Protein AF-0000000078661112 (afdb_homodimer)

Organism: Novosphingobium aromaticivorans (strain ATCC 700278 / DSM 12444 / CCUG 56034 / CIP 105152 / NBRC 16084 / F199) (NCBI:txid279238)

Nearest PDB structures (foldseek):
  4xk4-assembly2_D  TM=6.114E-01  e=1.632E-05  Escherichia coli K-12
  4x1e-assembly1_B  TM=5.752E-01  e=9.122E-05  Escherichia coli CFT073
  3bhq-assembly1_B  TM=4.911E-01  e=2.873E-04  Mesorhizobium japonicum MAFF 303099
  2id6-assembly1_A-2  TM=5.195E-01  e=2.056E-04  Thermotoga maritima
  7acl-assembly1_B  TM=6.068E-01  e=8.152E-03  Escherichia coli

Sequence (442 aa):
MARQRIPGNERRAQIVTAARRVFSRHGYDGAKTLQIAREANVSEALVYRHFPSKLALYRAVLRQVFIEQDERWREQGIRADGTMALAAAIHTFIAASVHDADDPQRIDTHRMTLASLAGDGSYASLIYRRSQRRNISAMEAAFASSRADGGMQGEPISVSASAMFVEHVGSMIAAIRALPQGAQPYGIEGDELVRQATWFCLRGIGMTDAAIATYFAKAAAMARQRIPGNERRAQIVTAARRVFSRHGYDGAKTLQIAREANVSEALVYRHFPSKLALYRAVLRQVFIEQDERWREQGIRADGTMALAAAIHTFIAASVHDADDPQRIDTHRMTLASLAGDGSYASLIYRRSQRRNISAMEAAFASSRADGGMQGEPISVSASAMFVEHVGSMIAAIRALPQGAQPYGIEGDELVRQATWFCLRGIGMTDAAIATYFAKAAA

InterPro domains:
  IPR001647 DNA-binding HTH domain, TetR-type [PF00440] (15-61)
  IPR001647 DNA-binding HTH domain, TetR-type [PR00455] (15-28)
  IPR001647 DNA-binding HTH domain, TetR-type [PR00455] (36-59)
  IPR001647 DNA-binding HTH domain, TetR-type [PS50977] (9-69)
  IPR009057 Homedomain-like superfamily [SSF46689] (3-76)
  IPR050109 HTH-type, TetR-like transcriptional regulator [PTHR30055] (3-206)

Secondary structure (DSSP, 8-state):
-------HHHHHHHHHHHHHHHHHHHHHHH--HHHHHHHHTS-HHHHHHH-SSHHHHHHHHHHHHHHHHHHHHHHHS--S-SHHHHHHHHHHHHHHHHHGGG-HHHHHHHHHHHHHHHTT-HHHHHHHHHHHHHHHHHHHHHHHHHHHTTSB-SS---HHHHHHHHHHHHHHHHHHHTS-GGG-TTS--HHHHHHHHHHHHHHHTTB-HHHHHHHHHHHH-/-------HHHHHHHHHHHHHHHHHHHHHHH--HHHHHHHHTS-HHHHHHH-SSHHHHHHHHHHHHHHHHHHHHHHHS--S-SHHHHHHHHHHHHHHHHHGGG-HHHHHHHHHHHHHHHTT-HHHHHHHHHHHHHHHHHHHHHHHHHHHTTSB-SS---HHHHHHHHHHHHHHHHHHHTS-GGG-TTS--HHHHHHHHHHHHHHHTTB-HHHHHHHHHHHH-

Structure (mmCIF, N/CA/C/O backbone):
data_AF-0000000078661112-model_v1
#
loop_
_entity.id
_entity.type
_entity.pdbx_description
1 polymer 'Transcriptional regulator, TetR family'
#
loop_
_atom_site.group_PDB
_atom_site.id
_atom_site.type_symbol
_atom_site.label_atom_id
_atom_site.label_alt_id
_atom_site.label_comp_id
_atom_site.label_asym_id
_atom_site.label_entity_id
_atom_site.label_seq_id
_atom_site.pdbx_PDB_ins_code
_atom_site.Cartn_x
_atom_site.Cartn_y
_atom_site.Cartn_z
_atom_site.occupancy
_atom_site.B_iso_or_equiv
_atom_site.auth_seq_id
_atom_site.auth_comp_id
_atom_site.auth_asym_id
_atom_site.auth_atom_id
_atom_site.pdbx_PDB_model_num
ATOM 1 N N . MET A 1 1 ? -29.578 37.281 -3.512 1 37.62 1 MET A N 1
ATOM 2 C CA . MET A 1 1 ? -29.5 35.875 -3.82 1 37.62 1 MET A CA 1
ATOM 3 C C . MET A 1 1 ? -29.562 35.031 -2.549 1 37.62 1 MET A C 1
ATOM 5 O O . MET A 1 1 ? -28.75 35.219 -1.636 1 37.62 1 MET A O 1
ATOM 9 N N . ALA A 1 2 ? -30.703 34.5 -2.162 1 42.5 2 ALA A N 1
ATOM 10 C CA . ALA A 1 2 ? -31.016 33.875 -0.893 1 42.5 2 ALA A CA 1
ATOM 11 C C . ALA A 1 2 ? -30.062 32.688 -0.634 1 42.5 2 ALA A C 1
ATOM 13 O O . ALA A 1 2 ? -29.812 31.875 -1.531 1 42.5 2 ALA A O 1
ATOM 14 N N . ARG A 1 3 ? -29.094 32.75 0.214 1 52.56 3 ARG A N 1
ATOM 15 C CA . ARG A 1 3 ? -28.188 31.641 0.558 1 52.56 3 ARG A CA 1
ATOM 16 C C . ARG A 1 3 ? -28.953 30.328 0.66 1 52.56 3 ARG A C 1
ATOM 18 O O . ARG A 1 3 ? -29.844 30.188 1.496 1 52.56 3 ARG A O 1
ATOM 25 N N . GLN A 1 4 ? -29.328 29.719 -0.407 1 47.66 4 GLN A N 1
ATOM 26 C CA . GLN A 1 4 ? -30.047 28.453 -0.44 1 47.66 4 GLN A CA 1
ATOM 27 C C . GLN A 1 4 ? -29.594 27.516 0.681 1 47.66 4 GLN A C 1
ATOM 29 O O . GLN A 1 4 ? -28.422 27.141 0.735 1 47.66 4 GLN A O 1
ATOM 34 N N . ARG A 1 5 ? -30.312 27.531 1.812 1 54.78 5 ARG A N 1
ATOM 35 C CA . ARG A 1 5 ? -30.094 26.719 3.006 1 54.78 5 ARG A CA 1
ATOM 36 C C . ARG A 1 5 ? -29.969 25.25 2.65 1 54.78 5 ARG A C 1
ATOM 38 O O . ARG A 1 5 ? -30.828 24.672 1.982 1 54.78 5 ARG A O 1
ATOM 45 N N . ILE A 1 6 ? -28.766 24.672 2.488 1 61.12 6 ILE A N 1
ATOM 46 C CA . ILE A 1 6 ? -28.562 23.234 2.299 1 61.12 6 ILE A CA 1
ATOM 47 C C . ILE A 1 6 ? -29.469 22.453 3.252 1 61.12 6 ILE A C 1
ATOM 49 O O . ILE A 1 6 ? -29.484 22.719 4.457 1 61.12 6 ILE A O 1
ATOM 53 N N . PRO A 1 7 ? -30.438 21.641 2.703 1 64.62 7 PRO A N 1
ATOM 54 C CA . PRO A 1 7 ? -31.312 20.859 3.576 1 64.62 7 PRO A CA 1
ATOM 55 C C . PRO A 1 7 ? -30.547 20.125 4.676 1 64.62 7 PRO A C 1
ATOM 57 O O . PRO A 1 7 ? -29.391 19.75 4.48 1 64.62 7 PRO A O 1
ATOM 60 N N . GLY A 1 8 ? -31.016 20.078 5.879 1 69.75 8 GLY A N 1
ATOM 61 C CA . GLY A 1 8 ? -30.453 19.516 7.09 1 69.75 8 GLY A CA 1
ATOM 62 C C . GLY A 1 8 ? -29.75 18.188 6.855 1 69.75 8 GLY A C 1
ATOM 63 O O . GLY A 1 8 ? -28.641 17.969 7.367 1 69.75 8 GLY A O 1
ATOM 64 N N . ASN A 1 9 ? -30.328 17.375 6.047 1 74.06 9 ASN A N 1
ATOM 65 C CA . ASN A 1 9 ? -29.75 16.062 5.77 1 74.06 9 ASN A CA 1
ATOM 66 C C . ASN A 1 9 ? -28.484 16.156 4.926 1 74.06 9 ASN A C 1
ATOM 68 O O . ASN A 1 9 ? -27.531 15.406 5.137 1 74.06 9 ASN A O 1
ATOM 72 N N . GLU A 1 10 ? -28.516 17 4.039 1 82.38 10 GLU A N 1
ATOM 73 C CA . GLU A 1 10 ? -27.344 17.203 3.193 1 82.38 10 GLU A CA 1
ATOM 74 C C . GLU A 1 10 ? -26.172 17.781 3.996 1 82.38 10 GLU A C 1
ATOM 76 O O . GLU A 1 10 ? -25.031 17.375 3.801 1 82.38 10 GLU A O 1
ATOM 81 N N . ARG A 1 11 ? -26.516 18.594 4.953 1 87.62 11 ARG A N 1
ATOM 82 C CA . ARG A 1 11 ? -25.484 19.188 5.812 1 87.62 11 ARG A CA 1
ATOM 83 C C . ARG A 1 11 ? -24.875 18.141 6.734 1 87.62 11 ARG A C 1
ATOM 85 O O . ARG A 1 11 ? -23.656 18.125 6.93 1 87.62 11 ARG A O 1
ATOM 92 N N . ARG A 1 12 ? -25.75 17.344 7.211 1 91.81 12 ARG A N 1
ATOM 93 C CA . ARG A 1 12 ? -25.281 16.266 8.078 1 91.81 12 ARG A CA 1
ATOM 94 C C . ARG A 1 12 ? -24.297 15.367 7.344 1 91.81 12 ARG A C 1
ATOM 96 O O . ARG A 1 12 ? -23.25 15.008 7.887 1 91.81 12 ARG A O 1
ATOM 103 N N . ALA A 1 13 ? -24.656 15.062 6.117 1 92 13 ALA A N 1
ATOM 104 C CA . ALA A 1 13 ? -23.797 14.211 5.301 1 92 13 ALA A CA 1
ATOM 105 C C . ALA A 1 13 ? -22.453 14.898 5.004 1 92 13 ALA A C 1
ATOM 107 O O . ALA A 1 13 ? -21.406 14.25 4.996 1 92 13 ALA A O 1
ATOM 108 N N . GLN A 1 14 ? -22.5 16.094 4.809 1 92.62 14 GLN A N 1
ATOM 109 C CA . GLN A 1 14 ? -21.312 16.891 4.555 1 92.62 14 GLN A CA 1
ATOM 110 C C . GLN A 1 14 ? -20.375 16.859 5.758 1 92.62 14 GLN A C 1
ATOM 112 O O . GLN A 1 14 ? -19.156 16.719 5.602 1 92.62 14 GLN A O 1
ATOM 117 N N . ILE A 1 15 ? -20.953 16.984 6.871 1 95.38 15 ILE A N 1
ATOM 118 C CA . ILE A 1 15 ? -20.172 17.016 8.109 1 95.38 15 ILE A CA 1
ATOM 119 C C . ILE A 1 15 ? -19.547 15.633 8.344 1 95.38 15 ILE A C 1
ATOM 121 O O . ILE A 1 15 ? -18.375 15.539 8.703 1 95.38 15 ILE A O 1
ATOM 125 N N . VAL A 1 16 ? -20.312 14.625 8.055 1 94.69 16 VAL A N 1
ATOM 126 C CA . VAL A 1 16 ? -19.828 13.266 8.266 1 94.69 16 VAL A CA 1
ATOM 127 C C . VAL A 1 16 ? -18.656 12.984 7.312 1 94.69 16 VAL A C 1
ATOM 129 O O . VAL A 1 16 ? -17.641 12.406 7.715 1 94.69 16 VAL A O 1
ATOM 132 N N . THR A 1 17 ? -18.797 13.43 6.09 1 92 17 THR A N 1
ATOM 133 C CA . THR A 1 17 ? -17.75 13.234 5.09 1 92 17 THR A CA 1
ATOM 134 C C . THR A 1 17 ? -16.469 13.961 5.496 1 92 17 THR A C 1
ATOM 136 O O . THR A 1 17 ? -15.383 13.398 5.426 1 92 17 THR A O 1
ATOM 139 N N . ALA A 1 18 ? -16.656 15.133 5.969 1 93.62 18 ALA A N 1
ATOM 140 C CA . ALA A 1 18 ? -15.516 15.922 6.438 1 93.62 18 ALA A CA 1
ATOM 141 C C . ALA A 1 18 ? -14.891 15.289 7.68 1 93.62 18 ALA A C 1
ATOM 143 O O . ALA A 1 18 ? -13.664 15.211 7.789 1 93.62 18 ALA A O 1
ATOM 144 N N . ALA A 1 19 ? -15.703 14.867 8.562 1 94.56 19 ALA A N 1
ATOM 145 C CA . ALA A 1 19 ? -15.234 14.227 9.789 1 94.56 19 ALA A CA 1
ATOM 146 C C . ALA A 1 19 ? -14.438 12.969 9.484 1 94.56 19 ALA A C 1
ATOM 148 O O . ALA A 1 19 ? -13.414 12.703 10.125 1 94.56 19 ALA A O 1
ATOM 149 N N . ARG A 1 20 ? -14.906 12.227 8.523 1 91.81 20 ARG A N 1
ATOM 150 C CA . ARG A 1 20 ? -14.203 11 8.141 1 91.81 20 ARG A CA 1
ATOM 151 C C . ARG A 1 20 ? -12.781 11.305 7.695 1 91.81 20 ARG A C 1
ATOM 153 O O . ARG A 1 20 ? -11.844 10.609 8.094 1 91.81 20 ARG A O 1
ATOM 160 N N . ARG A 1 21 ? -12.633 12.312 6.973 1 89.31 21 ARG A N 1
ATOM 161 C CA . ARG A 1 21 ? -11.305 12.703 6.492 1 89.31 21 ARG A CA 1
ATOM 162 C C . ARG A 1 21 ? -10.406 13.109 7.652 1 89.31 21 ARG A C 1
ATOM 164 O O . ARG A 1 21 ? -9.25 12.68 7.73 1 89.31 21 ARG A O 1
ATOM 171 N N . VAL A 1 22 ? -10.93 13.852 8.547 1 91.44 22 VAL A N 1
ATOM 172 C CA . VAL A 1 22 ? -10.156 14.359 9.672 1 91.44 22 VAL A CA 1
ATOM 173 C C . VAL A 1 22 ? -9.82 13.227 10.633 1 91.44 22 VAL A C 1
ATOM 175 O O . VAL A 1 22 ? -8.672 13.078 11.055 1 91.44 22 VAL A O 1
ATOM 178 N N . PHE A 1 23 ? -10.797 12.359 10.938 1 90.25 23 PHE A N 1
ATOM 179 C CA . PHE A 1 23 ? -10.586 11.234 11.836 1 90.25 23 PHE A CA 1
ATOM 180 C C . PHE A 1 23 ? -9.602 10.234 11.234 1 90.25 23 PHE A C 1
ATOM 182 O O . PHE A 1 23 ? -8.82 9.609 11.953 1 90.25 23 PHE A O 1
ATOM 189 N N . SER A 1 24 ? -9.648 10.086 9.93 1 88.56 24 SER A N 1
ATOM 190 C CA . SER A 1 24 ? -8.758 9.125 9.281 1 88.56 24 SER A CA 1
ATOM 191 C C . SER A 1 24 ? -7.305 9.578 9.367 1 88.56 24 SER A C 1
ATOM 193 O O . SER A 1 24 ? -6.398 8.75 9.492 1 88.56 24 SER A O 1
ATOM 195 N N . ARG A 1 25 ? -7.105 10.883 9.414 1 83.44 25 ARG A N 1
ATOM 196 C CA . ARG A 1 25 ? -5.762 11.445 9.391 1 83.44 25 ARG A CA 1
ATOM 197 C C . ARG A 1 25 ? -5.195 11.578 10.797 1 83.44 25 ARG A C 1
ATOM 199 O O . ARG A 1 25 ? -4.004 11.344 11.023 1 83.44 25 ARG A O 1
ATOM 206 N N . HIS A 1 26 ? -6.102 11.898 11.766 1 86.12 26 HIS A N 1
ATOM 207 C CA . HIS A 1 26 ? -5.59 12.312 13.062 1 86.12 26 HIS A CA 1
ATOM 208 C C . HIS A 1 26 ? -6.004 11.336 14.164 1 86.12 26 HIS A C 1
ATOM 210 O O . HIS A 1 26 ? -5.523 11.43 15.297 1 86.12 26 HIS A O 1
ATOM 216 N N . GLY A 1 27 ? -6.812 10.391 13.789 1 86.38 27 GLY A N 1
ATOM 217 C CA . GLY A 1 27 ? -7.387 9.539 14.82 1 86.38 27 GLY A CA 1
ATOM 218 C C . GLY A 1 27 ? -8.453 10.242 15.648 1 86.38 27 GLY A C 1
ATOM 219 O O . GLY A 1 27 ? -8.68 11.445 15.477 1 86.38 27 GLY A O 1
ATOM 220 N N . TYR A 1 28 ? -9.141 9.422 16.484 1 88.44 28 TYR A N 1
ATOM 221 C CA . TYR A 1 28 ? -10.203 9.961 17.312 1 88.44 28 TYR A CA 1
ATOM 222 C C . TYR A 1 28 ? -9.648 10.977 18.312 1 88.44 28 TYR A C 1
ATOM 224 O O . TYR A 1 28 ? -10.18 12.086 18.438 1 88.44 28 TYR A O 1
ATOM 232 N N . ASP A 1 29 ? -8.602 10.586 18.969 1 88.81 29 ASP A N 1
ATOM 233 C CA . ASP A 1 29 ? -8.055 11.422 20.031 1 88.81 29 ASP A CA 1
ATOM 234 C C . ASP A 1 29 ? -7.402 12.68 19.453 1 88.81 29 ASP A C 1
ATOM 236 O O . ASP A 1 29 ? -7.531 13.766 20.031 1 88.81 29 ASP A O 1
ATOM 240 N N . GLY A 1 30 ? -6.816 12.602 18.359 1 89.38 30 GLY A N 1
ATOM 241 C CA . GLY A 1 30 ? -6.059 13.703 17.781 1 89.38 30 GLY A CA 1
ATOM 242 C C . GLY A 1 30 ? -6.926 14.688 17.031 1 89.38 30 GLY A C 1
ATOM 243 O O . GLY A 1 30 ? -6.527 15.836 16.828 1 89.38 30 GLY A O 1
ATOM 244 N N . ALA A 1 31 ? -8.031 14.25 16.594 1 92.62 31 ALA A N 1
ATOM 245 C CA . ALA A 1 31 ? -8.922 15.102 15.812 1 92.62 31 ALA A CA 1
ATOM 246 C C . ALA A 1 31 ? -9.617 16.141 16.703 1 92.62 31 ALA A C 1
ATOM 248 O O . ALA A 1 31 ? -10.023 15.836 17.812 1 92.62 31 ALA A O 1
ATOM 249 N N . LYS A 1 32 ? -9.727 17.344 16.141 1 95.12 32 LYS A N 1
ATOM 250 C CA . LYS A 1 32 ? -10.461 18.406 16.812 1 95.12 32 LYS A CA 1
ATOM 251 C C . LYS A 1 32 ? -11.719 18.781 16.047 1 95.12 32 LYS A C 1
ATOM 253 O O . LYS A 1 32 ? -11.711 18.812 14.812 1 95.12 32 LYS A O 1
ATOM 258 N N . THR A 1 33 ? -12.742 19.062 16.797 1 95.94 33 THR A N 1
ATOM 259 C CA . THR A 1 33 ? -14.016 19.375 16.172 1 95.94 33 THR A CA 1
ATOM 260 C C . THR A 1 33 ? -13.906 20.656 15.352 1 95.94 33 THR A C 1
ATOM 262 O O . THR A 1 33 ? -14.57 20.812 14.32 1 95.94 33 THR A O 1
ATOM 265 N N . LEU A 1 34 ? -13.086 21.531 15.75 1 95.88 34 LEU A N 1
ATOM 266 C CA . LEU A 1 34 ? -12.859 22.75 14.977 1 95.88 34 LEU A CA 1
ATOM 267 C C . LEU A 1 34 ? -12.266 22.422 13.617 1 95.88 34 LEU A C 1
ATOM 269 O O . LEU A 1 34 ? -12.617 23.062 12.617 1 95.88 34 LEU A O 1
ATOM 273 N N . GLN A 1 35 ? -11.359 21.484 13.586 1 94.69 35 GLN A N 1
ATOM 274 C CA . GLN A 1 35 ? -10.781 21.031 12.328 1 94.69 35 GLN A CA 1
ATOM 275 C C . GLN A 1 35 ? -11.852 20.438 11.414 1 94.69 35 GLN A C 1
ATOM 277 O O . GLN A 1 35 ? -11.836 20.672 10.203 1 94.69 35 GLN A O 1
ATOM 282 N N . ILE A 1 36 ? -12.734 19.672 11.969 1 96.31 36 ILE A N 1
ATOM 283 C CA . ILE A 1 36 ? -13.82 19.062 11.211 1 96.31 36 ILE A CA 1
ATOM 284 C C . ILE A 1 36 ? -14.734 20.156 10.641 1 96.31 36 ILE A C 1
ATOM 286 O O . ILE A 1 36 ? -15.125 20.094 9.477 1 96.31 36 ILE A O 1
ATOM 290 N N . ALA A 1 37 ? -15.016 21.125 11.477 1 97 37 ALA A N 1
ATOM 291 C CA . ALA A 1 37 ? -15.844 22.234 11.047 1 97 37 ALA A CA 1
ATOM 292 C C . ALA A 1 37 ? -15.227 22.953 9.859 1 97 37 ALA A C 1
ATOM 294 O O . ALA A 1 37 ? -15.906 23.234 8.867 1 97 37 ALA A O 1
ATOM 295 N N . ARG A 1 38 ? -14.008 23.234 9.945 1 95.19 38 ARG A N 1
ATOM 296 C CA . ARG A 1 38 ? -13.289 23.906 8.867 1 95.19 38 ARG A CA 1
ATOM 297 C C . ARG A 1 38 ? -13.305 23.062 7.594 1 95.19 38 ARG A C 1
ATOM 299 O O . ARG A 1 38 ? -13.547 23.594 6.504 1 95.19 38 ARG A O 1
ATOM 306 N N . GLU A 1 39 ? -13.078 21.812 7.762 1 92.88 39 GLU A N 1
ATOM 307 C CA . GLU A 1 39 ? -13.07 20.891 6.629 1 92.88 39 GLU A CA 1
ATOM 308 C C . GLU A 1 39 ? -14.445 20.828 5.965 1 92.88 39 GLU A C 1
ATOM 310 O O . GLU A 1 39 ? -14.547 20.688 4.746 1 92.88 39 GLU A O 1
ATOM 315 N N . ALA A 1 40 ? -15.469 20.953 6.727 1 95 40 ALA A N 1
ATOM 316 C CA . ALA A 1 40 ? -16.844 20.891 6.238 1 95 40 ALA A CA 1
ATOM 317 C C . ALA A 1 40 ? -17.328 22.25 5.777 1 95 40 ALA A C 1
ATOM 319 O O . ALA A 1 40 ? -18.438 22.375 5.238 1 95 40 ALA A O 1
ATOM 320 N N . ASN A 1 41 ? -16.547 23.266 6.039 1 95.62 41 ASN A N 1
ATOM 321 C CA . ASN A 1 41 ? -16.922 24.641 5.73 1 95.62 41 ASN A CA 1
ATOM 322 C C . ASN A 1 41 ? -18.203 25.062 6.441 1 95.62 41 ASN A C 1
ATOM 324 O O . ASN A 1 41 ? -19.125 25.594 5.812 1 95.62 41 ASN A O 1
ATOM 328 N N . VAL A 1 42 ? -18.234 24.781 7.66 1 95.81 42 VAL A N 1
ATOM 329 C CA . VAL A 1 42 ? -19.328 25.172 8.531 1 95.81 42 VAL A CA 1
ATOM 330 C C . VAL A 1 42 ? -18.781 25.656 9.875 1 95.81 42 VAL A C 1
ATOM 332 O O . VAL A 1 42 ? -17.578 25.516 10.148 1 95.81 42 VAL A O 1
ATOM 335 N N . SER A 1 43 ? -19.609 26.266 10.602 1 95.19 43 SER A N 1
ATOM 336 C CA . SER A 1 43 ? -19.203 26.672 11.945 1 95.19 43 SER A CA 1
ATOM 337 C C . SER A 1 43 ? -19.156 25.469 12.898 1 95.19 43 SER A C 1
ATOM 339 O O . SER A 1 43 ? -19.859 24.484 12.688 1 95.19 43 SER A O 1
ATOM 341 N N . GLU A 1 44 ? -18.344 25.594 13.891 1 95.75 44 GLU A N 1
ATOM 342 C CA . GLU A 1 44 ? -18.281 24.547 14.906 1 95.75 44 GLU A CA 1
ATOM 343 C C . GLU A 1 44 ? -19.625 24.391 15.617 1 95.75 44 GLU A C 1
ATOM 345 O O . GLU A 1 44 ? -20.016 23.281 15.992 1 95.75 44 GLU A O 1
ATOM 350 N N . ALA A 1 45 ? -20.344 25.469 15.812 1 95.06 45 ALA A N 1
ATOM 351 C CA . ALA A 1 45 ? -21.672 25.453 16.438 1 95.06 45 ALA A CA 1
ATOM 352 C C . ALA A 1 45 ? -22.641 24.594 15.625 1 95.06 45 ALA A C 1
ATOM 354 O O . ALA A 1 45 ? -23.438 23.844 16.188 1 95.06 45 ALA A O 1
ATOM 355 N N . LEU A 1 46 ? -22.578 24.672 14.391 1 95.25 46 LEU A N 1
ATOM 356 C CA . LEU A 1 46 ? -23.453 23.906 13.508 1 95.25 46 LEU A CA 1
ATOM 357 C C . LEU A 1 46 ? -23.125 22.422 13.602 1 95.25 46 LEU A C 1
ATOM 359 O O . LEU A 1 46 ? -24.031 21.578 13.523 1 95.25 46 LEU A O 1
ATOM 363 N N . VAL A 1 47 ? -21.828 22.062 13.719 1 96.75 47 VAL A N 1
ATOM 364 C CA . VAL A 1 47 ? -21.453 20.656 13.914 1 96.75 47 VAL A CA 1
ATOM 365 C C . VAL A 1 47 ? -22.156 20.094 15.141 1 96.75 47 VAL A C 1
ATOM 367 O O . VAL A 1 47 ? -22.75 19.016 15.086 1 96.75 47 VAL A O 1
ATOM 370 N N . TYR A 1 48 ? -22.188 20.906 16.203 1 95.38 48 TYR A N 1
ATOM 371 C CA . TYR A 1 48 ? -22.75 20.438 17.469 1 95.38 48 TYR A CA 1
ATOM 372 C C . TYR A 1 48 ? -24.266 20.453 17.438 1 95.38 48 TYR A C 1
ATOM 374 O O . TYR A 1 48 ? -24.922 19.781 18.25 1 95.38 48 TYR A O 1
ATOM 382 N N . ARG A 1 49 ? -24.812 21.281 16.562 1 95.94 49 ARG A N 1
ATOM 383 C CA . ARG A 1 49 ? -26.25 21.219 16.359 1 95.94 49 ARG A CA 1
ATOM 384 C C . ARG A 1 49 ? -26.672 19.875 15.781 1 95.94 49 ARG A C 1
ATOM 386 O O . ARG A 1 49 ? -27.734 19.344 16.141 1 95.94 49 ARG A O 1
ATOM 393 N N . HIS A 1 50 ? -25.859 19.297 14.977 1 95.81 50 HIS A N 1
ATOM 394 C CA . HIS A 1 50 ? -26.172 18.047 14.32 1 95.81 50 HIS A CA 1
ATOM 395 C C . HIS A 1 50 ? -25.672 16.859 15.133 1 95.81 50 HIS A C 1
ATOM 397 O O . HIS A 1 50 ? -26.266 15.773 15.102 1 95.81 50 HIS A O 1
ATOM 403 N N . PHE A 1 51 ? -24.516 17.094 15.812 1 97.19 51 PHE A N 1
ATOM 404 C CA . PHE A 1 51 ? -23.891 16.047 16.609 1 97.19 51 PHE A CA 1
ATOM 405 C C . PHE A 1 51 ? -23.531 16.547 18 1 97.19 51 PHE A C 1
ATOM 407 O O . PHE A 1 51 ? -22.578 17.312 18.156 1 97.19 51 PHE A O 1
ATOM 414 N N . PRO A 1 52 ? -24.188 16.031 18.938 1 95.75 52 PRO A N 1
ATOM 415 C CA . PRO A 1 52 ? -24.078 16.609 20.281 1 95.75 52 PRO A CA 1
ATOM 416 C C . PRO A 1 52 ? -22.703 16.422 20.891 1 95.75 52 PRO A C 1
ATOM 418 O O . PRO A 1 52 ? -22.359 17.062 21.891 1 95.75 52 PRO A O 1
ATOM 421 N N . SER A 1 53 ? -21.922 15.422 20.312 1 96 53 SER A N 1
ATOM 422 C CA . SER A 1 53 ? -20.562 15.188 20.828 1 96 53 SER A CA 1
ATOM 423 C C . SER A 1 53 ? -19.641 14.688 19.719 1 96 53 SER A C 1
ATOM 425 O O . SER A 1 53 ? -20.094 14.211 18.688 1 96 53 SER A O 1
ATOM 427 N N . LYS A 1 54 ? -18.328 14.797 20 1 96.12 54 LYS A N 1
ATOM 428 C CA . LYS A 1 54 ? -17.344 14.227 19.109 1 96.12 54 LYS A CA 1
ATOM 429 C C . LYS A 1 54 ? -17.547 12.727 18.922 1 96.12 54 LYS A C 1
ATOM 431 O O . LYS A 1 54 ? -17.406 12.195 17.828 1 96.12 54 LYS A O 1
ATOM 436 N N . LEU A 1 55 ? -17.922 12.156 20.047 1 95.06 55 LEU A N 1
ATOM 437 C CA . LEU A 1 55 ? -18.156 10.711 20.016 1 95.06 55 LEU A CA 1
ATOM 438 C C . LEU A 1 55 ? -19.344 10.375 19.109 1 95.06 55 LEU A C 1
ATOM 440 O O . LEU A 1 55 ? -19.281 9.414 18.344 1 95.06 55 LEU A O 1
ATOM 444 N N . ALA A 1 56 ? -20.344 11.086 19.188 1 96.31 56 ALA A N 1
ATOM 445 C CA . ALA A 1 56 ? -21.5 10.867 18.344 1 96.31 56 ALA A CA 1
ATOM 446 C C . ALA A 1 56 ? -21.141 11.023 16.859 1 96.31 56 ALA A C 1
ATOM 448 O O . ALA A 1 56 ? -21.609 10.25 16.016 1 96.31 56 ALA A O 1
ATOM 449 N N . LEU A 1 57 ? -20.391 12.008 16.641 1 97 57 LEU A N 1
ATOM 450 C CA . LEU A 1 57 ? -19.938 12.234 15.273 1 97 57 LEU A CA 1
ATOM 451 C C . LEU A 1 57 ? -19.047 11.086 14.805 1 97 57 LEU A C 1
ATOM 453 O O . LEU A 1 57 ? -19.219 10.586 13.688 1 97 57 LEU A O 1
ATOM 457 N N . TYR A 1 58 ? -18.219 10.656 15.641 1 94.88 58 TYR A N 1
ATOM 458 C CA . TYR A 1 58 ? -17.328 9.539 15.32 1 94.88 58 TYR A CA 1
ATOM 459 C C . TYR A 1 58 ? -18.141 8.273 15.031 1 94.88 58 TYR A C 1
ATOM 461 O O . TYR A 1 58 ? -17.844 7.559 14.07 1 94.8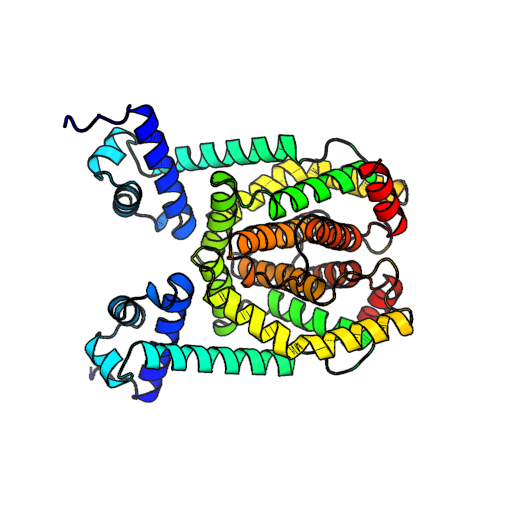8 58 TYR A O 1
ATOM 469 N N . ARG A 1 59 ? -19.094 8.047 15.789 1 94.69 59 ARG A N 1
ATOM 470 C CA . ARG A 1 59 ? -19.938 6.879 15.586 1 94.69 59 ARG A CA 1
ATOM 471 C C . ARG A 1 59 ? -20.672 6.953 14.25 1 94.69 59 ARG A C 1
ATOM 473 O O . ARG A 1 59 ? -20.859 5.938 13.57 1 94.69 59 ARG A O 1
ATOM 480 N N . ALA A 1 60 ? -21.062 8.078 13.906 1 95.19 60 ALA A N 1
ATOM 481 C CA . ALA A 1 60 ? -21.719 8.266 12.617 1 95.19 60 ALA A CA 1
ATOM 482 C C . ALA A 1 60 ? -20.75 7.965 11.461 1 95.19 60 ALA A C 1
ATOM 484 O O . ALA A 1 60 ? -21.141 7.348 10.469 1 95.19 60 ALA A O 1
ATOM 485 N N . VAL A 1 61 ? -19.578 8.406 11.594 1 93.44 61 VAL A N 1
ATOM 486 C CA . VAL A 1 61 ? -18.547 8.117 10.602 1 93.44 61 VAL A CA 1
ATOM 487 C C . VAL A 1 61 ? -18.344 6.605 10.492 1 93.44 61 VAL A C 1
ATOM 489 O O . VAL A 1 61 ? -18.344 6.047 9.398 1 93.44 61 VAL A O 1
ATOM 492 N N . LEU A 1 62 ? -18.234 5.945 11.617 1 92.69 62 LEU A N 1
ATOM 493 C CA . LEU A 1 62 ? -18.016 4.504 11.633 1 92.69 62 LEU A CA 1
ATOM 494 C C . LEU A 1 62 ? -19.172 3.766 10.984 1 92.69 62 LEU A C 1
ATOM 496 O O . LEU A 1 62 ? -18.969 2.801 10.242 1 92.69 62 LEU A O 1
ATOM 500 N N . ARG A 1 63 ? -20.297 4.23 11.273 1 93.12 63 ARG A N 1
ATOM 501 C CA . ARG A 1 63 ? -21.484 3.609 10.672 1 93.12 63 ARG A CA 1
ATOM 502 C C . ARG A 1 63 ? -21.422 3.693 9.148 1 93.12 63 ARG A C 1
ATOM 504 O O . ARG A 1 63 ? -21.719 2.717 8.461 1 93.12 63 ARG A O 1
ATOM 511 N N . GLN A 1 64 ? -21.109 4.836 8.68 1 90.94 64 GLN A N 1
ATOM 512 C CA . GLN A 1 64 ? -21 5.012 7.234 1 90.94 64 GLN A CA 1
ATOM 513 C C . GLN A 1 64 ? -19.906 4.109 6.648 1 90.94 64 GLN A C 1
ATOM 515 O O . GLN A 1 64 ? -20.109 3.475 5.613 1 90.94 64 GLN A O 1
ATOM 520 N N . VAL A 1 65 ? -18.875 4.027 7.273 1 88.25 65 VAL A N 1
ATOM 521 C CA . VAL A 1 65 ? -17.75 3.217 6.832 1 88.25 65 VAL A CA 1
ATOM 522 C C . VAL A 1 65 ? -18.141 1.745 6.793 1 88.25 65 VAL A C 1
ATOM 524 O O . VAL A 1 65 ? -17.859 1.039 5.824 1 88.25 65 VAL A O 1
ATOM 527 N N . PHE A 1 66 ? -18.812 1.294 7.801 1 90.44 66 PHE A N 1
ATOM 528 C CA . PHE A 1 66 ? -19.219 -0.103 7.902 1 90.44 66 PHE A CA 1
ATOM 529 C C . PHE A 1 66 ? -20.25 -0.448 6.828 1 90.44 66 PHE A C 1
ATOM 531 O O . PHE A 1 66 ? -20.188 -1.525 6.23 1 90.44 66 PHE A O 1
ATOM 538 N N . ILE A 1 67 ? -21.109 0.495 6.559 1 90.69 67 ILE A N 1
ATOM 539 C CA . ILE A 1 67 ? -22.109 0.29 5.504 1 90.69 67 ILE A CA 1
ATOM 540 C C . ILE A 1 67 ? -21.406 0.147 4.156 1 90.69 67 ILE A C 1
ATOM 542 O O . ILE A 1 67 ? -21.719 -0.753 3.377 1 90.69 67 ILE A O 1
ATOM 546 N N . GLU A 1 68 ? -20.484 0.995 3.928 1 87.25 68 GLU A N 1
ATOM 547 C CA . GLU A 1 68 ? -19.734 0.951 2.676 1 87.25 68 GLU A CA 1
ATOM 548 C C . GLU A 1 68 ? -18.953 -0.35 2.547 1 87.25 68 GLU A C 1
ATOM 550 O O . GLU A 1 68 ? -18.875 -0.932 1.463 1 87.25 68 GLU A O 1
ATOM 555 N N . GLN A 1 69 ? -18.359 -0.778 3.607 1 87.44 69 GLN A N 1
ATOM 556 C CA . GLN A 1 69 ? -17.625 -2.041 3.609 1 87.44 69 GLN A CA 1
ATOM 557 C C . GLN A 1 69 ? -18.562 -3.215 3.324 1 87.44 69 GLN A C 1
ATOM 559 O O . GLN A 1 69 ? -18.203 -4.125 2.568 1 87.44 69 GLN A O 1
ATOM 564 N N . ASP A 1 70 ? -19.703 -3.148 3.951 1 89.56 70 ASP A N 1
ATOM 565 C CA . ASP A 1 70 ? -20.688 -4.207 3.729 1 89.56 70 ASP A CA 1
ATOM 566 C C . ASP A 1 70 ? -21.109 -4.262 2.264 1 89.56 70 ASP A C 1
ATOM 568 O O . ASP A 1 70 ? -21.25 -5.348 1.694 1 89.56 70 ASP A O 1
ATOM 572 N N . GLU A 1 71 ? -21.297 -3.154 1.705 1 87.62 71 GLU A N 1
ATOM 573 C CA . GLU A 1 71 ? -21.672 -3.082 0.298 1 87.62 71 GLU A CA 1
ATOM 574 C C . GLU A 1 71 ? -20.578 -3.631 -0.602 1 87.62 71 GLU A C 1
ATOM 576 O O . GLU A 1 71 ? -20.844 -4.355 -1.561 1 87.62 71 GLU A O 1
ATOM 581 N N . ARG A 1 72 ? -19.375 -3.322 -0.3 1 84.56 72 ARG A N 1
ATOM 582 C CA . ARG A 1 72 ? -18.25 -3.824 -1.069 1 84.56 72 ARG A CA 1
ATOM 583 C C . ARG A 1 72 ? -18.156 -5.344 -0.979 1 84.56 72 ARG A C 1
ATOM 585 O O . ARG A 1 72 ? -17.875 -6.016 -1.975 1 84.56 72 ARG A O 1
ATOM 592 N N . TRP A 1 73 ? -18.359 -5.809 0.167 1 85.25 73 TRP A N 1
ATOM 593 C CA . TRP A 1 73 ? -18.312 -7.25 0.374 1 85.25 73 TRP A CA 1
ATOM 594 C C . TRP A 1 73 ? -19.422 -7.949 -0.411 1 85.25 73 TRP A C 1
ATOM 596 O O . TRP A 1 73 ? -19.219 -9.039 -0.945 1 85.25 73 TRP A O 1
ATOM 606 N N . ARG A 1 74 ? -20.562 -7.285 -0.414 1 85.88 74 ARG A N 1
ATOM 607 C CA . ARG A 1 74 ? -21.656 -7.859 -1.186 1 85.88 74 ARG A CA 1
ATOM 608 C C . ARG A 1 74 ? -21.297 -7.945 -2.666 1 85.88 74 ARG A C 1
ATOM 610 O O . ARG A 1 74 ? -21.672 -8.906 -3.344 1 85.88 74 ARG A O 1
ATOM 617 N N . GLU A 1 75 ? -20.531 -7.047 -3.051 1 83.81 75 GLU A N 1
ATOM 618 C CA . GLU A 1 75 ? -20.188 -6.961 -4.465 1 83.81 75 GLU A CA 1
ATOM 619 C C . GLU A 1 75 ? -18.953 -7.816 -4.789 1 83.81 75 GLU A C 1
ATOM 621 O O . GLU A 1 75 ? -18.891 -8.43 -5.852 1 83.81 75 GLU A O 1
ATOM 626 N N . GLN A 1 76 ? -18 -7.852 -3.871 1 83.25 76 GLN A N 1
ATOM 627 C CA . GLN A 1 76 ? -16.688 -8.383 -4.191 1 83.25 76 GLN A CA 1
ATOM 628 C C . GLN A 1 76 ? -16.359 -9.609 -3.348 1 83.25 76 GLN A C 1
ATOM 630 O O . GLN A 1 76 ? -15.336 -10.258 -3.545 1 83.25 76 GLN A O 1
ATOM 635 N N . GLY A 1 77 ? -17.172 -9.977 -2.48 1 84.38 77 GLY A N 1
ATOM 636 C CA . GLY A 1 77 ? -16.906 -11.078 -1.57 1 84.38 77 GLY A CA 1
ATOM 637 C C . GLY A 1 77 ? -17 -12.438 -2.236 1 84.38 77 GLY A C 1
ATOM 638 O O . GLY A 1 77 ? -17.531 -12.555 -3.338 1 84.38 77 GLY A O 1
ATOM 639 N N . ILE A 1 78 ? -16.391 -13.422 -1.613 1 87.25 78 ILE A N 1
ATOM 640 C CA . ILE A 1 78 ? -16.422 -14.805 -2.084 1 87.25 78 ILE A CA 1
ATOM 641 C C . ILE A 1 78 ? -17.812 -15.391 -1.884 1 87.25 78 ILE A C 1
ATOM 643 O O . ILE A 1 78 ? -18.344 -15.391 -0.768 1 87.25 78 ILE A O 1
ATOM 647 N N . ARG A 1 79 ? -18.406 -15.875 -3.037 1 82.69 79 ARG A N 1
ATOM 648 C CA . ARG A 1 79 ? -19.812 -16.281 -3.008 1 82.69 79 ARG A CA 1
ATOM 649 C C . ARG A 1 79 ? -19.938 -17.797 -3.109 1 82.69 79 ARG A C 1
ATOM 651 O O . ARG A 1 79 ? -21.031 -18.344 -2.9 1 82.69 79 ARG A O 1
ATOM 658 N N . ALA A 1 80 ? -18.906 -18.375 -3.463 1 85.75 80 ALA A N 1
ATOM 659 C CA . ALA A 1 80 ? -18.891 -19.828 -3.611 1 85.75 80 ALA A CA 1
ATOM 660 C C . ALA A 1 80 ? -17.516 -20.391 -3.303 1 85.75 80 ALA A C 1
ATOM 662 O O . ALA A 1 80 ? -16.547 -19.641 -3.152 1 85.75 80 ALA A O 1
ATOM 663 N N . ASP A 1 81 ? -17.547 -21.703 -3.152 1 87.75 81 ASP A N 1
ATOM 664 C CA . ASP A 1 81 ? -16.266 -22.359 -2.914 1 87.75 81 ASP A CA 1
ATOM 665 C C . ASP A 1 81 ? -15.594 -22.734 -4.23 1 87.75 81 ASP A C 1
ATOM 667 O O . ASP A 1 81 ? -16.219 -22.719 -5.289 1 87.75 81 ASP A O 1
ATOM 671 N N . GLY A 1 82 ? -14.336 -22.906 -4.07 1 92.62 82 GLY A N 1
ATOM 672 C CA . GLY A 1 82 ? -13.602 -23.469 -5.195 1 92.62 82 GLY A CA 1
ATOM 673 C C . GLY A 1 82 ? -12.703 -22.438 -5.871 1 92.62 82 GLY A C 1
ATOM 674 O O . GLY A 1 82 ? -12.781 -21.25 -5.582 1 92.62 82 GLY A O 1
ATOM 675 N N . THR A 1 83 ? -11.961 -22.953 -6.746 1 96.81 83 THR A N 1
ATOM 676 C CA . THR A 1 83 ? -10.875 -22.219 -7.391 1 96.81 83 THR A CA 1
ATOM 677 C C . THR A 1 83 ? -11.422 -21.062 -8.211 1 96.81 83 THR A C 1
ATOM 679 O O . THR A 1 83 ? -10.945 -19.938 -8.102 1 96.81 83 THR A O 1
ATOM 682 N N . MET A 1 84 ? -12.469 -21.297 -8.984 1 96 84 MET A N 1
ATOM 683 C CA . MET A 1 84 ? -13.008 -20.297 -9.891 1 96 84 MET A CA 1
ATOM 684 C C . MET A 1 84 ? -13.672 -19.156 -9.109 1 96 84 MET A C 1
ATOM 686 O O . MET A 1 84 ? -13.547 -18 -9.484 1 96 84 MET A O 1
ATOM 690 N N . ALA A 1 85 ? -14.344 -19.5 -8.055 1 94.81 85 ALA A N 1
ATOM 691 C CA . ALA A 1 85 ? -15 -18.484 -7.23 1 94.81 85 ALA A CA 1
ATOM 692 C C . ALA A 1 85 ? -13.969 -17.594 -6.551 1 94.81 85 ALA A C 1
ATOM 694 O O . ALA A 1 85 ? -14.156 -16.375 -6.469 1 94.81 85 ALA A O 1
ATOM 695 N N . LEU A 1 86 ? -12.93 -18.203 -6.031 1 96.5 86 LEU A N 1
ATOM 696 C CA . LEU A 1 86 ? -11.867 -17.422 -5.398 1 96.5 86 LEU A CA 1
ATOM 697 C C . LEU A 1 86 ? -11.188 -16.516 -6.41 1 96.5 86 LEU A C 1
ATOM 699 O O . LEU A 1 86 ? -10.953 -15.328 -6.129 1 96.5 86 LEU A O 1
ATOM 703 N N . ALA A 1 87 ? -10.914 -17.047 -7.613 1 98 87 ALA A N 1
ATOM 704 C CA . ALA A 1 87 ? -10.32 -16.25 -8.68 1 98 87 ALA A CA 1
ATOM 705 C C . ALA A 1 87 ? -11.219 -15.078 -9.055 1 98 87 ALA A C 1
ATOM 707 O O . ALA A 1 87 ? -10.734 -13.953 -9.234 1 98 87 ALA A O 1
ATOM 708 N N . ALA A 1 88 ? -12.484 -15.32 -9.125 1 96.69 88 ALA A N 1
ATOM 709 C CA . ALA A 1 88 ? -13.453 -14.281 -9.484 1 96.69 88 ALA A CA 1
ATOM 710 C C . ALA A 1 88 ? -13.469 -13.164 -8.445 1 96.69 88 ALA A C 1
ATOM 712 O O . ALA A 1 88 ? -13.531 -11.984 -8.789 1 96.69 88 ALA A O 1
ATOM 713 N N . ALA A 1 89 ? -13.453 -13.523 -7.215 1 95.56 89 ALA A N 1
ATOM 714 C CA . ALA A 1 89 ? -13.484 -12.539 -6.137 1 95.56 89 ALA A CA 1
ATOM 715 C C . ALA A 1 89 ? -12.258 -11.641 -6.184 1 95.56 89 ALA A C 1
ATOM 717 O O . ALA A 1 89 ? -12.375 -10.414 -6.098 1 95.56 89 ALA A O 1
ATOM 718 N N . ILE A 1 90 ? -11.07 -12.195 -6.344 1 97.19 90 ILE A N 1
ATOM 719 C CA . ILE A 1 90 ? -9.828 -11.438 -6.379 1 97.19 90 ILE A CA 1
ATOM 720 C C . ILE A 1 90 ? -9.781 -10.578 -7.645 1 97.19 90 ILE A C 1
ATOM 722 O O . ILE A 1 90 ? -9.391 -9.414 -7.598 1 97.19 90 ILE A O 1
ATOM 726 N N . HIS A 1 91 ? -10.273 -11.164 -8.742 1 97.69 91 HIS A N 1
ATOM 727 C CA . HIS A 1 91 ? -10.352 -10.414 -9.992 1 97.69 91 HIS A CA 1
ATOM 728 C C . HIS A 1 91 ? -11.266 -9.203 -9.852 1 97.69 91 HIS A C 1
ATOM 730 O O . HIS A 1 91 ? -10.922 -8.102 -10.281 1 97.69 91 HIS A O 1
ATOM 736 N N . THR A 1 92 ? -12.375 -9.367 -9.273 1 95.19 92 THR A N 1
ATOM 737 C CA . THR A 1 92 ? -13.336 -8.289 -9.078 1 95.19 92 THR A CA 1
ATOM 738 C C . THR A 1 92 ? -12.742 -7.188 -8.211 1 95.19 92 THR A C 1
ATOM 740 O O . THR A 1 92 ? -12.891 -6 -8.508 1 95.19 92 THR A O 1
ATOM 743 N N . PHE A 1 93 ? -12.086 -7.598 -7.172 1 93.81 93 PHE A N 1
ATOM 744 C CA . PHE A 1 93 ? -11.438 -6.637 -6.281 1 93.81 93 PHE A CA 1
ATOM 745 C C . PHE A 1 93 ? -10.383 -5.832 -7.027 1 93.81 93 PHE A C 1
ATOM 747 O O . PHE A 1 93 ? -10.375 -4.602 -6.961 1 93.81 93 PHE A O 1
ATOM 754 N N . ILE A 1 94 ? -9.523 -6.504 -7.781 1 96.56 94 ILE A N 1
ATOM 755 C CA . ILE A 1 94 ? -8.445 -5.844 -8.508 1 96.56 94 ILE A CA 1
ATOM 756 C C . ILE A 1 94 ? -9.031 -4.945 -9.594 1 96.56 94 ILE A C 1
ATOM 758 O O . ILE A 1 94 ? -8.57 -3.82 -9.797 1 96.56 94 ILE A O 1
ATOM 762 N N . ALA A 1 95 ? -10.023 -5.438 -10.281 1 95.5 95 ALA A N 1
ATOM 763 C CA . ALA A 1 95 ? -10.672 -4.645 -11.32 1 95.5 95 ALA A CA 1
ATOM 764 C C . ALA A 1 95 ? -11.242 -3.352 -10.742 1 95.5 95 ALA A C 1
ATOM 766 O O . ALA A 1 95 ? -11.109 -2.285 -11.344 1 95.5 95 ALA A O 1
ATOM 767 N N . ALA A 1 96 ? -11.836 -3.447 -9.633 1 91.88 96 ALA A N 1
ATOM 768 C CA . ALA A 1 96 ? -12.375 -2.264 -8.969 1 91.88 96 ALA A CA 1
ATOM 769 C C . ALA A 1 96 ? -11.258 -1.293 -8.594 1 91.88 96 ALA A C 1
ATOM 771 O O . ALA A 1 96 ? -11.422 -0.076 -8.703 1 91.88 96 ALA A O 1
ATOM 772 N N . SER A 1 97 ? -10.172 -1.798 -8.094 1 92.44 97 SER A N 1
ATOM 773 C CA . SER A 1 97 ? -9.023 -0.977 -7.715 1 92.44 97 SER A CA 1
ATOM 774 C C . SER A 1 97 ? -8.469 -0.212 -8.914 1 92.44 97 SER A C 1
ATOM 776 O O . SER A 1 97 ? -7.992 0.915 -8.773 1 92.44 97 SER A O 1
ATOM 778 N N . VAL A 1 98 ? -8.539 -0.815 -10.062 1 92.94 98 VAL A N 1
ATOM 779 C CA . VAL A 1 98 ? -7.977 -0.213 -11.266 1 92.94 98 VAL A CA 1
ATOM 780 C C . VAL A 1 98 ? -8.984 0.755 -11.883 1 92.94 98 VAL A C 1
ATOM 782 O O . VAL A 1 98 ? -8.617 1.851 -12.312 1 92.94 98 VAL A O 1
ATOM 785 N N . HIS A 1 99 ? -10.227 0.395 -11.898 1 87 99 HIS A N 1
ATOM 786 C CA . HIS A 1 99 ? -11.188 1.115 -12.727 1 87 99 HIS A CA 1
ATOM 787 C C . HIS A 1 99 ? -12.008 2.09 -11.891 1 87 99 HIS A C 1
ATOM 789 O O . HIS A 1 99 ? -12.617 3.018 -12.43 1 87 99 HIS A O 1
ATOM 795 N N . ASP A 1 100 ? -12.125 1.867 -10.664 1 73.75 100 ASP A N 1
ATOM 796 C CA . ASP A 1 100 ? -13.047 2.695 -9.898 1 73.75 100 ASP A CA 1
ATOM 797 C C . ASP A 1 100 ? -12.367 3.973 -9.414 1 73.75 100 ASP A C 1
ATOM 799 O O . ASP A 1 100 ? -12.844 4.617 -8.477 1 73.75 100 ASP A O 1
ATOM 803 N N . ALA A 1 101 ? -11.281 4.25 -10.008 1 64.25 101 ALA A N 1
ATOM 804 C CA . ALA A 1 101 ? -10.523 5.43 -9.602 1 64.25 101 ALA A CA 1
ATOM 805 C C . ALA A 1 101 ? -11.312 6.707 -9.883 1 64.25 101 ALA A C 1
ATOM 807 O O . ALA A 1 101 ? -10.953 7.785 -9.398 1 64.25 101 ALA A O 1
ATOM 808 N N . ASP A 1 102 ? -12.43 6.402 -10.484 1 66.19 102 ASP A N 1
ATOM 809 C CA . ASP A 1 102 ? -13.211 7.598 -10.805 1 66.19 102 ASP A CA 1
ATOM 810 C C . ASP A 1 102 ? -14.383 7.758 -9.844 1 66.19 102 ASP A C 1
ATOM 812 O O . ASP A 1 102 ? -15.094 8.766 -9.883 1 66.19 102 ASP A O 1
ATOM 816 N N . ASP A 1 103 ? -14.539 6.793 -9.023 1 71.06 103 ASP A N 1
ATOM 817 C CA . ASP A 1 103 ? -15.555 6.918 -7.98 1 71.06 103 ASP A CA 1
ATOM 818 C C . ASP A 1 103 ? -15.008 7.66 -6.762 1 71.06 103 ASP A C 1
ATOM 820 O O . ASP A 1 103 ? -14.172 7.125 -6.027 1 71.06 103 ASP A O 1
ATOM 824 N N . PRO A 1 104 ? -15.484 8.859 -6.617 1 67.5 104 PRO A N 1
ATOM 825 C CA . PRO A 1 104 ? -14.93 9.695 -5.555 1 67.5 104 PRO A CA 1
ATOM 826 C C . PRO A 1 104 ? -14.992 9.031 -4.184 1 67.5 104 PRO A C 1
ATOM 828 O O . PRO A 1 104 ? -14.086 9.203 -3.367 1 67.5 104 PRO A O 1
ATOM 831 N N . GLN A 1 105 ? -16.062 8.273 -3.971 1 67.88 105 GLN A N 1
ATOM 832 C CA . GLN A 1 105 ? -16.219 7.629 -2.672 1 67.88 105 GLN A CA 1
ATOM 833 C C . GLN A 1 105 ? -15.148 6.57 -2.455 1 67.88 105 GLN A C 1
ATOM 835 O O . GLN A 1 105 ? -14.617 6.434 -1.352 1 67.88 105 GLN A O 1
ATOM 840 N N . ARG A 1 106 ? -14.82 5.84 -3.455 1 71.56 106 ARG A N 1
ATOM 841 C CA . ARG A 1 106 ? -13.828 4.777 -3.342 1 71.56 106 ARG A CA 1
ATOM 842 C C . ARG A 1 106 ? -12.422 5.352 -3.24 1 71.56 106 ARG A C 1
ATOM 844 O O . ARG A 1 106 ? -11.586 4.848 -2.482 1 71.56 106 ARG A O 1
ATOM 851 N N . ILE A 1 107 ? -12.258 6.375 -3.961 1 71.12 107 ILE A N 1
ATOM 852 C CA . ILE A 1 107 ? -10.961 7.047 -3.916 1 71.12 107 ILE A CA 1
ATOM 853 C C . ILE A 1 107 ? -10.695 7.559 -2.502 1 71.12 107 ILE A C 1
ATOM 855 O O . ILE A 1 107 ? -9.594 7.406 -1.977 1 71.12 107 ILE A O 1
ATOM 859 N N . ASP A 1 108 ? -11.727 7.992 -1.946 1 75.88 108 ASP A N 1
ATOM 860 C CA . ASP A 1 108 ? -11.586 8.586 -0.622 1 75.88 108 ASP A CA 1
ATOM 861 C C . ASP A 1 108 ? -11.266 7.527 0.427 1 75.88 108 ASP A C 1
ATOM 863 O O . ASP A 1 108 ? -10.445 7.758 1.321 1 75.88 108 ASP A O 1
ATOM 867 N N . THR A 1 109 ? -11.797 6.336 0.183 1 80.81 109 THR A N 1
ATOM 868 C CA . THR A 1 109 ? -11.578 5.273 1.16 1 80.81 109 THR A CA 1
ATOM 869 C C . THR A 1 109 ? -10.125 4.812 1.146 1 80.81 109 THR A C 1
ATOM 871 O O . THR A 1 109 ? -9.508 4.664 2.201 1 80.81 109 THR A O 1
ATOM 874 N N . HIS A 1 110 ? -9.578 4.625 -0.023 1 83.56 110 HIS A N 1
ATOM 875 C CA . HIS A 1 110 ? -8.188 4.188 -0.128 1 83.56 110 HIS A CA 1
ATOM 876 C C . HIS A 1 110 ? -7.234 5.266 0.373 1 83.56 110 HIS A C 1
ATOM 878 O O . HIS A 1 110 ? -6.289 4.969 1.109 1 83.56 110 HIS A O 1
ATOM 884 N N . ARG A 1 111 ? -7.57 6.469 0.046 1 82.94 111 ARG A N 1
ATOM 885 C CA . ARG A 1 111 ? -6.738 7.59 0.477 1 82.94 111 ARG A CA 1
ATOM 886 C C . ARG A 1 111 ? -6.758 7.73 1.995 1 82.94 111 ARG A C 1
ATOM 888 O O . ARG A 1 111 ? -5.727 8.016 2.609 1 82.94 111 ARG A O 1
ATOM 895 N N . MET A 1 112 ? -7.918 7.531 2.527 1 87.5 112 MET A N 1
ATOM 896 C CA . MET A 1 112 ? -8.047 7.652 3.977 1 87.5 112 MET A CA 1
ATOM 897 C C . MET A 1 112 ? -7.273 6.539 4.684 1 87.5 112 MET A C 1
ATOM 899 O O . MET A 1 112 ? -6.676 6.766 5.738 1 87.5 112 MET A O 1
ATOM 903 N N . THR A 1 113 ? -7.293 5.348 4.105 1 90.56 113 THR A N 1
ATOM 904 C CA . THR A 1 113 ? -6.527 4.238 4.664 1 90.56 113 THR A CA 1
ATOM 905 C C . THR A 1 113 ? -5.031 4.535 4.621 1 90.56 113 THR A C 1
ATOM 907 O O . THR A 1 113 ? -4.332 4.371 5.625 1 90.56 113 THR A O 1
ATOM 910 N N . LEU A 1 114 ? -4.566 5.016 3.51 1 91.25 114 LEU A N 1
ATOM 911 C CA . LEU A 1 114 ? -3.152 5.344 3.357 1 91.25 114 LEU A CA 1
ATOM 912 C C . LEU A 1 114 ? -2.758 6.484 4.285 1 91.25 114 LEU A C 1
ATOM 914 O O . LEU A 1 114 ? -1.684 6.453 4.895 1 91.25 114 LEU A O 1
ATOM 918 N N . ALA A 1 115 ? -3.66 7.473 4.395 1 87.44 115 ALA A N 1
ATOM 919 C CA . ALA A 1 115 ? -3.404 8.594 5.301 1 87.44 115 ALA A CA 1
ATOM 920 C C . ALA A 1 115 ? -3.301 8.117 6.746 1 87.44 115 ALA A C 1
ATOM 922 O O . ALA A 1 115 ? -2.459 8.602 7.504 1 87.44 115 ALA A O 1
ATOM 923 N N . SER A 1 116 ? -4.191 7.219 7.094 1 90.38 116 SER A N 1
ATOM 924 C CA . SER A 1 116 ? -4.168 6.645 8.43 1 90.38 116 SER A CA 1
ATOM 925 C C . SER A 1 116 ? -2.852 5.922 8.703 1 90.38 116 SER A C 1
ATOM 927 O O . SER A 1 116 ? -2.242 6.102 9.758 1 90.38 116 SER A O 1
ATOM 929 N N . LEU A 1 117 ? -2.389 5.16 7.742 1 90 117 LEU A N 1
ATOM 930 C CA . LEU A 1 117 ? -1.159 4.391 7.891 1 90 117 LEU A CA 1
ATOM 931 C C . LEU A 1 117 ? 0.055 5.312 7.953 1 90 117 LEU A C 1
ATOM 933 O O . LEU A 1 117 ? 1.063 4.977 8.578 1 90 117 LEU A O 1
ATOM 937 N N . ALA A 1 118 ? -0.056 6.449 7.34 1 85.38 118 ALA A N 1
ATOM 938 C CA . ALA A 1 118 ? 0.995 7.461 7.418 1 85.38 118 ALA A CA 1
ATOM 939 C C . ALA A 1 118 ? 0.959 8.188 8.758 1 85.38 118 ALA A C 1
ATOM 941 O O . ALA A 1 118 ? 1.909 8.883 9.125 1 85.38 118 ALA A O 1
ATOM 942 N N . GLY A 1 119 ? -0.127 8.016 9.461 1 82.06 119 GLY A N 1
ATOM 943 C CA . GLY A 1 119 ? -0.319 8.633 10.766 1 82.06 119 GLY A CA 1
ATOM 944 C C . GLY A 1 119 ? -0.305 7.641 11.906 1 82.06 119 GLY A C 1
ATOM 945 O O . GLY A 1 119 ? 0.648 6.875 12.062 1 82.06 119 GLY A O 1
ATOM 946 N N . ASP A 1 120 ? -1.451 7.566 12.633 1 82.81 120 ASP A N 1
ATOM 947 C CA . ASP A 1 120 ? -1.47 6.742 13.836 1 82.81 120 ASP A CA 1
ATOM 948 C C . ASP A 1 120 ? -1.962 5.328 13.531 1 82.81 120 ASP A C 1
ATOM 950 O O . ASP A 1 120 ? -1.864 4.434 14.367 1 82.81 120 ASP A O 1
ATOM 954 N N . GLY A 1 121 ? -2.58 5.156 12.398 1 89.38 121 GLY A N 1
ATOM 955 C CA . GLY A 1 121 ? -2.941 3.834 11.914 1 89.38 121 GLY A CA 1
ATOM 956 C C . GLY A 1 121 ? -4.246 3.318 12.492 1 89.38 121 GLY A C 1
ATOM 957 O O . GLY A 1 121 ? -4.676 2.207 12.18 1 89.38 121 GLY A O 1
ATOM 958 N N . SER A 1 122 ? -4.969 4.09 13.336 1 87 122 SER A N 1
ATOM 959 C CA . SER A 1 122 ? -6.137 3.592 14.055 1 87 122 SER A CA 1
ATOM 960 C C . SER A 1 122 ? -7.285 3.293 13.094 1 87 122 SER A C 1
ATOM 962 O O . SER A 1 122 ? -7.949 2.262 13.219 1 87 122 SER A O 1
ATOM 964 N N . TYR A 1 123 ? -7.453 4.199 12.125 1 89.44 123 TYR A N 1
ATOM 965 C CA . TYR A 1 123 ? -8.508 4 11.141 1 89.44 123 TYR A CA 1
ATOM 966 C C . TYR A 1 123 ? -8.227 2.771 10.281 1 89.44 123 TYR A C 1
ATOM 968 O O . TYR A 1 123 ? -9.102 1.916 10.109 1 89.44 123 TYR A O 1
ATOM 976 N N . ALA A 1 124 ? -7.059 2.658 9.727 1 92.25 124 ALA A N 1
ATOM 977 C CA . ALA A 1 124 ? -6.672 1.512 8.906 1 92.25 124 ALA A CA 1
ATOM 978 C C . ALA A 1 124 ? -6.809 0.208 9.688 1 92.25 124 ALA A C 1
ATOM 980 O O . ALA A 1 124 ? -7.316 -0.786 9.172 1 92.25 124 ALA A O 1
ATOM 981 N N . SER A 1 125 ? -6.391 0.238 10.93 1 92 125 SER A N 1
ATOM 982 C CA . SER A 1 125 ? -6.477 -0.943 11.789 1 92 125 SER A CA 1
ATOM 983 C C . SER A 1 125 ? -7.922 -1.408 11.938 1 92 125 SER A C 1
ATOM 985 O O . SER A 1 125 ? -8.203 -2.607 11.891 1 92 125 SER A O 1
ATOM 987 N N . LEU A 1 126 ? -8.781 -0.486 12.109 1 89.94 126 LEU A N 1
ATOM 988 C CA . LEU A 1 126 ? -10.203 -0.788 12.25 1 89.94 126 LEU A CA 1
ATOM 989 C C . LEU A 1 126 ? -10.75 -1.405 10.969 1 89.94 126 LEU A C 1
ATOM 991 O O . LEU A 1 126 ? -11.477 -2.4 11.016 1 89.94 126 LEU A O 1
ATOM 995 N N . ILE A 1 127 ? -10.391 -0.837 9.867 1 91 127 ILE A N 1
ATOM 996 C CA . ILE A 1 127 ? -10.859 -1.312 8.57 1 91 127 ILE A CA 1
ATOM 997 C C . ILE A 1 127 ? -10.367 -2.74 8.336 1 91 127 ILE A C 1
ATOM 999 O O . ILE A 1 127 ? -11.148 -3.615 7.961 1 91 127 ILE A O 1
ATOM 1003 N N . TYR A 1 128 ? -9.117 -3.008 8.586 1 93.31 128 TYR A N 1
ATOM 1004 C CA . TYR A 1 128 ? -8.531 -4.324 8.367 1 93.31 128 TYR A CA 1
ATOM 1005 C C . TYR A 1 128 ? -9.148 -5.359 9.297 1 93.31 128 TYR A C 1
ATOM 1007 O O . TYR A 1 128 ? -9.492 -6.465 8.867 1 93.31 128 TYR A O 1
ATOM 1015 N N . ARG A 1 129 ? -9.289 -5.023 10.516 1 90.81 129 ARG A N 1
ATOM 1016 C CA . ARG 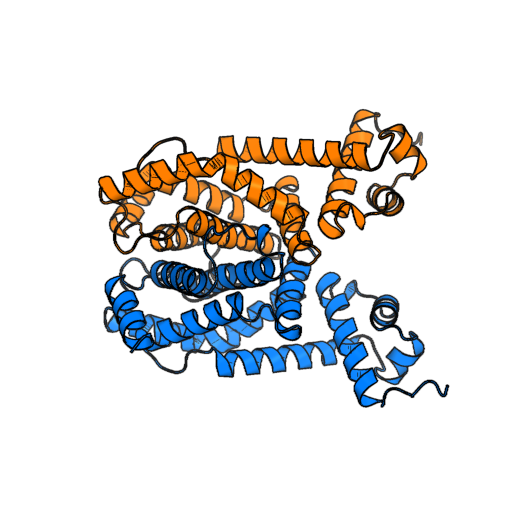A 1 129 ? -9.836 -5.949 11.5 1 90.81 129 ARG A CA 1
ATOM 1017 C C . ARG A 1 129 ? -11.258 -6.355 11.141 1 90.81 129 ARG A C 1
ATOM 1019 O O . ARG A 1 129 ? -11.609 -7.539 11.203 1 90.81 129 ARG A O 1
ATOM 1026 N N . ARG A 1 130 ? -11.992 -5.422 10.828 1 91.5 130 ARG A N 1
ATOM 1027 C CA . ARG A 1 130 ? -13.367 -5.723 10.469 1 91.5 130 ARG A CA 1
ATOM 1028 C C . ARG A 1 130 ? -13.43 -6.566 9.195 1 91.5 130 ARG A C 1
ATOM 1030 O O . ARG A 1 130 ? -14.227 -7.508 9.109 1 91.5 130 ARG A O 1
ATOM 1037 N N . SER A 1 131 ? -12.672 -6.172 8.227 1 90.56 131 SER A N 1
ATOM 1038 C CA . SER A 1 131 ? -12.625 -6.949 6.992 1 90.56 131 SER A CA 1
ATOM 1039 C C . SER A 1 131 ? -12.266 -8.406 7.27 1 90.56 131 SER A C 1
ATOM 1041 O O . SER A 1 131 ? -12.898 -9.32 6.738 1 90.56 131 SER A O 1
ATOM 1043 N N . GLN A 1 132 ? -11.297 -8.648 8.055 1 90.44 132 GLN A N 1
ATOM 1044 C CA . GLN A 1 132 ? -10.859 -9.992 8.398 1 90.44 132 GLN A CA 1
ATOM 1045 C C . GLN A 1 132 ? -11.969 -10.766 9.109 1 90.44 132 GLN A C 1
ATOM 1047 O O . GLN A 1 132 ? -12.266 -11.906 8.758 1 90.44 132 GLN A O 1
ATOM 1052 N N . ARG A 1 133 ? -12.516 -10.172 10.055 1 89.06 133 ARG A N 1
ATOM 1053 C CA . ARG A 1 133 ? -13.57 -10.82 10.82 1 89.06 133 ARG A CA 1
ATOM 1054 C C . ARG A 1 133 ? -14.734 -11.227 9.922 1 89.06 133 ARG A C 1
ATOM 1056 O O . ARG A 1 133 ? -15.297 -12.312 10.078 1 89.06 133 ARG A O 1
ATOM 1063 N N . ARG A 1 134 ? -15.008 -10.477 8.984 1 88.69 134 ARG A N 1
ATOM 1064 C CA . ARG A 1 134 ? -16.188 -10.695 8.148 1 88.69 134 ARG A CA 1
ATOM 1065 C C . ARG A 1 134 ? -15.906 -11.727 7.062 1 88.69 134 ARG A C 1
ATOM 1067 O O . ARG A 1 134 ? -16.797 -12.477 6.66 1 88.69 134 ARG A O 1
ATOM 1074 N N . ASN A 1 135 ? -14.633 -11.781 6.652 1 89.25 135 ASN A N 1
ATOM 1075 C CA . ASN A 1 135 ? -14.391 -12.531 5.426 1 89.25 135 ASN A CA 1
ATOM 1076 C C . ASN A 1 135 ? -13.57 -13.797 5.695 1 89.25 135 ASN A C 1
ATOM 1078 O O . ASN A 1 135 ? -13.469 -14.664 4.832 1 89.25 135 ASN A O 1
ATOM 1082 N N . ILE A 1 136 ? -13.047 -13.953 6.805 1 90.94 136 ILE A N 1
ATOM 1083 C CA . ILE A 1 136 ? -11.992 -14.945 7.02 1 90.94 136 ILE A CA 1
ATOM 1084 C C . ILE A 1 136 ? -12.562 -16.344 6.824 1 90.94 136 ILE A C 1
ATOM 1086 O O . ILE A 1 136 ? -11.906 -17.203 6.234 1 90.94 136 ILE A O 1
ATOM 1090 N N . SER A 1 137 ? -13.734 -16.609 7.281 1 92.5 137 SER A N 1
ATOM 1091 C CA . SER A 1 137 ? -14.312 -17.938 7.172 1 92.5 137 SER A CA 1
ATOM 1092 C C . SER A 1 137 ? -14.547 -18.328 5.715 1 92.5 137 SER A C 1
ATOM 1094 O O . SER A 1 137 ? -14.234 -19.438 5.305 1 92.5 137 SER A O 1
ATOM 1096 N N . ALA A 1 138 ? -15.102 -17.406 4.973 1 92.5 138 ALA A N 1
ATOM 1097 C CA . ALA A 1 138 ? -15.344 -17.656 3.555 1 92.5 138 ALA A CA 1
ATOM 1098 C C . ALA A 1 138 ? -14.039 -17.844 2.797 1 92.5 138 ALA A C 1
ATOM 1100 O O . ALA A 1 138 ? -13.953 -18.703 1.907 1 92.5 138 ALA A O 1
ATOM 1101 N N . MET A 1 139 ? -13.039 -17.172 3.174 1 93.31 139 MET A N 1
ATOM 1102 C CA . MET A 1 139 ? -11.734 -17.281 2.531 1 93.31 139 MET A CA 1
ATOM 1103 C C . MET A 1 139 ? -11.094 -18.625 2.844 1 93.31 139 MET A C 1
ATOM 1105 O O . MET A 1 139 ? -10.562 -19.297 1.95 1 93.31 139 MET A O 1
ATOM 1109 N N . GLU A 1 140 ? -11.164 -18.969 4.082 1 95 140 GLU A N 1
ATOM 1110 C CA . GLU A 1 140 ? -10.602 -20.25 4.492 1 95 140 GLU A CA 1
ATOM 1111 C C . GLU A 1 140 ? -11.258 -21.406 3.746 1 95 140 GLU A C 1
ATOM 1113 O O . GLU A 1 140 ? -10.578 -22.328 3.285 1 95 140 GLU A O 1
ATOM 1118 N N . ALA A 1 141 ? -12.562 -21.344 3.641 1 96.06 141 ALA A N 1
ATOM 1119 C CA . ALA A 1 141 ? -13.289 -22.391 2.92 1 96.06 141 ALA A CA 1
ATOM 1120 C C . ALA A 1 141 ? -12.891 -22.422 1.446 1 96.06 141 ALA A C 1
ATOM 1122 O O . ALA A 1 141 ? -12.68 -23.484 0.877 1 96.06 141 ALA A O 1
ATOM 1123 N N . ALA A 1 142 ? -12.781 -21.281 0.848 1 95.81 142 ALA A N 1
ATOM 1124 C CA . ALA A 1 142 ? -12.414 -21.172 -0.563 1 95.81 142 ALA A CA 1
ATOM 1125 C C . ALA A 1 142 ? -11 -21.688 -0.8 1 95.81 142 ALA A C 1
ATOM 1127 O O . ALA A 1 142 ? -10.734 -22.391 -1.783 1 95.81 142 ALA A O 1
ATOM 1128 N N . PHE A 1 143 ? -10.078 -21.359 0.091 1 96.56 143 PHE A N 1
ATOM 1129 C CA . PHE A 1 143 ? -8.695 -21.828 -0.013 1 96.56 143 PHE A CA 1
ATOM 1130 C C . PHE A 1 143 ? -8.625 -23.344 0.129 1 96.56 143 PHE A C 1
ATOM 1132 O O . PHE A 1 143 ? -7.945 -24 -0.649 1 96.56 143 PHE A O 1
ATOM 1139 N N . ALA A 1 144 ? -9.344 -23.844 1.074 1 96.94 144 ALA A N 1
ATOM 1140 C CA . ALA A 1 144 ? -9.352 -25.281 1.312 1 96.94 144 ALA A CA 1
ATOM 1141 C C . ALA A 1 144 ? -9.922 -26.031 0.111 1 96.94 144 ALA A C 1
ATOM 1143 O O . ALA A 1 144 ? -9.359 -27.031 -0.327 1 96.94 144 ALA A O 1
ATOM 1144 N N . SER A 1 145 ? -11.016 -25.531 -0.375 1 97.19 145 SER A N 1
ATOM 1145 C CA . SER A 1 145 ? -11.648 -26.172 -1.524 1 97.19 145 SER A CA 1
ATOM 1146 C C . SER A 1 145 ? -10.758 -26.094 -2.762 1 97.19 145 SER A C 1
ATOM 1148 O O . SER A 1 145 ? -10.719 -27.031 -3.561 1 97.19 145 SER A O 1
ATOM 1150 N N . SER A 1 146 ? -10.07 -24.984 -2.957 1 97.25 146 SER A N 1
ATOM 1151 C CA . SER A 1 146 ? -9.188 -24.797 -4.102 1 97.25 146 SER A CA 1
ATOM 1152 C C . SER A 1 146 ? -8.008 -25.766 -4.047 1 97.25 146 SER A C 1
ATOM 1154 O O . SER A 1 146 ? -7.527 -26.234 -5.082 1 97.25 146 SER A O 1
ATOM 1156 N N . ARG A 1 147 ? -7.5 -26.016 -2.875 1 96.88 147 ARG A N 1
ATOM 1157 C CA . ARG A 1 147 ? -6.438 -27.016 -2.727 1 96.88 147 ARG A CA 1
ATOM 1158 C C . ARG A 1 147 ? -6.961 -28.422 -2.986 1 96.88 147 ARG A C 1
ATOM 1160 O O . ARG A 1 147 ? -6.301 -29.219 -3.652 1 96.88 147 ARG A O 1
ATOM 1167 N N . ALA A 1 148 ? -8.156 -28.688 -2.498 1 96.88 148 ALA A N 1
ATOM 1168 C CA . ALA A 1 148 ? -8.773 -30 -2.643 1 96.88 148 ALA A CA 1
ATOM 1169 C C . ALA A 1 148 ? -9.023 -30.328 -4.109 1 96.88 148 ALA A C 1
ATOM 1171 O O . ALA A 1 148 ? -8.891 -31.484 -4.527 1 96.88 148 ALA A O 1
ATOM 1172 N N . ASP A 1 149 ? -9.352 -29.344 -4.91 1 96 149 ASP A N 1
ATOM 1173 C CA . ASP A 1 149 ? -9.688 -29.594 -6.305 1 96 149 ASP A CA 1
ATOM 1174 C C . ASP A 1 149 ? -8.461 -29.453 -7.207 1 96 149 ASP A C 1
ATOM 1176 O O . ASP A 1 149 ? -8.562 -29.594 -8.43 1 96 149 ASP A O 1
ATOM 1180 N N . GLY A 1 150 ? -7.344 -29.078 -6.613 1 96.94 150 GLY A N 1
ATOM 1181 C CA . GLY A 1 150 ? -6.082 -29.047 -7.336 1 96.94 150 GLY A CA 1
ATOM 1182 C C . GLY A 1 150 ? -5.777 -27.703 -7.957 1 96.94 150 GLY A C 1
ATOM 1183 O O . GLY A 1 150 ? -4.73 -27.516 -8.578 1 96.94 150 GLY A O 1
ATOM 1184 N N . GLY A 1 151 ? -6.621 -26.719 -7.77 1 97.81 151 GLY A N 1
ATOM 1185 C CA . GLY A 1 151 ? -6.414 -25.391 -8.32 1 97.81 151 GLY A CA 1
ATOM 1186 C C . GLY A 1 151 ? -5.293 -24.625 -7.641 1 97.81 151 GLY A C 1
ATOM 1187 O O . GLY A 1 151 ? -4.68 -23.75 -8.242 1 97.81 151 GLY A O 1
ATOM 1188 N N . MET A 1 152 ? -5.094 -24.938 -6.395 1 96.88 152 MET A N 1
ATOM 1189 C CA . MET A 1 152 ? -3.971 -24.406 -5.637 1 96.88 152 MET A CA 1
ATOM 1190 C C . MET A 1 152 ? -3.012 -25.516 -5.219 1 96.88 152 MET A C 1
ATOM 1192 O O . MET A 1 152 ? -3.441 -26.578 -4.781 1 96.88 152 MET A O 1
ATOM 1196 N N . GLN A 1 153 ? -1.821 -25.219 -5.395 1 96.44 153 GLN A N 1
ATOM 1197 C CA . GLN A 1 153 ? -0.788 -26.203 -5.094 1 96.44 153 GLN A CA 1
ATOM 1198 C C . GLN A 1 153 ? 0.414 -25.547 -4.414 1 96.44 153 GLN A C 1
ATOM 1200 O O . GLN A 1 153 ? 0.451 -24.328 -4.25 1 96.44 153 GLN A O 1
ATOM 1205 N N . GLY A 1 154 ? 1.357 -26.359 -3.938 1 94.44 154 GLY A N 1
ATOM 1206 C CA . GLY A 1 154 ? 2.59 -25.859 -3.348 1 94.44 154 GLY A CA 1
ATOM 1207 C C . GLY A 1 154 ? 2.451 -25.516 -1.876 1 94.44 154 GLY A C 1
ATOM 1208 O O . GLY A 1 154 ? 1.448 -25.859 -1.245 1 94.44 154 GLY A O 1
ATOM 1209 N N . GLU A 1 155 ? 3.414 -24.844 -1.372 1 92.81 155 GLU A N 1
ATOM 1210 C CA . GLU A 1 155 ? 3.438 -24.484 0.042 1 92.81 155 GLU A CA 1
ATOM 1211 C C . GLU A 1 155 ? 2.297 -23.531 0.388 1 92.81 155 GLU A C 1
ATOM 1213 O O . GLU A 1 155 ? 2.1 -22.516 -0.286 1 92.81 155 GLU A O 1
ATOM 1218 N N . PRO A 1 156 ? 1.503 -23.953 1.365 1 95.31 156 PRO A N 1
ATOM 1219 C CA . PRO A 1 156 ? 0.415 -23.047 1.749 1 95.31 156 PRO A CA 1
ATOM 1220 C C . PRO A 1 156 ? 0.914 -21.781 2.428 1 95.31 156 PRO A C 1
ATOM 1222 O O . PRO A 1 156 ? 1.89 -21.828 3.182 1 95.31 156 PRO A O 1
ATOM 1225 N N . ILE A 1 157 ? 0.274 -20.688 2.148 1 96.25 157 ILE A N 1
ATOM 1226 C CA . ILE A 1 157 ? 0.442 -19.422 2.846 1 96.25 157 ILE A CA 1
ATOM 1227 C C . ILE A 1 157 ? -0.786 -19.141 3.709 1 96.25 157 ILE A C 1
ATOM 1229 O O . ILE A 1 157 ? -1.898 -19.547 3.371 1 96.25 157 ILE A O 1
ATOM 1233 N N . SER A 1 158 ? -0.529 -18.5 4.852 1 97.06 158 SER A N 1
ATOM 1234 C CA . SER A 1 158 ? -1.621 -18.109 5.742 1 97.06 158 SER A CA 1
ATOM 1235 C C . SER A 1 158 ? -2.742 -17.422 4.973 1 97.06 158 SER A C 1
ATOM 1237 O O . SER A 1 158 ? -2.486 -16.516 4.168 1 97.06 158 SER A O 1
ATOM 1239 N N . VAL A 1 159 ? -3.971 -17.891 5.27 1 96.44 159 VAL A N 1
ATOM 1240 C CA . VAL A 1 159 ? -5.121 -17.312 4.586 1 96.44 159 VAL A CA 1
ATOM 1241 C C . VAL A 1 159 ? -5.227 -15.82 4.918 1 96.44 159 VAL A C 1
ATOM 1243 O O . VAL A 1 159 ? -5.434 -14.992 4.027 1 96.44 159 VAL A O 1
ATOM 1246 N N . SER A 1 160 ? -5.039 -15.484 6.184 1 95.94 160 SER A N 1
ATOM 1247 C CA . SER A 1 160 ? -5.098 -14.086 6.613 1 95.94 160 SER A CA 1
ATOM 1248 C C . SER A 1 160 ? -4.008 -13.258 5.938 1 95.94 160 SER A C 1
ATOM 1250 O O . SER A 1 160 ? -4.27 -12.148 5.461 1 95.94 160 SER A O 1
ATOM 1252 N N . ALA A 1 161 ? -2.805 -13.773 5.875 1 97.38 161 ALA A N 1
ATOM 1253 C CA . ALA A 1 161 ? -1.704 -13.062 5.227 1 97.38 161 ALA A CA 1
ATOM 1254 C C . ALA A 1 161 ? -1.96 -12.898 3.732 1 97.38 161 ALA A C 1
ATOM 1256 O O . ALA A 1 161 ? -1.74 -11.82 3.174 1 97.38 161 ALA A O 1
ATOM 1257 N N . SER A 1 162 ? -2.467 -13.969 3.15 1 97.75 162 SER A N 1
ATOM 1258 C CA . SER A 1 162 ? -2.789 -13.93 1.727 1 97.75 162 SER A CA 1
ATOM 1259 C C . SER A 1 162 ? -3.781 -12.82 1.413 1 97.75 162 SER A C 1
ATOM 1261 O O . SER A 1 162 ? -3.592 -12.062 0.457 1 97.75 162 SER A O 1
ATOM 1263 N N . ALA A 1 163 ? -4.793 -12.789 2.225 1 96.12 163 ALA A N 1
ATOM 1264 C CA . ALA A 1 163 ? -5.816 -11.766 2.035 1 96.12 163 ALA A CA 1
ATOM 1265 C C . ALA A 1 163 ? -5.215 -10.359 2.119 1 96.12 163 ALA A C 1
ATOM 1267 O O . ALA A 1 163 ? -5.543 -9.492 1.312 1 96.12 163 ALA A O 1
ATOM 1268 N N . MET A 1 164 ? -4.336 -10.164 3.023 1 96.94 164 MET A N 1
ATOM 1269 C CA . MET A 1 164 ? -3.719 -8.852 3.213 1 96.94 164 MET A CA 1
ATOM 1270 C C . MET A 1 164 ? -2.764 -8.531 2.068 1 96.94 164 MET A C 1
ATOM 1272 O O . MET A 1 164 ? -2.717 -7.395 1.596 1 96.94 164 MET A O 1
ATOM 1276 N N . PHE A 1 165 ? -1.994 -9.523 1.606 1 98.5 165 PHE A N 1
ATOM 1277 C CA . PHE A 1 165 ? -1.066 -9.281 0.51 1 98.5 165 PHE A CA 1
ATOM 1278 C C . PHE A 1 165 ? -1.815 -8.859 -0.749 1 98.5 165 PHE A C 1
ATOM 1280 O O . PHE A 1 165 ? -1.394 -7.938 -1.45 1 98.5 165 PHE A O 1
ATOM 1287 N N . VAL A 1 166 ? -2.943 -9.508 -1.022 1 97.88 166 VAL A N 1
ATOM 1288 C CA . VAL A 1 166 ? -3.791 -9.141 -2.154 1 97.88 166 VAL A CA 1
ATOM 1289 C C . VAL A 1 166 ? -4.348 -7.734 -1.949 1 97.88 166 VAL A C 1
ATOM 1291 O O . VAL A 1 166 ? -4.34 -6.914 -2.873 1 97.88 166 VAL A O 1
ATOM 1294 N N . GLU A 1 167 ? -4.812 -7.492 -0.725 1 95.31 167 GLU A N 1
ATOM 1295 C CA . GLU A 1 167 ? -5.316 -6.168 -0.363 1 95.31 167 GLU A CA 1
ATOM 1296 C C . GLU A 1 167 ? -4.262 -5.09 -0.609 1 95.31 167 GLU A C 1
ATOM 1298 O O . GLU A 1 167 ? -4.574 -4.023 -1.139 1 95.31 167 GLU A O 1
ATOM 1303 N N . HIS A 1 168 ? -2.992 -5.336 -0.23 1 96.81 168 HIS A N 1
ATOM 1304 C CA . HIS A 1 168 ? -1.9 -4.387 -0.403 1 96.81 168 HIS A CA 1
ATOM 1305 C C . HIS A 1 168 ? -1.727 -4.008 -1.87 1 96.81 168 HIS A C 1
ATOM 1307 O O . HIS A 1 168 ? -1.64 -2.824 -2.203 1 96.81 168 HIS A O 1
ATOM 1313 N N . VAL A 1 169 ? -1.749 -4.988 -2.729 1 97.94 169 VAL A N 1
ATOM 1314 C CA . VAL A 1 169 ? -1.578 -4.762 -4.16 1 97.94 169 VAL A CA 1
ATOM 1315 C C . VAL A 1 169 ? -2.736 -3.924 -4.695 1 97.94 169 VAL A C 1
ATOM 1317 O O . VAL A 1 169 ? -2.52 -2.895 -5.34 1 97.94 169 VAL A O 1
ATOM 1320 N N . GLY A 1 170 ? -3.922 -4.309 -4.352 1 95.81 170 GLY A N 1
ATOM 1321 C CA . GLY A 1 170 ? -5.09 -3.605 -4.855 1 95.81 170 GLY A CA 1
ATOM 1322 C C . GLY A 1 170 ? -5.199 -2.182 -4.34 1 95.81 170 GLY A C 1
ATOM 1323 O O . GLY A 1 170 ? -5.496 -1.261 -5.105 1 95.81 170 GLY A O 1
ATOM 1324 N N . SER A 1 171 ? -4.949 -2.014 -3.078 1 93.38 171 SER A N 1
ATOM 1325 C CA . SER A 1 171 ? -5.094 -0.697 -2.469 1 93.38 171 SER A CA 1
ATOM 1326 C C . SER A 1 171 ? -4.066 0.285 -3.021 1 93.38 171 SER A C 1
ATOM 1328 O O . SER A 1 171 ? -4.383 1.452 -3.262 1 93.38 171 SER A O 1
ATOM 1330 N N . MET A 1 172 ? -2.85 -0.197 -3.205 1 95 172 MET A N 1
ATOM 1331 C CA . MET A 1 172 ? -1.809 0.665 -3.756 1 95 172 MET A CA 1
ATOM 1332 C C . MET A 1 172 ? -2.104 1.015 -5.211 1 95 172 MET A C 1
ATOM 1334 O O . MET A 1 172 ? -1.91 2.158 -5.629 1 9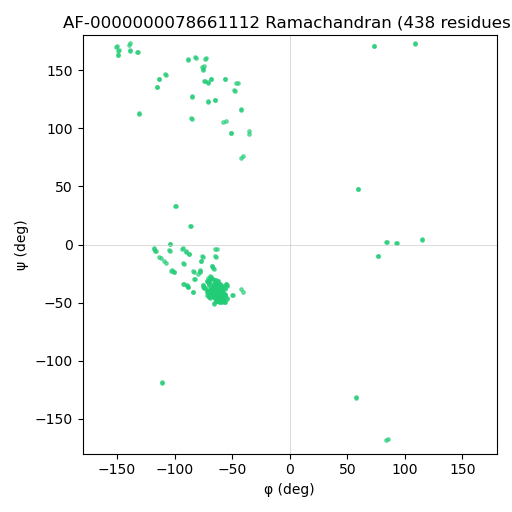5 172 MET A O 1
ATOM 1338 N N . ILE A 1 173 ? -2.605 0.09 -5.949 1 95.44 173 ILE A N 1
ATOM 1339 C CA . ILE A 1 173 ? -2.988 0.361 -7.332 1 95.44 173 ILE A CA 1
ATOM 1340 C C . ILE A 1 173 ? -4.082 1.427 -7.363 1 95.44 173 ILE A C 1
ATOM 1342 O O . ILE A 1 173 ? -4.016 2.367 -8.156 1 95.44 173 ILE A O 1
ATOM 1346 N N . ALA A 1 174 ? -5.066 1.281 -6.523 1 92.38 174 ALA A N 1
ATOM 1347 C CA . ALA A 1 174 ? -6.164 2.244 -6.484 1 92.38 174 ALA A CA 1
ATOM 1348 C C . ALA A 1 174 ? -5.648 3.65 -6.188 1 92.38 174 ALA A C 1
ATOM 1350 O O . ALA A 1 174 ? -6.07 4.617 -6.824 1 92.38 174 ALA A O 1
ATOM 1351 N N . ALA A 1 175 ? -4.742 3.715 -5.27 1 90 175 ALA A N 1
ATOM 1352 C CA . ALA A 1 175 ? -4.184 5.012 -4.898 1 90 175 ALA A CA 1
ATOM 1353 C C . ALA A 1 175 ? -3.381 5.609 -6.051 1 90 175 ALA A C 1
ATOM 1355 O O . ALA A 1 175 ? -3.473 6.809 -6.324 1 90 175 ALA A O 1
ATOM 1356 N N . ILE A 1 176 ? -2.623 4.816 -6.691 1 91.88 176 ILE A N 1
ATOM 1357 C CA . ILE A 1 176 ? -1.749 5.281 -7.762 1 91.88 176 ILE A CA 1
ATOM 1358 C C . ILE A 1 176 ? -2.584 5.641 -8.992 1 91.88 176 ILE A C 1
ATOM 1360 O O . ILE A 1 176 ? -2.252 6.578 -9.719 1 91.88 176 ILE A O 1
ATOM 1364 N N . ARG A 1 177 ? -3.656 4.969 -9.18 1 89.94 177 ARG A N 1
ATOM 1365 C CA . ARG A 1 177 ? -4.527 5.234 -10.32 1 89.94 177 ARG A CA 1
ATOM 1366 C C . ARG A 1 177 ? -5.176 6.609 -10.203 1 89.94 177 ARG A C 1
ATOM 1368 O O . ARG A 1 177 ? -5.664 7.16 -11.188 1 89.94 177 ARG A O 1
ATOM 1375 N N . ALA A 1 178 ? -5.211 7.133 -9.031 1 82.75 178 ALA A N 1
ATOM 1376 C CA . ALA A 1 178 ? -5.766 8.469 -8.828 1 82.75 178 ALA A CA 1
ATOM 1377 C C . ALA A 1 178 ? -4.793 9.547 -9.297 1 82.75 178 ALA A C 1
ATOM 1379 O O . ALA A 1 178 ? -5.164 10.719 -9.414 1 82.75 178 ALA A O 1
ATOM 1380 N N . LEU A 1 179 ? -3.578 9.125 -9.594 1 82.81 179 LEU A N 1
ATOM 1381 C CA . LEU A 1 179 ? -2.572 10.047 -10.117 1 82.81 179 LEU A CA 1
ATOM 1382 C C . LEU A 1 179 ? -2.754 10.25 -11.617 1 82.81 179 LEU A C 1
ATOM 1384 O O . LEU A 1 179 ? -3.412 9.445 -12.289 1 82.81 179 LEU A O 1
ATOM 1388 N N . PRO A 1 180 ? -2.121 11.398 -12.094 1 83 180 PRO A N 1
ATOM 1389 C CA . PRO A 1 180 ? -2.127 11.547 -13.555 1 83 180 PRO A CA 1
ATOM 1390 C C . PRO A 1 180 ? -1.512 10.352 -14.266 1 83 180 PRO A C 1
ATOM 1392 O O . PRO A 1 180 ? -0.561 9.742 -13.766 1 83 180 PRO A O 1
ATOM 1395 N N . GLN A 1 181 ? -2.137 10.023 -15.398 1 82.56 181 GLN A N 1
ATOM 1396 C CA . GLN A 1 181 ? -1.774 8.82 -16.141 1 82.56 181 GLN A CA 1
ATOM 1397 C C . GLN A 1 181 ? -0.265 8.734 -16.344 1 82.56 181 GLN A C 1
ATOM 1399 O O . GLN A 1 181 ? 0.328 7.668 -16.203 1 82.56 181 GLN A O 1
ATOM 1404 N N . GLY A 1 182 ? 0.384 9.82 -16.703 1 83.75 182 GLY A N 1
ATOM 1405 C CA . GLY A 1 182 ? 1.813 9.852 -16.969 1 83.75 182 GLY A CA 1
ATOM 1406 C C . GLY A 1 182 ? 2.656 9.539 -15.742 1 83.75 182 GLY A C 1
ATOM 1407 O O . GLY A 1 182 ? 3.842 9.219 -15.867 1 83.75 182 GLY A O 1
ATOM 1408 N N . ALA A 1 183 ? 2.055 9.484 -14.562 1 87.75 183 ALA A N 1
ATOM 1409 C CA . ALA A 1 183 ? 2.785 9.266 -13.32 1 87.75 183 ALA A CA 1
ATOM 1410 C C . ALA A 1 183 ? 2.611 7.828 -12.82 1 87.75 183 ALA A C 1
ATOM 1412 O O . ALA A 1 183 ? 3.186 7.445 -11.805 1 87.75 183 ALA A O 1
ATOM 1413 N N . GLN A 1 184 ? 1.896 7.039 -13.523 1 91.44 184 GLN A N 1
ATOM 1414 C CA . GLN A 1 184 ? 1.653 5.668 -13.094 1 91.44 184 GLN A CA 1
ATOM 1415 C C . GLN A 1 184 ? 2.789 4.746 -13.531 1 91.44 184 GLN A C 1
ATOM 1417 O O . GLN A 1 184 ? 3.096 4.648 -14.727 1 91.44 184 GLN A O 1
ATOM 1422 N N . PRO A 1 185 ? 3.342 4.02 -12.633 1 94.12 185 PRO A N 1
ATOM 1423 C CA . PRO A 1 185 ? 4.641 3.389 -12.875 1 94.12 185 PRO A CA 1
ATOM 1424 C C . PRO A 1 185 ? 4.523 1.924 -13.289 1 94.12 185 PRO A C 1
ATOM 1426 O O . PRO A 1 185 ? 5.422 1.127 -13.016 1 94.12 185 PRO A O 1
ATOM 1429 N N . TYR A 1 186 ? 3.549 1.497 -13.984 1 95.12 186 TYR A N 1
ATOM 1430 C CA . TYR A 1 186 ? 3.342 0.074 -14.234 1 95.12 186 TYR A CA 1
ATOM 1431 C C . TYR A 1 186 ? 3.787 -0.303 -15.641 1 95.12 186 TYR A C 1
ATOM 1433 O O . TYR A 1 186 ? 4.047 -1.476 -15.922 1 95.12 186 TYR A O 1
ATOM 1441 N N . GLY A 1 187 ? 3.846 0.65 -16.578 1 93.94 187 GLY A N 1
ATOM 1442 C CA . GLY A 1 187 ? 4.172 0.379 -17.969 1 93.94 187 GLY A CA 1
ATOM 1443 C C . GLY A 1 187 ? 3.018 -0.227 -18.75 1 93.94 187 GLY A C 1
ATOM 1444 O O . GLY A 1 187 ? 3.125 -0.446 -19.969 1 93.94 187 GLY A O 1
ATOM 1445 N N . ILE A 1 188 ? 1.951 -0.617 -18.062 1 95.31 188 ILE A N 1
ATOM 1446 C CA . ILE A 1 188 ? 0.706 -1.123 -18.641 1 95.31 188 ILE A CA 1
ATOM 1447 C C . ILE A 1 188 ? -0.482 -0.419 -17.984 1 95.31 188 ILE A C 1
ATOM 1449 O O . ILE A 1 188 ? -0.332 0.24 -16.953 1 95.31 188 ILE A O 1
ATOM 1453 N N . GLU A 1 189 ? -1.659 -0.564 -18.609 1 93.56 189 GLU A N 1
ATOM 1454 C CA . GLU A 1 189 ? -2.816 0.162 -18.094 1 93.56 189 GLU A CA 1
ATOM 1455 C C . GLU A 1 189 ? -4.113 -0.589 -18.391 1 93.56 189 GLU A C 1
ATOM 1457 O O . GLU A 1 189 ? -4.102 -1.612 -19.078 1 93.56 189 GLU A O 1
ATOM 1462 N N . GLY A 1 190 ? -5.176 -0.111 -17.781 1 93.31 190 GLY A N 1
ATOM 1463 C CA . GLY A 1 190 ? -6.508 -0.621 -18.078 1 93.31 190 GLY A CA 1
ATOM 1464 C C . GLY A 1 190 ? -6.641 -2.113 -17.844 1 93.31 190 GLY A C 1
ATOM 1465 O O . GLY A 1 190 ? -6.234 -2.617 -16.797 1 93.31 190 GLY A O 1
ATOM 1466 N N . ASP A 1 191 ? -7.191 -2.805 -18.812 1 95.81 191 ASP A N 1
ATOM 1467 C CA . ASP A 1 191 ? -7.516 -4.223 -18.688 1 95.81 191 ASP A CA 1
ATOM 1468 C C . ASP A 1 191 ? -6.25 -5.066 -18.562 1 95.81 191 ASP A C 1
ATOM 1470 O O . ASP A 1 191 ? -6.254 -6.094 -17.875 1 95.81 191 ASP A O 1
ATOM 1474 N N . GLU A 1 192 ? -5.188 -4.574 -19.172 1 97.19 192 GLU A N 1
ATOM 1475 C CA . GLU A 1 192 ? -3.93 -5.305 -19.062 1 97.19 192 GLU A CA 1
ATOM 1476 C C . GLU A 1 192 ? -3.379 -5.242 -17.641 1 97.19 192 GLU A C 1
ATOM 1478 O O . GLU A 1 192 ? -2.865 -6.238 -17.125 1 97.19 192 GLU A O 1
ATOM 1483 N N . LEU A 1 193 ? -3.477 -4.102 -16.984 1 97.38 193 LEU A N 1
ATOM 1484 C CA . LEU A 1 193 ? -3.074 -3.969 -15.586 1 97.38 193 LEU A CA 1
ATOM 1485 C C . LEU A 1 193 ? -3.938 -4.848 -14.688 1 97.38 193 LEU A C 1
ATOM 1487 O O . LEU A 1 193 ? -3.422 -5.531 -13.805 1 97.38 193 LEU A O 1
ATOM 1491 N N . VAL A 1 194 ? -5.258 -4.887 -14.961 1 97.75 194 VAL A N 1
ATOM 1492 C CA . VAL A 1 194 ? -6.168 -5.727 -14.195 1 97.75 194 VAL A CA 1
ATOM 1493 C C . VAL A 1 194 ? -5.75 -7.191 -14.32 1 97.75 194 VAL A C 1
ATOM 1495 O O . VAL A 1 194 ? -5.605 -7.891 -13.32 1 97.75 194 VAL A O 1
ATOM 1498 N N . ARG A 1 195 ? -5.555 -7.578 -15.523 1 98.38 195 ARG A N 1
ATOM 1499 C CA . ARG A 1 195 ? -5.246 -8.984 -15.781 1 98.38 195 ARG A CA 1
ATOM 1500 C C . ARG A 1 195 ? -3.936 -9.383 -15.117 1 98.38 195 ARG A C 1
ATOM 1502 O O . ARG A 1 195 ? -3.871 -10.398 -14.422 1 98.38 195 ARG A O 1
ATOM 1509 N N . GLN A 1 196 ? -2.902 -8.602 -15.25 1 98.62 196 GLN A N 1
ATOM 1510 C CA . GLN A 1 196 ? -1.589 -8.992 -14.758 1 98.62 196 GLN A CA 1
ATOM 1511 C C . GLN A 1 196 ? -1.516 -8.867 -13.234 1 98.62 196 GLN A C 1
ATOM 1513 O O . GLN A 1 196 ? -0.855 -9.672 -12.57 1 98.62 196 GLN A O 1
ATOM 1518 N N . ALA A 1 197 ? -2.182 -7.875 -12.68 1 98.81 197 ALA A N 1
ATOM 1519 C CA . ALA A 1 197 ? -2.244 -7.785 -11.227 1 98.81 197 ALA A CA 1
ATOM 1520 C C . ALA A 1 197 ? -3.018 -8.961 -10.633 1 98.81 197 ALA A C 1
ATOM 1522 O O . ALA A 1 197 ? -2.621 -9.523 -9.609 1 98.81 197 ALA A O 1
ATOM 1523 N N . THR A 1 198 ? -4.141 -9.32 -11.297 1 98.75 198 THR A N 1
ATOM 1524 C CA . THR A 1 198 ? -4.91 -10.477 -10.852 1 98.75 198 THR A CA 1
ATOM 1525 C C . THR A 1 198 ? -4.074 -11.75 -10.945 1 98.75 198 THR A C 1
ATOM 1527 O O . THR A 1 198 ? -4.055 -12.555 -10.008 1 98.75 198 THR A O 1
ATOM 1530 N N . TRP A 1 199 ? -3.418 -11.922 -12.031 1 98.81 199 TRP A N 1
ATOM 1531 C CA . TRP A 1 199 ? -2.57 -13.086 -12.234 1 98.81 199 TRP A CA 1
ATOM 1532 C C . TRP A 1 199 ? -1.5 -13.18 -11.148 1 98.81 199 TRP A C 1
ATOM 1534 O O . TRP A 1 199 ? -1.303 -14.242 -10.547 1 98.81 199 TRP A O 1
ATOM 1544 N N . PHE A 1 200 ? -0.839 -12.062 -10.852 1 98.81 200 PHE A N 1
ATOM 1545 C CA . PHE A 1 200 ? 0.178 -11.984 -9.812 1 98.81 200 PHE A CA 1
ATOM 1546 C C . PHE A 1 200 ? -0.385 -12.43 -8.469 1 98.81 200 PHE A C 1
ATOM 1548 O O . PHE A 1 200 ? 0.221 -13.25 -7.773 1 98.81 200 PHE A O 1
ATOM 1555 N N . CYS A 1 201 ? -1.506 -11.898 -8.094 1 98.88 201 CYS A N 1
ATOM 1556 C CA . CYS A 1 201 ? -2.113 -12.188 -6.797 1 98.88 201 CYS A CA 1
ATOM 1557 C C . CYS A 1 201 ? -2.545 -13.641 -6.707 1 98.88 201 CYS A C 1
ATOM 1559 O O . CYS A 1 201 ? -2.301 -14.305 -5.695 1 98.88 201 CYS A O 1
ATOM 1561 N N . LEU A 1 202 ? -3.191 -14.125 -7.777 1 98.62 202 LEU A N 1
ATOM 1562 C CA . LEU A 1 202 ? -3.66 -15.508 -7.77 1 98.62 202 LEU A CA 1
ATOM 1563 C C . LEU A 1 202 ? -2.486 -16.484 -7.688 1 98.62 202 LEU A C 1
ATOM 1565 O O . LEU A 1 202 ? -2.512 -17.438 -6.902 1 98.62 202 LEU A O 1
ATOM 1569 N N . ARG A 1 203 ? -1.448 -16.234 -8.469 1 98.31 203 ARG A N 1
ATOM 1570 C CA . ARG A 1 203 ? -0.239 -17.031 -8.367 1 98.31 203 ARG A CA 1
ATOM 1571 C C . ARG A 1 203 ? 0.353 -16.969 -6.965 1 98.31 203 ARG A C 1
ATOM 1573 O O . ARG A 1 203 ? 0.805 -17.984 -6.426 1 98.31 203 ARG A O 1
ATOM 1580 N N . GLY A 1 204 ? 0.398 -15.766 -6.457 1 98.56 204 GLY A N 1
ATOM 1581 C CA . GLY A 1 204 ? 0.987 -15.531 -5.148 1 98.56 204 GLY A CA 1
ATOM 1582 C C . GLY A 1 204 ? 0.36 -16.375 -4.055 1 98.56 204 GLY A C 1
ATOM 1583 O O . GLY A 1 204 ? 1.041 -16.781 -3.111 1 98.56 204 GLY A O 1
ATOM 1584 N N . ILE A 1 205 ? -0.925 -16.625 -4.172 1 98.12 205 ILE A N 1
ATOM 1585 C CA . ILE A 1 205 ? -1.605 -17.344 -3.104 1 98.12 205 ILE A CA 1
ATOM 1586 C C . ILE A 1 205 ? -1.548 -18.844 -3.379 1 98.12 205 ILE A C 1
ATOM 1588 O O . ILE A 1 205 ? -2.023 -19.656 -2.574 1 98.12 205 ILE A O 1
ATOM 1592 N N . GLY A 1 206 ? -1.015 -19.25 -4.555 1 97.69 206 GLY A N 1
ATOM 1593 C CA . GLY A 1 206 ? -0.749 -20.672 -4.797 1 97.69 206 GLY A CA 1
ATOM 1594 C C . GLY A 1 206 ? -1.606 -21.25 -5.902 1 97.69 206 GLY A C 1
ATOM 1595 O O . GLY A 1 206 ? -1.587 -22.469 -6.133 1 97.69 206 GLY A O 1
ATOM 1596 N N . MET A 1 207 ? -2.402 -20.406 -6.555 1 98.19 207 MET A N 1
ATOM 1597 C CA . MET A 1 207 ? -3.186 -20.922 -7.676 1 98.19 207 MET A CA 1
ATOM 1598 C C . MET A 1 207 ? -2.289 -21.234 -8.867 1 98.19 207 MET A C 1
ATOM 1600 O O . MET A 1 207 ? -1.373 -20.469 -9.18 1 98.19 207 MET A O 1
ATOM 1604 N N . THR A 1 208 ? -2.525 -22.312 -9.531 1 97.06 208 THR A N 1
ATOM 1605 C CA . THR A 1 208 ? -1.681 -22.734 -10.641 1 97.06 208 THR A CA 1
ATOM 1606 C C . THR A 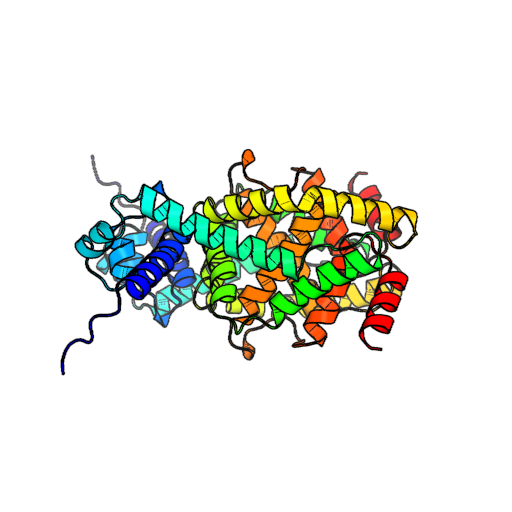1 208 ? -1.937 -21.891 -11.883 1 97.06 208 THR A C 1
ATOM 1608 O O . THR A 1 208 ? -3.047 -21.391 -12.078 1 97.06 208 THR A O 1
ATOM 1611 N N . ASP A 1 209 ? -0.942 -21.719 -12.719 1 96.94 209 ASP A N 1
ATOM 1612 C CA . ASP A 1 209 ? -1.097 -20.984 -13.977 1 96.94 209 ASP A CA 1
ATOM 1613 C C . ASP A 1 209 ? -2.219 -21.594 -14.828 1 96.94 209 ASP A C 1
ATOM 1615 O O . ASP A 1 209 ? -2.961 -20.859 -15.484 1 96.94 209 ASP A O 1
ATOM 1619 N N . ALA A 1 210 ? -2.289 -22.891 -14.781 1 96.88 210 ALA A N 1
ATOM 1620 C CA . ALA A 1 210 ? -3.332 -23.562 -15.555 1 96.88 210 ALA A CA 1
ATOM 1621 C C . ALA A 1 210 ? -4.719 -23.156 -15.062 1 96.88 210 ALA A C 1
ATOM 1623 O O . ALA A 1 210 ? -5.609 -22.875 -15.875 1 96.88 210 ALA A O 1
ATOM 1624 N N . ALA A 1 211 ? -4.918 -23.141 -13.781 1 97.94 211 ALA A N 1
ATOM 1625 C CA . ALA A 1 211 ? -6.203 -22.734 -13.211 1 97.94 211 ALA A CA 1
ATOM 1626 C C . ALA A 1 211 ? -6.52 -21.281 -13.539 1 97.94 211 ALA A C 1
ATOM 1628 O O . ALA A 1 211 ? -7.66 -20.938 -13.844 1 97.94 211 ALA A O 1
ATOM 1629 N N . ILE A 1 212 ? -5.566 -20.391 -13.492 1 98.44 212 ILE A N 1
ATOM 1630 C CA . ILE A 1 212 ? -5.738 -18.969 -13.781 1 98.44 212 ILE A CA 1
ATOM 1631 C C . ILE A 1 212 ? -6.109 -18.781 -15.25 1 98.44 212 ILE A C 1
ATOM 1633 O O . ILE A 1 212 ? -7.027 -18.016 -15.57 1 98.44 212 ILE A O 1
ATOM 1637 N N . ALA A 1 213 ? -5.375 -19.5 -16.109 1 97.75 213 ALA A N 1
ATOM 1638 C CA . ALA A 1 213 ? -5.68 -19.438 -17.531 1 97.75 213 ALA A CA 1
ATOM 1639 C C . ALA A 1 213 ? -7.113 -19.891 -17.812 1 97.75 213 ALA A C 1
ATOM 1641 O O . ALA A 1 213 ? -7.816 -19.281 -18.625 1 97.75 213 ALA A O 1
ATOM 1642 N N . THR A 1 214 ? -7.488 -20.953 -17.188 1 97.5 214 THR A N 1
ATOM 1643 C CA . THR A 1 214 ? -8.852 -21.453 -17.328 1 97.5 214 THR A CA 1
ATOM 1644 C C . THR A 1 214 ? -9.859 -20.391 -16.891 1 97.5 214 THR A C 1
ATOM 1646 O O . THR A 1 214 ? -10.875 -20.172 -17.562 1 97.5 214 THR A O 1
ATOM 1649 N N . TYR A 1 215 ? -9.617 -19.734 -15.773 1 97.81 215 TYR A N 1
ATOM 1650 C CA . TYR A 1 215 ? -10.508 -18.672 -15.297 1 97.81 215 TYR A CA 1
ATOM 1651 C C . TYR A 1 215 ? -10.656 -17.562 -16.328 1 97.81 215 TYR A C 1
ATOM 1653 O O . TYR A 1 215 ? -11.773 -17.156 -16.656 1 97.81 215 TYR A O 1
ATOM 1661 N N . PHE A 1 216 ? -9.539 -17.078 -16.875 1 97.06 216 PHE A N 1
ATOM 1662 C CA . PHE A 1 216 ? -9.594 -15.938 -17.781 1 97.06 216 PHE A CA 1
ATOM 1663 C C . PHE A 1 216 ? -10.211 -16.359 -19.125 1 97.06 216 PHE A C 1
ATOM 1665 O O . PHE A 1 216 ? -10.844 -15.539 -19.797 1 97.06 216 PHE A O 1
ATOM 1672 N N . ALA A 1 217 ? -9.977 -17.641 -19.516 1 96.44 217 ALA A N 1
ATOM 1673 C CA . ALA A 1 217 ? -10.633 -18.141 -20.719 1 96.44 217 ALA A CA 1
ATOM 1674 C C . ALA A 1 217 ? -12.148 -18.141 -20.562 1 96.44 217 ALA A C 1
ATOM 1676 O O . ALA A 1 217 ? -12.875 -17.797 -21.5 1 96.44 217 ALA A O 1
ATOM 1677 N N . LYS A 1 218 ? -12.633 -18.484 -19.406 1 94.25 218 LYS A N 1
ATOM 1678 C CA . LYS A 1 218 ? -14.062 -18.531 -19.125 1 94.25 218 LYS A CA 1
ATOM 1679 C C . LYS A 1 218 ? -14.641 -17.125 -18.984 1 94.25 218 LYS A C 1
ATOM 1681 O O . LYS A 1 218 ? -15.773 -16.875 -19.406 1 94.25 218 LYS A O 1
ATOM 1686 N N . ALA A 1 219 ? -13.875 -16.203 -18.375 1 88.38 219 ALA A N 1
ATOM 1687 C CA . ALA A 1 219 ? -14.328 -14.836 -18.141 1 88.38 219 ALA A CA 1
ATOM 1688 C C . ALA A 1 219 ? -14.445 -14.062 -19.453 1 88.38 219 ALA A C 1
ATOM 1690 O O . ALA A 1 219 ? -15.219 -13.109 -19.562 1 88.38 219 ALA A O 1
ATOM 1691 N N . ALA A 1 220 ? -13.633 -14.383 -20.453 1 86.75 220 ALA A N 1
ATOM 1692 C CA . ALA A 1 220 ? -13.656 -13.734 -21.766 1 86.75 220 ALA A CA 1
ATOM 1693 C C . ALA A 1 220 ? -14.781 -14.289 -22.641 1 86.75 220 ALA A C 1
ATOM 1695 O O . ALA A 1 220 ? -15.188 -13.664 -23.625 1 86.75 220 ALA A O 1
ATOM 1696 N N . ALA A 1 221 ? -15.195 -15.484 -22.391 1 74.12 221 ALA A N 1
ATOM 1697 C CA . ALA A 1 221 ? -16.25 -16.109 -23.172 1 74.12 221 ALA A CA 1
ATOM 1698 C C . ALA A 1 221 ? -17.625 -15.547 -22.797 1 74.12 221 ALA A C 1
ATOM 1700 O O . ALA A 1 221 ? -17.844 -15.125 -21.656 1 74.12 221 ALA A O 1
ATOM 1701 N N . MET B 1 1 ? 20.688 28.484 32.188 1 39.22 1 MET B N 1
ATOM 1702 C CA . MET B 1 1 ? 21.016 27.344 31.328 1 39.22 1 MET B CA 1
ATOM 1703 C C . MET B 1 1 ? 21.172 27.766 29.875 1 39.22 1 MET B C 1
ATOM 1705 O O . MET B 1 1 ? 20.25 28.359 29.297 1 39.22 1 MET B O 1
ATOM 1709 N N . ALA B 1 2 ? 22.328 28 29.391 1 44.12 2 ALA B N 1
ATOM 1710 C CA . ALA B 1 2 ? 22.656 28.594 28.094 1 44.12 2 ALA B CA 1
ATOM 1711 C C . ALA B 1 2 ? 22 27.812 26.953 1 44.12 2 ALA B C 1
ATOM 1713 O O . ALA B 1 2 ? 22.047 26.578 26.938 1 44.12 2 ALA B O 1
ATOM 1714 N N . ARG B 1 3 ? 20.984 28.266 26.312 1 53.56 3 ARG B N 1
ATOM 1715 C CA . ARG B 1 3 ? 20.328 27.609 25.172 1 53.56 3 ARG B CA 1
ATOM 1716 C C . ARG B 1 3 ? 21.359 27.031 24.219 1 53.56 3 ARG B C 1
ATOM 1718 O O . ARG B 1 3 ? 22.172 27.75 23.656 1 53.56 3 ARG B O 1
ATOM 1725 N N . GLN B 1 4 ? 22.016 25.938 24.547 1 48.81 4 GLN B N 1
ATOM 1726 C CA . GLN B 1 4 ? 23.031 25.281 23.719 1 48.81 4 GLN B CA 1
ATOM 1727 C C . GLN B 1 4 ? 22.688 25.375 22.25 1 48.81 4 GLN B C 1
ATOM 1729 O O . GLN B 1 4 ? 21.625 24.891 21.812 1 48.81 4 GLN B O 1
ATOM 1734 N N . ARG B 1 5 ? 23.281 26.359 21.547 1 56.38 5 ARG B N 1
ATOM 1735 C CA . ARG B 1 5 ? 23.141 26.641 20.125 1 56.38 5 ARG B CA 1
ATOM 1736 C C . ARG B 1 5 ? 23.375 25.391 19.297 1 56.38 5 ARG B C 1
ATOM 1738 O O . ARG B 1 5 ? 24.422 24.75 19.422 1 56.38 5 ARG B O 1
ATOM 1745 N N . ILE B 1 6 ? 22.359 24.609 18.859 1 62.12 6 ILE B N 1
ATOM 1746 C CA . ILE B 1 6 ? 22.5 23.484 17.938 1 62.12 6 ILE B CA 1
ATOM 1747 C C . ILE B 1 6 ? 23.469 23.859 16.812 1 62.12 6 ILE B C 1
ATOM 1749 O O . ILE B 1 6 ? 23.312 24.922 16.188 1 62.12 6 ILE B O 1
ATOM 1753 N N . PRO B 1 7 ? 24.656 23.172 16.703 1 65.12 7 PRO B N 1
ATOM 1754 C CA . PRO B 1 7 ? 25.578 23.484 15.609 1 65.12 7 PRO B CA 1
ATOM 1755 C C . PRO B 1 7 ? 24.891 23.625 14.258 1 65.12 7 PRO B C 1
ATOM 1757 O O . PRO B 1 7 ? 23.875 22.969 14.016 1 65.12 7 PRO B O 1
ATOM 1760 N N . GLY B 1 8 ? 25.234 24.562 13.445 1 70.69 8 GLY B N 1
ATOM 1761 C CA . GLY B 1 8 ? 24.672 24.938 12.156 1 70.69 8 GLY B CA 1
ATOM 1762 C C . GLY B 1 8 ? 24.328 23.75 11.281 1 70.69 8 GLY B C 1
ATOM 1763 O O . GLY B 1 8 ? 23.25 23.719 10.672 1 70.69 8 GLY B O 1
ATOM 1764 N N . ASN B 1 9 ? 25.141 22.766 11.312 1 74.31 9 ASN B N 1
ATOM 1765 C CA . ASN B 1 9 ? 24.938 21.578 10.492 1 74.31 9 ASN B CA 1
ATOM 1766 C C . ASN B 1 9 ? 23.766 20.734 11.016 1 74.31 9 ASN B C 1
ATOM 1768 O O . ASN B 1 9 ? 23 20.188 10.227 1 74.31 9 ASN B O 1
ATOM 1772 N N . GLU B 1 10 ? 23.703 20.641 12.227 1 82.5 10 GLU B N 1
ATOM 1773 C CA . GLU B 1 10 ? 22.609 19.891 12.836 1 82.5 10 GLU B CA 1
ATOM 1774 C C . GLU B 1 10 ? 21.266 20.562 12.578 1 82.5 10 GLU B C 1
ATOM 1776 O O . GLU B 1 10 ? 20.266 19.906 12.305 1 82.5 10 GLU B O 1
ATOM 1781 N N . ARG B 1 11 ? 21.312 21.875 12.562 1 87.62 11 ARG B N 1
ATOM 1782 C CA . ARG B 1 11 ? 20.109 22.656 12.305 1 87.62 11 ARG B CA 1
ATOM 1783 C C . ARG B 1 11 ? 19.656 22.5 10.859 1 87.62 11 ARG B C 1
ATOM 1785 O O . ARG B 1 11 ? 18.469 22.344 10.586 1 87.62 11 ARG B O 1
ATOM 1792 N N . ARG B 1 12 ? 20.641 22.531 10.039 1 91.88 12 ARG B N 1
ATOM 1793 C CA . ARG B 1 12 ? 20.344 22.344 8.617 1 91.88 12 ARG B CA 1
ATOM 1794 C C . ARG B 1 12 ? 19.672 21 8.367 1 91.88 12 ARG B C 1
ATOM 1796 O O . ARG B 1 12 ? 18.672 20.922 7.637 1 91.88 12 ARG B O 1
ATOM 1803 N N . ALA B 1 13 ? 20.203 20 9.016 1 92 13 ALA B N 1
ATOM 1804 C CA . ALA B 1 13 ? 19.641 18.656 8.867 1 92 13 ALA B CA 1
ATOM 1805 C C . ALA B 1 13 ? 18.234 18.578 9.438 1 92 13 ALA B C 1
ATOM 1807 O O . ALA B 1 13 ? 17.359 17.922 8.867 1 92 13 ALA B O 1
ATOM 1808 N N . GLN B 1 14 ? 18.016 19.234 10.445 1 92.62 14 GLN B N 1
ATOM 1809 C CA . GLN B 1 14 ? 16.703 19.281 11.07 1 92.62 14 GLN B CA 1
ATOM 1810 C C . GLN B 1 14 ? 15.68 19.922 10.141 1 92.62 14 GLN B C 1
ATOM 1812 O O . GLN B 1 14 ? 14.555 19.438 10.016 1 92.62 14 GLN B O 1
ATOM 1817 N N . ILE B 1 15 ? 16.109 20.953 9.531 1 95.31 15 ILE B N 1
ATOM 1818 C CA . ILE B 1 15 ? 15.227 21.672 8.625 1 95.31 15 ILE B CA 1
ATOM 1819 C C . ILE B 1 15 ? 14.906 20.812 7.41 1 95.31 15 ILE B C 1
ATOM 1821 O O . ILE B 1 15 ? 13.758 20.734 6.973 1 95.31 15 ILE B O 1
ATOM 1825 N N . VAL B 1 16 ? 15.914 20.125 6.949 1 94.62 16 VAL B N 1
ATOM 1826 C CA . VAL B 1 16 ? 15.727 19.281 5.773 1 94.62 16 VAL B CA 1
ATOM 1827 C C . VAL B 1 16 ? 14.766 18.141 6.102 1 94.62 16 VAL B C 1
ATOM 1829 O O . VAL B 1 16 ? 13.867 17.828 5.312 1 94.62 16 VAL B O 1
ATOM 1832 N N . THR B 1 17 ? 14.914 17.578 7.27 1 91.94 17 THR B N 1
ATOM 1833 C CA . THR B 1 17 ? 14.047 16.484 7.703 1 91.94 17 THR B CA 1
ATOM 1834 C C . THR B 1 17 ? 12.602 16.953 7.828 1 91.94 17 THR B C 1
ATOM 1836 O O . THR B 1 17 ? 11.68 16.281 7.352 1 91.94 17 THR B O 1
ATOM 1839 N N . ALA B 1 18 ? 12.461 18.094 8.375 1 93.56 18 ALA B N 1
ATOM 1840 C CA . ALA B 1 18 ? 11.125 18.688 8.516 1 93.56 18 ALA B CA 1
ATOM 1841 C C . ALA B 1 18 ? 10.539 19.031 7.148 1 93.56 18 ALA B C 1
ATOM 1843 O O . ALA B 1 18 ? 9.359 18.781 6.891 1 93.56 18 ALA B O 1
ATOM 1844 N N . ALA B 1 19 ? 11.344 19.594 6.316 1 94.5 19 ALA B N 1
ATOM 1845 C CA . ALA B 1 19 ? 10.914 19.953 4.969 1 94.5 19 ALA B CA 1
ATOM 1846 C C . ALA B 1 19 ? 10.461 18.734 4.184 1 94.5 19 ALA B C 1
ATOM 1848 O O . ALA B 1 19 ? 9.461 18.781 3.455 1 94.5 19 ALA B O 1
ATOM 1849 N N . ARG B 1 20 ? 11.164 17.656 4.344 1 91.69 20 ARG B N 1
ATOM 1850 C CA . ARG B 1 20 ? 10.805 16.422 3.65 1 91.69 20 ARG B CA 1
ATOM 1851 C C . ARG B 1 20 ? 9.406 15.969 4.027 1 91.69 20 ARG B C 1
ATOM 1853 O O . ARG B 1 20 ? 8.609 15.594 3.16 1 91.69 20 ARG B O 1
ATOM 1860 N N . ARG B 1 21 ? 9.102 16.062 5.234 1 89.25 21 ARG B N 1
ATOM 1861 C CA . ARG B 1 21 ? 7.781 15.664 5.715 1 89.25 21 ARG B CA 1
ATOM 1862 C C . ARG B 1 21 ? 6.695 16.562 5.133 1 89.25 21 ARG B C 1
ATOM 1864 O O . ARG B 1 21 ? 5.668 16.078 4.652 1 89.25 21 ARG B O 1
ATOM 1871 N N . VAL B 1 22 ? 6.949 17.812 5.109 1 91.44 22 VAL B N 1
ATOM 1872 C CA . VAL B 1 22 ? 5.965 18.781 4.641 1 91.44 22 VAL B CA 1
ATOM 1873 C C . VAL B 1 22 ? 5.801 18.672 3.125 1 91.44 22 VAL B C 1
ATOM 1875 O O . VAL B 1 22 ? 4.676 18.609 2.619 1 91.44 22 VAL B O 1
ATOM 1878 N N . PHE B 1 23 ? 6.918 18.547 2.385 1 90.06 23 PHE B N 1
ATOM 1879 C CA . PHE B 1 23 ? 6.875 18.422 0.933 1 90.06 23 PHE B CA 1
ATOM 1880 C C . PHE B 1 23 ? 6.215 17.109 0.525 1 90.06 23 PHE B C 1
ATOM 1882 O O . PHE B 1 23 ? 5.535 17.031 -0.5 1 90.06 23 PHE B O 1
ATOM 1889 N N . SER B 1 24 ? 6.418 16.078 1.312 1 88.44 24 SER B N 1
ATOM 1890 C CA . SER B 1 24 ? 5.844 14.773 0.973 1 88.44 24 SER B CA 1
ATOM 1891 C C . SER B 1 24 ? 4.324 14.797 1.091 1 88.44 24 SER B C 1
ATOM 1893 O O . SER B 1 24 ? 3.625 14.141 0.318 1 88.44 24 SER B O 1
ATOM 1895 N N . ARG B 1 25 ? 3.834 15.648 1.981 1 83.62 25 ARG B N 1
ATOM 1896 C CA . ARG B 1 25 ? 2.404 15.688 2.268 1 83.62 25 ARG B CA 1
ATOM 1897 C C . ARG B 1 25 ? 1.688 16.656 1.342 1 83.62 25 ARG B C 1
ATOM 1899 O O . ARG B 1 25 ? 0.569 16.406 0.897 1 83.62 25 ARG B O 1
ATOM 1906 N N . HIS B 1 26 ? 2.387 17.781 1.011 1 86.06 26 HIS B N 1
ATOM 1907 C CA . HIS B 1 26 ? 1.665 18.875 0.375 1 86.06 26 HIS B CA 1
ATOM 1908 C C . HIS B 1 26 ? 2.18 19.125 -1.038 1 86.06 26 HIS B C 1
ATOM 1910 O O . HIS B 1 26 ? 1.579 19.891 -1.795 1 86.06 26 HIS B O 1
ATOM 1916 N N . GLY B 1 27 ? 3.223 18.422 -1.389 1 86.38 27 GLY B N 1
ATOM 1917 C CA . GLY B 1 27 ? 3.869 18.766 -2.648 1 86.38 27 GLY B CA 1
ATOM 1918 C C . GLY B 1 27 ? 4.652 20.062 -2.592 1 86.38 27 GLY B C 1
ATOM 1919 O O . GLY B 1 27 ? 4.621 20.766 -1.581 1 86.38 27 GLY B O 1
ATOM 1920 N N . TYR B 1 28 ? 5.418 20.281 -3.689 1 88.38 28 TYR B N 1
ATOM 1921 C CA . TYR B 1 28 ? 6.234 21.484 -3.754 1 88.38 28 TYR B CA 1
ATOM 1922 C C . TYR B 1 28 ? 5.363 22.734 -3.758 1 88.38 28 TYR B C 1
ATOM 1924 O O . TYR B 1 28 ? 5.605 23.672 -2.99 1 88.38 28 TYR B O 1
ATOM 1932 N N . ASP B 1 29 ? 4.383 22.719 -4.586 1 88.69 29 ASP B N 1
ATOM 1933 C CA . ASP B 1 29 ? 3.555 23.906 -4.762 1 88.69 29 ASP B CA 1
ATOM 1934 C C . ASP B 1 29 ? 2.686 24.172 -3.533 1 88.69 29 ASP B C 1
ATOM 1936 O O . ASP B 1 29 ? 2.5 25.312 -3.123 1 88.69 29 ASP B O 1
ATOM 1940 N N . GLY B 1 30 ? 2.246 23.188 -2.9 1 89.38 30 GLY B N 1
ATOM 1941 C CA . GLY B 1 30 ? 1.32 23.312 -1.785 1 89.38 30 GLY B CA 1
ATOM 1942 C C . GLY B 1 30 ? 2.012 23.594 -0.466 1 89.38 30 GLY B C 1
ATOM 1943 O O . GLY B 1 30 ? 1.389 24.109 0.466 1 89.38 30 GLY B O 1
ATOM 1944 N N . ALA B 1 31 ? 3.223 23.266 -0.37 1 92.56 31 ALA B N 1
ATOM 1945 C CA . ALA B 1 31 ? 3.973 23.453 0.87 1 92.56 31 ALA B CA 1
ATOM 1946 C C . ALA B 1 31 ? 4.312 24.922 1.087 1 92.56 31 ALA B C 1
ATOM 1948 O O . ALA B 1 31 ? 4.664 25.625 0.14 1 92.56 31 ALA B O 1
ATOM 1949 N N . LYS B 1 32 ? 4.215 25.328 2.346 1 95.06 32 LYS B N 1
ATOM 1950 C CA . LYS B 1 32 ? 4.617 26.672 2.732 1 95.06 32 LYS B CA 1
ATOM 1951 C C . LYS B 1 32 ? 5.832 26.641 3.656 1 95.06 32 LYS B C 1
ATOM 1953 O O . LYS B 1 32 ? 5.938 25.766 4.52 1 95.06 32 LYS B O 1
ATOM 1958 N N . THR B 1 33 ? 6.676 27.609 3.443 1 95.94 33 THR B N 1
ATOM 1959 C CA . THR B 1 33 ? 7.898 27.641 4.238 1 95.94 33 THR B CA 1
ATOM 1960 C C . THR B 1 33 ? 7.578 27.859 5.715 1 95.94 33 THR B C 1
ATOM 1962 O O . THR B 1 33 ? 8.281 27.359 6.59 1 95.94 33 THR B O 1
ATOM 1965 N N . LEU B 1 34 ? 6.539 28.531 5.992 1 95.94 34 LEU B N 1
ATOM 1966 C CA . LEU B 1 34 ? 6.113 28.719 7.375 1 95.94 34 LEU B CA 1
ATOM 1967 C C . LEU B 1 34 ? 5.754 27.375 8.008 1 95.94 34 LEU B C 1
ATOM 1969 O O . LEU B 1 34 ? 6.047 27.141 9.18 1 95.94 34 LEU B O 1
ATOM 1973 N N . GLN B 1 35 ? 5.102 26.531 7.258 1 94.69 35 GLN B N 1
ATOM 1974 C CA . GLN B 1 35 ? 4.773 25.188 7.727 1 94.69 35 GLN B CA 1
ATOM 1975 C C . GLN B 1 35 ? 6.035 24.391 8.023 1 94.69 35 GLN B C 1
ATOM 1977 O O . GLN B 1 35 ? 6.094 23.656 9.016 1 94.69 35 GLN B O 1
ATOM 1982 N N . ILE B 1 36 ? 7.008 24.484 7.195 1 96.25 36 ILE B N 1
ATOM 1983 C CA . ILE B 1 36 ? 8.273 23.797 7.375 1 96.25 36 ILE B CA 1
ATOM 1984 C C . ILE B 1 36 ? 8.961 24.297 8.641 1 96.25 36 ILE B C 1
ATOM 1986 O O . ILE B 1 36 ? 9.477 23.5 9.438 1 96.25 36 ILE B O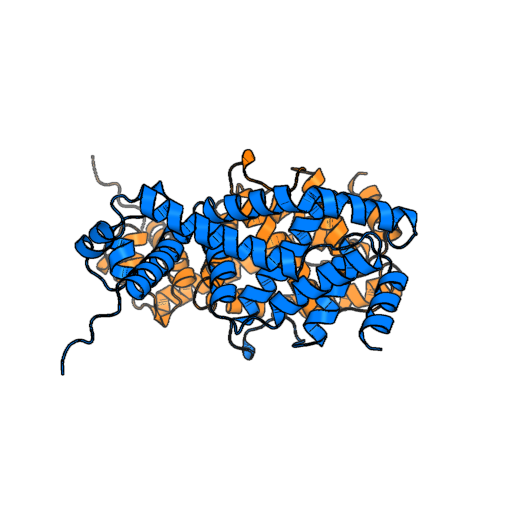 1
ATOM 1990 N N . ALA B 1 37 ? 8.938 25.609 8.805 1 97 37 ALA B N 1
ATOM 1991 C CA . ALA B 1 37 ? 9.531 26.219 9.992 1 97 37 ALA B CA 1
ATOM 1992 C C . ALA B 1 37 ? 8.875 25.672 11.266 1 97 37 ALA B C 1
ATOM 1994 O O . ALA B 1 37 ? 9.57 25.297 12.211 1 97 37 ALA B O 1
ATOM 1995 N N . ARG B 1 38 ? 7.629 25.625 11.273 1 95.25 38 ARG B N 1
ATOM 1996 C CA . ARG B 1 38 ? 6.883 25.109 12.422 1 95.25 38 ARG B CA 1
ATOM 1997 C C . ARG B 1 38 ? 7.219 23.656 12.688 1 95.25 38 ARG B C 1
ATOM 1999 O O . ARG B 1 38 ? 7.449 23.266 13.836 1 95.25 38 ARG B O 1
ATOM 2006 N N . GLU B 1 39 ? 7.262 22.906 11.633 1 92.94 39 GLU B N 1
ATOM 2007 C CA . GLU B 1 39 ? 7.586 21.484 11.734 1 92.94 39 GLU B CA 1
ATOM 2008 C C . GLU B 1 39 ? 9 21.281 12.281 1 92.94 39 GLU B C 1
ATOM 2010 O O . GLU B 1 39 ? 9.25 20.328 13.023 1 92.94 39 GLU B O 1
ATOM 2015 N N . ALA B 1 40 ? 9.898 22.156 11.961 1 95.06 40 ALA B N 1
ATOM 2016 C CA . ALA B 1 40 ? 11.289 22.078 12.383 1 95.06 40 ALA B CA 1
ATOM 2017 C C . ALA B 1 40 ? 11.5 22.75 13.734 1 95.06 40 ALA B C 1
ATOM 2019 O O . ALA B 1 40 ? 12.594 22.688 14.305 1 95.06 40 ALA B O 1
ATOM 2020 N N . ASN B 1 41 ? 10.477 23.422 14.211 1 95.62 41 ASN B N 1
ATOM 2021 C CA . ASN B 1 41 ? 10.547 24.172 15.461 1 95.62 41 ASN B CA 1
ATOM 2022 C C . ASN B 1 41 ? 11.625 25.25 15.406 1 95.62 41 ASN B C 1
ATOM 2024 O O . ASN B 1 41 ? 12.453 25.359 16.312 1 95.62 41 ASN B O 1
ATOM 2028 N N . VAL B 1 42 ? 11.594 25.953 14.375 1 95.88 42 VAL B N 1
ATOM 2029 C CA . VAL B 1 42 ? 12.477 27.094 14.18 1 95.88 42 VAL B CA 1
ATOM 2030 C C . VAL B 1 42 ? 11.703 28.25 13.555 1 95.88 42 VAL B C 1
ATOM 2032 O O . VAL B 1 42 ? 10.555 28.094 13.141 1 95.88 42 VAL B O 1
ATOM 2035 N N . SER B 1 43 ? 12.297 29.375 13.57 1 95.19 43 SER B N 1
ATOM 2036 C CA . SER B 1 43 ? 11.672 30.516 12.914 1 95.19 43 SER B CA 1
ATOM 2037 C C . SER B 1 43 ? 11.812 30.422 11.398 1 95.19 43 SER B C 1
ATOM 2039 O O . SER B 1 43 ? 12.734 29.781 10.891 1 95.19 43 SER B O 1
ATOM 2041 N N . GLU B 1 44 ? 10.875 31.016 10.711 1 95.69 44 GLU B N 1
ATOM 2042 C CA . GLU B 1 44 ? 10.961 31.062 9.258 1 95.69 44 GLU B CA 1
ATOM 2043 C C . GLU B 1 44 ? 12.227 31.781 8.797 1 95.69 44 GLU B C 1
ATOM 2045 O O . GLU B 1 44 ? 12.82 31.422 7.781 1 95.69 44 GLU B O 1
ATOM 2050 N N . ALA B 1 45 ? 12.656 32.812 9.523 1 95.06 45 ALA B N 1
ATOM 2051 C CA . ALA B 1 45 ? 13.875 33.531 9.227 1 95.06 45 ALA B CA 1
ATOM 2052 C C . ALA B 1 45 ? 15.094 32.625 9.258 1 95.06 45 ALA B C 1
ATOM 2054 O O . ALA B 1 45 ? 15.984 32.719 8.406 1 95.06 45 ALA B O 1
ATOM 2055 N N . LEU B 1 46 ? 15.133 31.766 10.156 1 95.25 46 LEU B N 1
ATOM 2056 C CA . LEU B 1 46 ? 16.25 30.828 10.289 1 95.25 46 LEU B CA 1
ATOM 2057 C C . LEU B 1 46 ? 16.266 29.844 9.117 1 95.25 46 LEU B C 1
ATOM 2059 O O . LEU B 1 46 ? 17.344 29.453 8.656 1 95.25 46 LEU B O 1
ATOM 2063 N N . VAL B 1 47 ? 15.086 29.406 8.648 1 96.69 47 VAL B N 1
ATOM 2064 C CA . VAL B 1 47 ? 15.016 28.547 7.465 1 96.69 47 VAL B CA 1
ATOM 2065 C C . VAL B 1 47 ? 15.711 29.25 6.293 1 96.69 47 VAL B C 1
ATOM 2067 O O . VAL B 1 47 ? 16.547 28.641 5.609 1 96.69 47 VAL B O 1
ATOM 2070 N N . TYR B 1 48 ? 15.445 30.547 6.152 1 95.31 48 TYR B N 1
ATOM 2071 C CA . TYR B 1 48 ? 15.969 31.281 5.004 1 95.31 48 TYR B CA 1
ATOM 2072 C C . TYR B 1 48 ? 17.438 31.625 5.191 1 95.31 48 TYR B C 1
ATOM 2074 O O . TYR B 1 48 ? 18.141 31.906 4.223 1 95.31 48 TYR B O 1
ATOM 2082 N N . ARG B 1 49 ? 17.859 31.641 6.453 1 95.94 49 ARG B N 1
ATOM 2083 C CA . ARG B 1 49 ? 19.297 31.781 6.699 1 95.94 49 ARG B CA 1
ATOM 2084 C C . ARG B 1 49 ? 20.078 30.594 6.156 1 95.94 49 ARG B C 1
ATOM 2086 O O . ARG B 1 49 ? 21.188 30.75 5.645 1 95.94 49 ARG B O 1
ATOM 2093 N N . HIS B 1 50 ? 19.484 29.453 6.199 1 95.81 50 HIS B N 1
ATOM 2094 C CA . HIS B 1 50 ? 20.141 28.234 5.766 1 95.81 50 HIS B CA 1
ATOM 2095 C C . HIS B 1 50 ? 19.844 27.938 4.301 1 95.81 50 HIS B C 1
ATOM 2097 O O . HIS B 1 50 ? 20.672 27.344 3.598 1 95.81 50 HIS B O 1
ATOM 2103 N N . PHE B 1 51 ? 18.609 28.312 3.904 1 97.12 51 PHE B N 1
ATOM 2104 C CA . PHE B 1 51 ? 18.172 28.062 2.535 1 97.12 51 PHE B CA 1
ATOM 2105 C C . PHE B 1 51 ? 17.562 29.328 1.923 1 97.12 51 PHE B C 1
ATOM 2107 O O . PHE B 1 51 ? 16.453 29.719 2.275 1 97.12 51 PHE B O 1
ATOM 2114 N N . PRO B 1 52 ? 18.234 29.828 0.966 1 95.69 52 PRO B N 1
ATOM 2115 C CA . PRO B 1 52 ? 17.859 31.156 0.453 1 95.69 52 PRO B CA 1
ATOM 2116 C C . PRO B 1 52 ? 16.516 31.156 -0.246 1 95.69 52 PRO B C 1
ATOM 2118 O O . PRO B 1 52 ? 15.938 32.219 -0.49 1 95.69 52 PRO B O 1
ATOM 2121 N N . SER B 1 53 ? 16.031 29.906 -0.656 1 95.94 53 SER B N 1
ATOM 2122 C CA . SER B 1 53 ? 14.727 29.812 -1.312 1 95.94 53 SER B CA 1
ATOM 2123 C C . SER B 1 53 ? 14.055 28.484 -1.022 1 95.94 53 SER B C 1
ATOM 2125 O O . SER B 1 53 ? 14.711 27.516 -0.619 1 95.94 53 SER B O 1
ATOM 2127 N N . LYS B 1 54 ? 12.734 28.453 -1.269 1 96.12 54 LYS B N 1
ATOM 2128 C CA . LYS B 1 54 ? 12 27.203 -1.168 1 96.12 54 LYS B CA 1
ATOM 2129 C C . LYS B 1 54 ? 12.562 26.156 -2.117 1 96.12 54 LYS B C 1
ATOM 2131 O O . LYS B 1 54 ? 12.648 24.969 -1.767 1 96.12 54 LYS B O 1
ATOM 2136 N N . LEU B 1 55 ? 12.938 26.672 -3.26 1 95 55 LEU B N 1
ATOM 2137 C CA . LEU B 1 55 ? 13.492 25.766 -4.258 1 95 55 LEU B CA 1
ATOM 2138 C C . LEU B 1 55 ? 14.812 25.172 -3.771 1 95 55 LEU B C 1
ATOM 2140 O O . LEU B 1 55 ? 15.055 23.969 -3.945 1 95 55 LEU B O 1
ATOM 2144 N N . ALA B 1 56 ? 15.609 25.906 -3.197 1 96.12 56 ALA B N 1
ATOM 2145 C CA . ALA B 1 56 ? 16.875 25.406 -2.658 1 96.12 56 ALA B CA 1
ATOM 2146 C C . ALA B 1 56 ? 16.641 24.359 -1.578 1 96.12 56 ALA B C 1
ATOM 2148 O O . ALA B 1 56 ? 17.344 23.359 -1.516 1 96.12 56 ALA B O 1
ATOM 2149 N N . LEU B 1 57 ? 15.719 24.672 -0.789 1 96.94 57 LEU B N 1
ATOM 2150 C CA . LEU B 1 57 ? 15.352 23.719 0.258 1 96.94 57 LEU B CA 1
ATOM 2151 C C . LEU B 1 57 ? 14.812 22.422 -0.345 1 96.94 57 LEU B C 1
ATOM 2153 O O . LEU B 1 57 ? 15.195 21.328 0.073 1 96.94 57 LEU B O 1
ATOM 2157 N N . TYR B 1 58 ? 14.008 22.562 -1.315 1 94.69 58 TYR B N 1
ATOM 2158 C CA . TYR B 1 58 ? 13.445 21.406 -1.999 1 94.69 58 TYR B CA 1
ATOM 2159 C C . TYR B 1 58 ? 14.539 20.562 -2.635 1 94.69 58 TYR B C 1
ATOM 2161 O O . TYR B 1 58 ? 14.523 19.328 -2.535 1 94.69 58 TYR B O 1
ATOM 2169 N N . ARG B 1 59 ? 15.445 21.188 -3.211 1 94.62 59 ARG B N 1
ATOM 2170 C CA . ARG B 1 59 ? 16.562 20.484 -3.838 1 94.62 59 ARG B CA 1
ATOM 2171 C C . ARG B 1 59 ? 17.375 19.734 -2.799 1 94.62 59 ARG B C 1
ATOM 2173 O O . ARG B 1 59 ? 17.859 18.625 -3.061 1 94.62 59 ARG B O 1
ATOM 2180 N N . ALA B 1 60 ? 17.531 20.297 -1.707 1 95.12 60 ALA B N 1
ATOM 2181 C CA . ALA B 1 60 ? 18.25 19.625 -0.626 1 95.12 60 ALA B CA 1
ATOM 2182 C C . ALA B 1 60 ? 17.5 18.375 -0.163 1 95.12 60 ALA B C 1
ATOM 2184 O O . ALA B 1 60 ? 18.125 17.344 0.105 1 95.12 60 ALA B O 1
ATOM 2185 N N . VAL B 1 61 ? 16.266 18.484 -0.06 1 93.19 61 VAL B N 1
ATOM 2186 C CA . VAL B 1 61 ? 15.43 17.344 0.303 1 93.19 61 VAL B CA 1
ATOM 2187 C C . VAL B 1 61 ? 15.578 16.234 -0.742 1 93.19 61 VAL B C 1
ATOM 2189 O O . VAL B 1 61 ? 15.82 15.078 -0.398 1 93.19 61 VAL B O 1
ATOM 2192 N N . LEU B 1 62 ? 15.516 16.594 -1.997 1 92.56 62 LEU B N 1
ATOM 2193 C CA . LEU B 1 62 ? 15.625 15.617 -3.076 1 92.56 62 LEU B CA 1
ATOM 2194 C C . LEU B 1 62 ? 16.984 14.938 -3.055 1 92.56 62 LEU B C 1
ATOM 2196 O O . LEU B 1 62 ? 17.078 13.727 -3.271 1 92.56 62 LEU B O 1
ATOM 2200 N N . ARG B 1 63 ? 17.938 15.711 -2.797 1 93.06 63 ARG B N 1
ATOM 2201 C CA . ARG B 1 63 ? 19.281 15.148 -2.723 1 93.06 63 ARG B CA 1
ATOM 2202 C C . ARG B 1 63 ? 19.375 14.078 -1.633 1 93.06 63 ARG B C 1
ATOM 2204 O O . ARG B 1 63 ? 19.953 13.016 -1.845 1 93.06 63 ARG B O 1
ATOM 2211 N N . GLN B 1 64 ? 18.844 14.391 -0.514 1 90.69 64 GLN B N 1
ATOM 2212 C CA . GLN B 1 64 ? 18.844 13.43 0.584 1 90.69 64 GLN B CA 1
ATOM 2213 C C . GLN B 1 64 ? 18.062 12.18 0.22 1 90.69 64 GLN B C 1
ATOM 2215 O O . GLN B 1 64 ? 18.5 11.062 0.487 1 90.69 64 GLN B O 1
ATOM 2220 N N . VAL B 1 65 ? 17.016 12.344 -0.359 1 87.94 65 VAL B N 1
ATOM 2221 C CA . VAL B 1 65 ? 16.141 11.242 -0.761 1 87.94 65 VAL B CA 1
ATOM 2222 C C . VAL B 1 65 ? 16.875 10.344 -1.762 1 87.94 65 VAL B C 1
ATOM 2224 O O . VAL B 1 65 ? 16.844 9.117 -1.644 1 87.94 65 VAL B O 1
ATOM 2227 N N . PHE B 1 66 ? 17.516 10.945 -2.719 1 90.31 66 PHE B N 1
ATOM 2228 C CA . PHE B 1 66 ? 18.219 10.203 -3.762 1 90.31 66 PHE B CA 1
ATOM 2229 C C . PHE B 1 66 ? 19.391 9.43 -3.18 1 90.31 66 PHE B C 1
ATOM 2231 O O . PHE B 1 66 ? 19.641 8.289 -3.562 1 90.31 66 PHE B O 1
ATOM 2238 N N . ILE B 1 67 ? 20.047 10.039 -2.217 1 90.44 67 ILE B N 1
ATOM 2239 C CA . ILE B 1 67 ? 21.156 9.367 -1.553 1 90.44 67 ILE B CA 1
ATOM 2240 C C . ILE B 1 67 ? 20.641 8.141 -0.809 1 90.44 67 ILE B C 1
ATOM 2242 O O . ILE B 1 67 ? 21.234 7.059 -0.899 1 90.44 67 ILE B O 1
ATOM 2246 N N . GLU B 1 68 ? 19.594 8.312 -0.134 1 87 68 GLU B N 1
ATOM 2247 C CA . GLU B 1 68 ? 19.016 7.207 0.614 1 87 68 GLU B CA 1
ATOM 2248 C C . GLU B 1 68 ? 18.562 6.086 -0.32 1 87 68 GLU B C 1
ATOM 2250 O O . GLU B 1 68 ? 18.719 4.906 -0.009 1 87 68 GLU B O 1
ATOM 2255 N N . GLN B 1 69 ? 17.953 6.453 -1.413 1 87.19 69 GLN B N 1
ATOM 2256 C CA . GLN B 1 69 ? 17.547 5.469 -2.402 1 87.19 69 GLN B CA 1
ATOM 2257 C C . GLN B 1 69 ? 18.734 4.711 -2.967 1 87.19 69 GLN B C 1
ATOM 2259 O O . GLN B 1 69 ? 18.688 3.492 -3.146 1 87.19 69 GLN B O 1
ATOM 2264 N N . ASP B 1 70 ? 19.781 5.469 -3.227 1 89.31 70 ASP B N 1
ATOM 2265 C CA . ASP B 1 70 ? 20.984 4.844 -3.746 1 89.31 70 ASP B CA 1
ATOM 2266 C C . ASP B 1 70 ? 21.562 3.842 -2.746 1 89.31 70 ASP B C 1
ATOM 2268 O O . ASP B 1 70 ? 22 2.758 -3.131 1 89.31 70 ASP B O 1
ATOM 2272 N N . GLU B 1 71 ? 21.547 4.195 -1.525 1 87.38 71 GLU B N 1
ATOM 2273 C CA . GLU B 1 71 ? 22.031 3.307 -0.477 1 87.38 71 GLU B CA 1
ATOM 2274 C C . GLU B 1 71 ? 21.188 2.045 -0.375 1 87.38 71 GLU B C 1
ATOM 2276 O O . GLU B 1 71 ? 21.719 0.942 -0.219 1 87.38 71 GLU B O 1
ATOM 2281 N N . ARG B 1 72 ? 19.922 2.193 -0.487 1 84.19 72 ARG B N 1
ATOM 2282 C CA . ARG B 1 72 ? 19.016 1.051 -0.443 1 84.19 72 ARG B CA 1
ATOM 2283 C C . ARG B 1 72 ? 19.266 0.109 -1.616 1 84.19 72 ARG B C 1
ATOM 2285 O O . ARG B 1 72 ? 19.25 -1.113 -1.453 1 84.19 72 ARG B O 1
ATOM 2292 N N . TRP B 1 73 ? 19.469 0.677 -2.709 1 84.88 73 TRP B N 1
ATOM 2293 C CA . TRP B 1 73 ? 19.734 -0.118 -3.904 1 84.88 73 TRP B CA 1
ATOM 2294 C C . TRP B 1 73 ? 21.047 -0.888 -3.764 1 84.88 73 TRP B C 1
ATOM 2296 O O . TRP B 1 73 ? 21.156 -2.031 -4.215 1 84.88 73 TRP B O 1
ATOM 2306 N N . ARG B 1 74 ? 22 -0.202 -3.158 1 85.62 74 ARG B N 1
ATOM 2307 C CA . ARG B 1 74 ? 23.266 -0.886 -2.938 1 85.62 74 ARG B CA 1
ATOM 2308 C C . ARG B 1 74 ? 23.078 -2.1 -2.031 1 85.62 74 ARG B C 1
ATOM 2310 O O . ARG B 1 74 ? 23.734 -3.129 -2.227 1 85.62 74 ARG B O 1
ATOM 2317 N N . GLU B 1 75 ? 22.172 -1.976 -1.197 1 83.25 75 GLU B N 1
ATOM 2318 C CA . GLU B 1 75 ? 21.953 -3.029 -0.208 1 83.25 75 GLU B CA 1
ATOM 2319 C C . GLU B 1 75 ? 20.984 -4.094 -0.734 1 83.25 75 GLU B C 1
ATOM 2321 O O . GLU B 1 75 ? 21.172 -5.281 -0.461 1 83.25 75 GLU B O 1
ATOM 2326 N N . GLN B 1 76 ? 19.984 -3.658 -1.49 1 82.75 76 GLN B N 1
ATOM 2327 C CA . GLN B 1 76 ? 18.859 -4.531 -1.801 1 82.75 76 GLN B CA 1
ATOM 2328 C C . GLN B 1 76 ? 18.75 -4.785 -3.303 1 82.75 76 GLN B C 1
ATOM 2330 O O . GLN B 1 76 ? 17.922 -5.578 -3.748 1 82.75 76 GLN B O 1
ATOM 2335 N N . GLY B 1 77 ? 19.516 -4.215 -4.066 1 84.06 77 GLY B N 1
ATOM 2336 C CA . GLY B 1 77 ? 19.438 -4.332 -5.516 1 84.06 77 GLY B CA 1
ATOM 2337 C C . GLY B 1 77 ? 19.891 -5.68 -6.035 1 84.06 77 GLY B C 1
ATOM 2338 O O . GLY B 1 77 ? 20.531 -6.445 -5.309 1 84.06 77 GLY B O 1
ATOM 2339 N N . ILE B 1 78 ? 19.484 -6 -7.242 1 87.19 78 ILE B N 1
ATOM 2340 C CA . ILE B 1 78 ? 19.875 -7.238 -7.914 1 87.19 78 ILE B CA 1
ATOM 2341 C C . ILE B 1 78 ? 21.344 -7.172 -8.32 1 87.19 78 ILE B C 1
ATOM 2343 O O . ILE B 1 78 ? 21.766 -6.254 -9.023 1 87.19 78 ILE B O 1
ATOM 2347 N N . ARG B 1 79 ? 22.125 -8.195 -7.816 1 83 79 ARG B N 1
ATOM 2348 C CA . ARG B 1 79 ? 23.578 -8.133 -7.969 1 83 79 ARG B CA 1
ATOM 2349 C C . ARG B 1 79 ? 24.062 -9.141 -9.008 1 83 79 ARG B C 1
ATOM 2351 O O . ARG B 1 79 ? 25.219 -9.102 -9.422 1 83 79 ARG B O 1
ATOM 2358 N N . ALA B 1 80 ? 23.234 -10.008 -9.289 1 85.62 80 ALA B N 1
ATOM 2359 C CA . ALA B 1 80 ? 23.562 -11.047 -10.266 1 85.62 80 ALA B CA 1
ATOM 2360 C C . ALA B 1 80 ? 22.312 -11.5 -11.031 1 85.62 80 ALA B C 1
ATOM 2362 O O . ALA B 1 80 ? 21.203 -11.117 -10.688 1 85.62 80 ALA B O 1
ATOM 2363 N N . ASP B 1 81 ? 22.625 -12.219 -12.078 1 87.5 81 ASP B N 1
ATOM 2364 C CA . ASP B 1 81 ? 21.516 -12.758 -12.852 1 87.5 81 ASP B CA 1
ATOM 2365 C C . ASP B 1 81 ? 21.078 -14.109 -12.305 1 87.5 81 ASP B C 1
ATOM 2367 O O . ASP B 1 81 ? 21.797 -14.734 -11.523 1 87.5 81 ASP B O 1
ATOM 2371 N N . GLY B 1 82 ? 19.875 -14.383 -12.672 1 92.5 82 GLY B N 1
ATOM 2372 C CA . GLY B 1 82 ? 19.406 -15.727 -12.383 1 92.5 82 GLY B CA 1
ATOM 2373 C C . GLY B 1 82 ? 18.359 -15.766 -11.273 1 92.5 82 GLY B C 1
ATOM 2374 O O . GLY B 1 82 ? 18.141 -14.766 -10.594 1 92.5 82 GLY B O 1
ATOM 2375 N N . THR B 1 83 ? 17.859 -16.906 -11.125 1 96.69 83 THR B N 1
ATOM 2376 C CA . THR B 1 83 ? 16.703 -17.141 -10.266 1 96.69 83 THR B CA 1
ATOM 2377 C C . THR B 1 83 ? 17.062 -16.859 -8.805 1 96.69 83 THR B C 1
ATOM 2379 O O . THR B 1 83 ? 16.328 -16.156 -8.109 1 96.69 83 THR B O 1
ATOM 2382 N N . MET B 1 84 ? 18.188 -17.344 -8.359 1 95.94 84 MET B N 1
ATOM 2383 C CA . MET B 1 84 ? 18.578 -17.219 -6.953 1 95.94 84 MET B CA 1
ATOM 2384 C C . MET B 1 84 ? 18.891 -15.773 -6.594 1 95.94 84 MET B C 1
ATOM 2386 O O . MET B 1 84 ? 18.531 -15.312 -5.504 1 95.94 84 MET B O 1
ATOM 2390 N N . ALA B 1 85 ? 19.516 -15.078 -7.484 1 94.75 85 ALA B N 1
ATOM 2391 C CA . ALA B 1 85 ? 19.844 -13.672 -7.242 1 94.75 85 ALA B CA 1
ATOM 2392 C C . ALA B 1 85 ? 18.562 -12.828 -7.156 1 94.75 85 ALA B C 1
ATOM 2394 O O . ALA B 1 85 ? 18.469 -11.938 -6.305 1 94.75 85 ALA B O 1
ATOM 2395 N N . LEU B 1 86 ? 17.641 -13.078 -8.047 1 96.5 86 LEU B N 1
ATOM 2396 C CA . LEU B 1 86 ? 16.375 -12.359 -8.023 1 96.5 86 LEU B CA 1
ATOM 2397 C C . LEU B 1 86 ? 15.609 -12.656 -6.738 1 96.5 86 LEU B C 1
ATOM 2399 O O . LEU B 1 86 ? 15.086 -11.742 -6.098 1 96.5 86 LEU B O 1
ATOM 2403 N N . ALA B 1 87 ? 15.594 -13.938 -6.348 1 98 87 ALA B N 1
ATOM 2404 C CA . ALA B 1 87 ? 14.945 -14.336 -5.102 1 98 87 ALA B CA 1
ATOM 2405 C C . ALA B 1 87 ? 15.586 -13.641 -3.902 1 98 87 ALA B C 1
ATOM 2407 O O . ALA B 1 87 ? 14.883 -13.148 -3.014 1 98 87 ALA B O 1
ATOM 2408 N N . ALA B 1 88 ? 16.875 -13.562 -3.906 1 96.75 88 ALA B N 1
ATOM 2409 C CA . ALA B 1 88 ? 17.609 -12.93 -2.812 1 96.75 88 ALA B CA 1
ATOM 2410 C C . ALA B 1 88 ? 17.266 -11.445 -2.707 1 96.75 88 ALA B C 1
ATOM 2412 O O . ALA B 1 88 ? 17.094 -10.922 -1.605 1 96.75 88 ALA B O 1
ATOM 2413 N N . ALA B 1 89 ? 17.203 -10.789 -3.805 1 95.44 89 ALA B N 1
ATOM 2414 C CA . ALA B 1 89 ? 16.906 -9.359 -3.818 1 95.44 89 ALA B CA 1
ATOM 2415 C C . ALA B 1 89 ? 15.516 -9.086 -3.254 1 95.44 89 ALA B C 1
ATOM 2417 O O . ALA B 1 89 ? 15.344 -8.203 -2.41 1 95.44 89 ALA B O 1
ATOM 2418 N N . ILE B 1 90 ? 14.516 -9.836 -3.666 1 97.12 90 ILE B N 1
ATOM 2419 C CA . ILE B 1 90 ? 13.141 -9.648 -3.215 1 97.12 90 ILE B CA 1
ATOM 2420 C C . ILE B 1 90 ? 13.023 -10.023 -1.738 1 97.12 90 ILE B C 1
ATOM 2422 O O . ILE B 1 90 ? 12.375 -9.32 -0.96 1 97.12 90 ILE B O 1
ATOM 2426 N N . HIS B 1 91 ? 13.734 -11.094 -1.365 1 97.69 91 HIS B N 1
ATOM 2427 C CA . HIS B 1 91 ? 13.766 -11.492 0.036 1 97.69 91 HIS B CA 1
ATOM 2428 C C . HIS B 1 91 ? 14.359 -10.398 0.912 1 97.69 91 HIS B C 1
ATOM 2430 O O . HIS B 1 91 ? 13.812 -10.078 1.968 1 97.69 91 HIS B O 1
ATOM 2436 N N . THR B 1 92 ? 15.414 -9.836 0.509 1 95.12 92 THR B N 1
ATOM 2437 C CA . THR B 1 92 ? 16.078 -8.773 1.259 1 95.12 92 THR B CA 1
ATOM 2438 C C . THR B 1 92 ? 15.164 -7.562 1.408 1 95.12 92 THR B C 1
ATOM 2440 O O . THR B 1 92 ? 15.07 -6.973 2.49 1 95.12 92 THR B O 1
ATOM 2443 N N . PHE B 1 93 ? 14.516 -7.227 0.341 1 93.69 93 PHE B N 1
ATOM 2444 C CA . PHE B 1 93 ? 13.586 -6.105 0.368 1 93.69 93 PHE B CA 1
ATOM 2445 C C . PHE B 1 93 ? 12.453 -6.367 1.352 1 93.69 93 PHE B C 1
ATOM 2447 O O . PHE B 1 93 ? 12.156 -5.523 2.199 1 93.69 93 PHE B O 1
ATOM 2454 N N . ILE B 1 94 ? 11.852 -7.543 1.283 1 96.5 94 ILE B N 1
ATOM 2455 C CA . ILE B 1 94 ? 10.727 -7.891 2.15 1 96.5 94 ILE B CA 1
ATOM 2456 C C . ILE B 1 94 ? 11.203 -7.965 3.6 1 96.5 94 ILE B C 1
ATOM 2458 O O . ILE B 1 94 ? 10.516 -7.484 4.508 1 96.5 94 ILE B O 1
ATOM 2462 N N . ALA B 1 95 ? 12.344 -8.555 3.807 1 95.44 95 ALA B N 1
ATOM 2463 C CA . ALA B 1 95 ? 12.891 -8.648 5.156 1 95.44 95 ALA B CA 1
ATOM 2464 C C . ALA B 1 95 ? 13.094 -7.266 5.762 1 95.44 95 ALA B C 1
ATOM 2466 O O . ALA B 1 95 ? 12.773 -7.039 6.934 1 95.44 95 ALA B O 1
ATOM 2467 N N . ALA B 1 96 ? 13.578 -6.379 5.004 1 91.75 96 ALA B N 1
ATOM 2468 C CA . ALA B 1 96 ? 13.758 -5.008 5.465 1 91.75 96 ALA B CA 1
ATOM 2469 C C . ALA B 1 96 ? 12.422 -4.359 5.801 1 91.75 96 ALA B C 1
ATOM 2471 O O . ALA B 1 96 ? 12.305 -3.617 6.777 1 91.75 96 ALA B O 1
ATOM 2472 N N . SER B 1 97 ? 11.43 -4.57 4.98 1 92.31 97 SER B N 1
ATOM 2473 C CA . SER B 1 97 ? 10.102 -4.023 5.203 1 92.31 97 SER B CA 1
ATOM 2474 C C . SER B 1 97 ? 9.508 -4.523 6.516 1 92.31 97 SER B C 1
ATOM 2476 O O . SER B 1 97 ? 8.766 -3.799 7.184 1 92.31 97 SER B O 1
ATOM 2478 N N . VAL B 1 98 ? 9.828 -5.734 6.859 1 92.88 98 VAL B N 1
ATOM 2479 C CA . VAL B 1 98 ? 9.266 -6.344 8.062 1 92.88 98 VAL B CA 1
ATOM 2480 C C . VAL B 1 98 ? 10.078 -5.934 9.281 1 92.88 98 VAL B C 1
ATOM 2482 O O . VAL B 1 98 ? 9.523 -5.621 10.336 1 92.88 98 VAL B O 1
ATOM 2485 N N . HIS B 1 99 ? 11.375 -5.906 9.156 1 86.88 99 HIS B N 1
ATOM 2486 C CA . HIS B 1 99 ? 12.227 -5.82 10.344 1 86.88 99 HIS B CA 1
ATOM 2487 C C . HIS B 1 99 ? 12.719 -4.395 10.562 1 86.88 99 HIS B C 1
ATOM 2489 O O . HIS B 1 99 ? 13.148 -4.047 11.664 1 86.88 99 HIS B O 1
ATOM 2495 N N . ASP B 1 100 ? 12.758 -3.629 9.57 1 73.69 100 ASP B N 1
ATOM 2496 C CA . ASP B 1 100 ? 13.383 -2.324 9.742 1 73.69 100 ASP B CA 1
ATOM 2497 C C . ASP B 1 100 ? 12.391 -1.3 10.281 1 73.69 100 ASP B C 1
ATOM 2499 O O . ASP B 1 100 ? 12.609 -0.092 10.172 1 73.69 100 ASP B O 1
ATOM 2503 N N . ALA B 1 101 ? 11.328 -1.793 10.773 1 63.91 101 ALA B N 1
ATOM 2504 C CA . ALA B 1 101 ? 10.289 -0.906 11.289 1 63.91 101 ALA B CA 1
ATOM 2505 C C . ALA B 1 101 ? 10.805 -0.1 12.484 1 63.91 101 ALA B C 1
ATOM 2507 O O . ALA B 1 101 ? 10.164 0.868 12.906 1 63.91 101 ALA B O 1
ATOM 2508 N N . ASP B 1 102 ? 12.023 -0.474 12.773 1 65.44 102 ASP B N 1
ATOM 2509 C CA . ASP B 1 102 ? 12.539 0.248 13.93 1 65.44 102 ASP B CA 1
ATOM 2510 C C . ASP B 1 102 ? 13.547 1.316 13.508 1 65.44 102 ASP B C 1
ATOM 2512 O O . ASP B 1 102 ? 14.016 2.096 14.336 1 65.44 102 ASP B O 1
ATOM 2516 N N . ASP B 1 103 ? 13.836 1.325 12.258 1 70.38 103 ASP B N 1
ATOM 2517 C CA . ASP B 1 103 ? 14.688 2.393 11.75 1 70.38 103 ASP B CA 1
ATOM 2518 C C . ASP B 1 103 ? 13.867 3.633 11.398 1 70.38 103 ASP B C 1
ATOM 2520 O O . ASP B 1 103 ? 13.109 3.629 10.43 1 70.38 103 ASP B O 1
ATOM 2524 N N . PRO B 1 104 ? 14.047 4.613 12.219 1 67.25 104 PRO B N 1
ATOM 2525 C CA . PRO B 1 104 ? 13.219 5.805 12.047 1 67.25 104 PRO B CA 1
ATOM 2526 C C . PRO B 1 104 ? 13.289 6.379 10.633 1 67.25 104 PRO B C 1
ATOM 2528 O O . PRO B 1 104 ? 12.281 6.879 10.117 1 67.25 104 PRO B O 1
ATOM 2531 N N . GLN B 1 105 ? 14.477 6.285 10.047 1 67.56 105 GLN B N 1
ATOM 2532 C CA . GLN B 1 105 ? 14.633 6.836 8.711 1 67.56 105 GLN B CA 1
ATOM 2533 C C . GLN B 1 105 ? 13.805 6.059 7.688 1 67.56 105 GLN B C 1
ATOM 2535 O O . GLN B 1 105 ? 13.211 6.648 6.785 1 67.56 105 GLN B O 1
ATOM 2540 N N . ARG B 1 106 ? 13.742 4.793 7.809 1 71.5 106 ARG B N 1
ATOM 2541 C CA . ARG B 1 106 ? 13.008 3.957 6.867 1 71.5 106 ARG B CA 1
ATOM 2542 C C . ARG B 1 106 ? 11.5 4.082 7.082 1 71.5 106 ARG B C 1
ATOM 2544 O O . ARG B 1 106 ? 10.734 4.109 6.117 1 71.5 106 ARG B O 1
ATOM 2551 N N . ILE B 1 107 ? 11.203 4.188 8.305 1 71.31 107 ILE B N 1
ATOM 2552 C CA . ILE B 1 107 ? 9.789 4.363 8.633 1 71.31 107 ILE B CA 1
ATOM 2553 C C . ILE B 1 107 ? 9.273 5.664 8.023 1 71.31 107 ILE B C 1
ATOM 2555 O O . ILE B 1 107 ? 8.188 5.695 7.445 1 71.31 107 ILE B O 1
ATOM 2559 N N . ASP B 1 108 ? 10.117 6.59 8.062 1 75.69 108 ASP B N 1
ATOM 2560 C CA . ASP B 1 108 ? 9.711 7.902 7.574 1 75.69 108 ASP B CA 1
ATOM 2561 C C . ASP B 1 108 ? 9.531 7.898 6.059 1 75.69 108 ASP B C 1
ATOM 2563 O O . ASP B 1 108 ? 8.594 8.508 5.531 1 75.69 108 ASP B O 1
ATOM 2567 N N . THR B 1 109 ? 10.359 7.074 5.406 1 80.5 109 THR B N 1
ATOM 2568 C CA . THR B 1 109 ? 10.297 7.043 3.949 1 80.5 109 THR B CA 1
ATOM 2569 C C . THR B 1 109 ? 8.992 6.402 3.48 1 80.5 109 THR B C 1
ATOM 2571 O O . THR B 1 109 ? 8.312 6.934 2.598 1 80.5 109 THR B O 1
ATOM 2574 N N . HIS B 1 110 ? 8.617 5.293 4.082 1 83.5 110 HIS B N 1
ATOM 2575 C CA . HIS B 1 110 ? 7.379 4.617 3.697 1 83.5 110 HIS B CA 1
ATOM 2576 C C . HIS B 1 110 ? 6.156 5.457 4.043 1 83.5 110 HIS B C 1
ATOM 2578 O O . HIS B 1 110 ? 5.238 5.586 3.234 1 83.5 110 HIS B O 1
ATOM 2584 N N . ARG B 1 111 ? 6.234 6.078 5.172 1 82.75 111 ARG B N 1
ATOM 2585 C CA . ARG B 1 111 ? 5.129 6.926 5.609 1 82.75 111 ARG B CA 1
ATOM 2586 C C . ARG B 1 111 ? 4.961 8.125 4.684 1 82.75 111 ARG B C 1
ATOM 2588 O O . ARG B 1 111 ? 3.834 8.523 4.371 1 82.75 111 ARG B O 1
ATOM 2595 N N . MET B 1 112 ? 6.082 8.656 4.285 1 87.38 112 MET B N 1
ATOM 2596 C CA . MET B 1 112 ? 6.031 9.812 3.402 1 87.38 112 MET B CA 1
ATOM 2597 C C . MET B 1 112 ? 5.465 9.438 2.037 1 87.38 112 MET B C 1
ATOM 2599 O O . MET B 1 112 ? 4.727 10.211 1.428 1 87.38 112 MET B O 1
ATOM 2603 N N . THR B 1 113 ? 5.801 8.242 1.575 1 90.44 113 THR B N 1
ATOM 2604 C CA . THR B 1 113 ? 5.25 7.754 0.315 1 90.44 113 THR B CA 1
ATOM 2605 C C . THR B 1 113 ? 3.74 7.578 0.417 1 90.44 113 THR B C 1
ATOM 2607 O O . THR B 1 113 ? 2.996 8.039 -0.451 1 90.44 113 THR B O 1
ATOM 2610 N N . LEU B 1 114 ? 3.297 6.984 1.48 1 91.06 114 LEU B N 1
ATOM 2611 C CA . LEU B 1 114 ? 1.868 6.77 1.686 1 91.06 114 LEU B CA 1
ATOM 2612 C C . LEU B 1 114 ? 1.136 8.094 1.844 1 91.06 114 LEU B C 1
ATOM 2614 O O . LEU B 1 114 ? 0.043 8.273 1.301 1 91.06 114 LEU B O 1
ATOM 2618 N N . ALA B 1 115 ? 1.777 9.016 2.568 1 87.31 115 ALA B N 1
ATOM 2619 C CA . ALA B 1 115 ? 1.187 10.344 2.74 1 87.31 115 ALA B CA 1
ATOM 2620 C C . ALA B 1 115 ? 1.047 11.062 1.4 1 87.31 115 ALA B C 1
ATOM 2622 O O . ALA B 1 115 ? 0.046 11.734 1.152 1 87.31 115 ALA B O 1
ATOM 2623 N N . SER B 1 116 ? 2.078 10.93 0.599 1 90.31 116 SER B N 1
ATOM 2624 C CA . SER B 1 116 ? 2.051 11.523 -0.733 1 90.31 116 SER B CA 1
ATOM 2625 C C . SER B 1 116 ? 0.912 10.953 -1.57 1 90.31 116 SER B C 1
ATOM 2627 O O . SER B 1 116 ? 0.173 11.703 -2.215 1 90.31 116 SER B O 1
ATOM 2629 N N . LEU B 1 117 ? 0.726 9.656 -1.511 1 89.94 117 LEU B N 1
ATOM 2630 C CA . LEU B 1 117 ? -0.307 8.992 -2.295 1 89.94 117 LEU B CA 1
ATOM 2631 C C . LEU B 1 117 ? -1.697 9.352 -1.785 1 89.94 117 LEU B C 1
ATOM 2633 O O . LEU B 1 117 ? -2.664 9.352 -2.551 1 89.94 117 LEU B O 1
ATOM 2637 N N . ALA B 1 118 ? -1.78 9.68 -0.533 1 85.44 118 ALA B N 1
ATOM 2638 C CA . ALA B 1 118 ? -3.033 10.156 0.046 1 85.44 118 ALA B CA 1
ATOM 2639 C C . ALA B 1 118 ? -3.293 11.609 -0.336 1 85.44 118 ALA B C 1
ATOM 2641 O O . ALA B 1 118 ? -4.406 12.117 -0.158 1 85.44 118 ALA B O 1
ATOM 2642 N N . GLY B 1 119 ? -2.273 12.242 -0.841 1 82.25 119 GLY B N 1
ATOM 2643 C CA . GLY B 1 119 ? -2.359 13.633 -1.255 1 82.25 119 GLY B CA 1
ATOM 2644 C C . GLY B 1 119 ? -2.266 13.812 -2.758 1 82.25 119 GLY B C 1
ATOM 2645 O O . GLY B 1 119 ? -3.033 13.211 -3.512 1 82.25 119 GLY B O 1
ATOM 2646 N N . ASP B 1 120 ? -1.218 14.57 -3.191 1 82.94 120 ASP B N 1
ATOM 2647 C CA . ASP B 1 120 ? -1.138 14.914 -4.609 1 82.94 120 ASP B CA 1
ATOM 2648 C C . ASP B 1 120 ? -0.312 13.883 -5.375 1 82.94 120 ASP B C 1
ATOM 2650 O O . ASP B 1 120 ? -0.288 13.891 -6.609 1 82.94 120 ASP B O 1
ATOM 2654 N N . GLY B 1 121 ? 0.444 13.094 -4.672 1 89.31 121 GLY B N 1
ATOM 2655 C CA . GLY B 1 121 ? 1.142 11.961 -5.266 1 89.31 121 GLY B CA 1
ATOM 2656 C C . GLY B 1 121 ? 2.465 12.344 -5.902 1 89.31 121 GLY B C 1
ATOM 2657 O O . GLY B 1 121 ? 3.172 11.492 -6.441 1 89.31 121 GLY B O 1
ATOM 2658 N N . SER B 1 122 ? 2.908 13.617 -5.852 1 87 122 SER B N 1
ATOM 2659 C CA . SER B 1 122 ? 4.086 14.078 -6.586 1 87 122 SER B CA 1
ATOM 2660 C C . SER B 1 122 ? 5.359 13.453 -6.031 1 87 122 SER B C 1
ATOM 2662 O O . SER B 1 122 ? 6.23 13.031 -6.793 1 87 122 SER B O 1
ATOM 2664 N N . TYR B 1 123 ? 5.41 13.375 -4.691 1 89.25 123 TYR B N 1
ATOM 2665 C CA . TYR B 1 123 ? 6.578 12.766 -4.059 1 89.25 123 TYR B CA 1
ATOM 2666 C C . TYR B 1 123 ? 6.672 11.289 -4.395 1 89.25 123 TYR B C 1
ATOM 2668 O O . TYR B 1 123 ? 7.73 10.805 -4.809 1 89.25 123 TYR B O 1
ATOM 2676 N N . ALA B 1 124 ? 5.621 10.547 -4.215 1 92.12 124 ALA B N 1
ATOM 2677 C CA . ALA B 1 124 ? 5.594 9.125 -4.527 1 92.12 124 ALA B CA 1
ATOM 2678 C C . ALA B 1 124 ? 5.941 8.875 -5.992 1 92.12 124 ALA B C 1
ATOM 2680 O O . ALA B 1 124 ? 6.715 7.969 -6.309 1 92.12 124 ALA B O 1
ATOM 2681 N N . SER B 1 125 ? 5.406 9.703 -6.855 1 91.94 125 SER B N 1
ATOM 2682 C CA . SER B 1 125 ? 5.672 9.57 -8.281 1 91.94 125 SER B CA 1
ATOM 2683 C C . SER B 1 125 ? 7.16 9.719 -8.586 1 91.94 125 SER B C 1
ATOM 2685 O O . SER B 1 125 ? 7.711 8.969 -9.398 1 91.94 125 SER B O 1
ATOM 2687 N N . LEU B 1 126 ? 7.754 10.633 -7.945 1 89.69 126 LEU B N 1
ATOM 2688 C CA . LEU B 1 126 ? 9.188 10.859 -8.117 1 89.69 126 LEU B CA 1
ATOM 2689 C C . LEU B 1 126 ? 9.992 9.656 -7.641 1 89.69 126 LEU B C 1
ATOM 2691 O O . LEU B 1 126 ? 10.914 9.211 -8.328 1 89.69 126 LEU B O 1
ATOM 2695 N N . ILE B 1 127 ? 9.625 9.141 -6.52 1 90.88 127 ILE B N 1
ATOM 2696 C CA . ILE B 1 127 ? 10.32 8 -5.938 1 90.88 127 ILE B CA 1
ATOM 2697 C C . ILE B 1 127 ? 10.195 6.793 -6.863 1 90.88 127 ILE B C 1
ATOM 2699 O O . ILE B 1 127 ? 11.188 6.129 -7.168 1 90.88 127 ILE B O 1
ATOM 2703 N N . TYR B 1 128 ? 9.023 6.512 -7.348 1 93.25 128 TYR B N 1
ATOM 2704 C CA . TYR B 1 128 ? 8.773 5.359 -8.211 1 93.25 128 TYR B CA 1
ATOM 2705 C C . TYR B 1 128 ? 9.508 5.508 -9.539 1 93.25 128 TYR B C 1
ATOM 2707 O O . TYR B 1 128 ? 10.133 4.559 -10.016 1 93.25 128 TYR B O 1
ATOM 2715 N N . ARG B 1 129 ? 9.438 6.648 -10.102 1 90.88 129 ARG B N 1
ATOM 2716 C CA . ARG B 1 129 ? 10.078 6.887 -11.398 1 90.88 129 ARG B CA 1
ATOM 2717 C C . ARG B 1 129 ? 11.586 6.684 -11.312 1 90.88 129 ARG B C 1
ATOM 2719 O O . ARG B 1 129 ? 12.18 6.047 -12.18 1 90.88 129 ARG B O 1
ATOM 2726 N N . ARG B 1 130 ? 12.125 7.234 -10.344 1 91.56 130 ARG B N 1
ATOM 2727 C CA . ARG B 1 130 ? 13.57 7.086 -10.18 1 91.56 130 ARG B CA 1
ATOM 2728 C C . ARG B 1 130 ? 13.945 5.633 -9.93 1 91.56 130 ARG B C 1
ATOM 2730 O O . ARG B 1 130 ? 14.938 5.137 -10.477 1 91.56 130 ARG B O 1
ATOM 2737 N N . SER B 1 131 ? 13.219 5.008 -9.055 1 90.44 131 SER B N 1
ATOM 2738 C CA . SER B 1 131 ? 13.469 3.596 -8.789 1 90.44 131 SER B CA 1
ATOM 2739 C C . SER B 1 131 ? 13.422 2.771 -10.07 1 90.44 131 SER B C 1
ATOM 2741 O O . SER B 1 131 ? 14.289 1.936 -10.312 1 90.44 131 SER B O 1
ATOM 2743 N N . GLN B 1 132 ? 12.445 2.967 -10.875 1 90.38 132 GLN B N 1
ATOM 2744 C CA . GLN B 1 132 ? 12.289 2.244 -12.133 1 90.38 132 GLN B CA 1
ATOM 2745 C C . GLN B 1 132 ? 13.461 2.512 -13.07 1 90.38 132 GLN B C 1
ATOM 2747 O O . GLN B 1 132 ? 14.039 1.578 -13.625 1 90.38 132 GLN B O 1
ATOM 2752 N N . ARG B 1 133 ? 13.773 3.699 -13.227 1 89.12 133 ARG B N 1
ATOM 2753 C CA . ARG B 1 133 ? 14.859 4.074 -14.117 1 89.12 133 ARG B CA 1
ATOM 2754 C C . ARG B 1 133 ? 16.172 3.422 -13.688 1 89.12 133 ARG B C 1
ATOM 2756 O O . ARG B 1 133 ? 16.938 2.955 -14.523 1 89.12 133 ARG B O 1
ATOM 2763 N N . ARG B 1 134 ? 16.375 3.297 -12.484 1 88.69 134 ARG B N 1
ATOM 2764 C CA . ARG B 1 134 ? 17.641 2.814 -11.961 1 88.69 134 ARG B CA 1
ATOM 2765 C C . ARG B 1 134 ? 17.703 1.292 -11.992 1 88.69 134 ARG B C 1
ATOM 2767 O O . ARG B 1 134 ? 18.781 0.717 -12.188 1 88.69 134 ARG B O 1
ATOM 2774 N N . ASN B 1 135 ? 16.531 0.671 -11.867 1 89.12 135 ASN B N 1
ATOM 2775 C CA . ASN B 1 135 ? 16.578 -0.763 -11.602 1 89.12 135 ASN B CA 1
ATOM 2776 C C . ASN B 1 135 ? 16.062 -1.571 -12.781 1 89.12 135 ASN B C 1
ATOM 2778 O O . ASN B 1 135 ? 16.25 -2.785 -12.852 1 89.12 135 ASN B O 1
ATOM 2782 N N . ILE B 1 136 ? 15.477 -0.979 -13.703 1 91 136 ILE B N 1
ATOM 2783 C CA . ILE B 1 136 ? 14.664 -1.705 -14.68 1 91 136 ILE B CA 1
ATOM 2784 C C . ILE B 1 136 ? 15.555 -2.629 -15.508 1 91 136 ILE B C 1
ATOM 2786 O O . ILE B 1 136 ? 15.18 -3.768 -15.797 1 91 136 ILE B O 1
ATOM 2790 N N . SER B 1 137 ? 16.703 -2.195 -15.891 1 92.44 137 SER B N 1
ATOM 2791 C CA . SER B 1 137 ? 17.578 -3.006 -16.734 1 92.44 137 SER B CA 1
ATOM 2792 C C . SER B 1 137 ? 18.047 -4.258 -15.992 1 92.44 137 SER B C 1
ATOM 2794 O O . SER B 1 137 ? 18.031 -5.355 -16.562 1 92.44 137 SER B O 1
ATOM 2796 N N . ALA B 1 138 ? 18.438 -4.09 -14.766 1 92.38 138 ALA B N 1
ATOM 2797 C CA . ALA B 1 138 ? 18.875 -5.219 -13.953 1 92.38 138 ALA B CA 1
ATOM 2798 C C . ALA B 1 138 ? 17.734 -6.199 -13.711 1 92.38 138 ALA B C 1
ATOM 2800 O O . ALA B 1 138 ? 17.938 -7.418 -13.734 1 92.38 138 ALA B O 1
ATOM 2801 N N . MET B 1 139 ? 16.578 -5.711 -13.562 1 93.25 139 MET B N 1
ATOM 2802 C CA . MET B 1 139 ? 15.406 -6.551 -13.344 1 93.25 139 MET B CA 1
ATOM 2803 C C . MET B 1 139 ? 15.062 -7.344 -14.602 1 93.25 139 MET B C 1
ATOM 2805 O O . MET B 1 139 ? 14.789 -8.547 -14.523 1 93.25 139 MET B O 1
ATOM 2809 N N . GLU B 1 140 ? 15.086 -6.641 -15.68 1 95.06 140 GLU B N 1
ATOM 2810 C CA . GLU B 1 140 ? 14.789 -7.305 -16.938 1 95.06 140 GLU B CA 1
ATOM 2811 C C . GLU B 1 140 ? 15.766 -8.445 -17.219 1 95.06 140 GLU B C 1
ATOM 2813 O O . GLU B 1 140 ? 15.359 -9.531 -17.641 1 95.06 140 GLU B O 1
ATOM 2818 N N . ALA B 1 141 ? 17.016 -8.18 -16.953 1 96.06 141 ALA B N 1
ATOM 2819 C CA . ALA B 1 141 ? 18.047 -9.211 -17.156 1 96.06 141 ALA B CA 1
ATOM 2820 C C . ALA B 1 141 ? 17.812 -10.391 -16.219 1 96.06 141 ALA B C 1
ATOM 2822 O O . ALA B 1 141 ? 17.906 -11.547 -16.625 1 96.06 141 ALA B O 1
ATOM 2823 N N . ALA B 1 142 ? 17.5 -10.125 -14.992 1 95.88 142 ALA B N 1
ATOM 2824 C CA . ALA B 1 142 ? 17.266 -11.172 -14 1 95.88 142 ALA B CA 1
ATOM 2825 C C . ALA B 1 142 ? 16.031 -11.992 -14.352 1 95.88 142 ALA B C 1
ATOM 2827 O O . ALA B 1 142 ? 16.047 -13.219 -14.211 1 95.88 142 ALA B O 1
ATOM 2828 N N . PHE B 1 143 ? 14.977 -11.336 -14.805 1 96.56 143 PHE B N 1
ATOM 2829 C CA . PHE B 1 143 ? 13.758 -12.031 -15.219 1 96.56 143 PHE B CA 1
ATOM 2830 C C . PHE B 1 143 ? 14.023 -12.922 -16.422 1 96.56 143 PHE B C 1
ATOM 2832 O O . PHE B 1 143 ? 13.594 -14.078 -16.453 1 96.56 143 PHE B O 1
ATOM 2839 N N . ALA B 1 144 ? 14.742 -12.391 -17.359 1 96.94 144 ALA B N 1
ATOM 2840 C CA . ALA B 1 144 ? 15.055 -13.148 -18.562 1 96.94 144 ALA B CA 1
ATOM 2841 C C . ALA B 1 144 ? 15.898 -14.375 -18.234 1 96.94 144 ALA B C 1
ATOM 2843 O O . ALA B 1 144 ? 15.625 -15.477 -18.719 1 96.94 144 ALA B O 1
ATOM 2844 N N . SER B 1 145 ? 16.891 -14.172 -17.422 1 97.25 145 SER B N 1
ATOM 2845 C CA . SER B 1 145 ? 17.766 -15.266 -17.031 1 97.25 145 SER B CA 1
ATOM 2846 C C . SER B 1 145 ? 17.016 -16.328 -16.234 1 97.25 145 SER B C 1
ATOM 2848 O O . SER B 1 145 ? 17.266 -17.516 -16.375 1 97.25 145 SER B O 1
ATOM 2850 N N . SER B 1 146 ? 16.109 -15.906 -15.359 1 97.25 146 SER B N 1
ATOM 2851 C CA . SER B 1 146 ? 15.328 -16.828 -14.539 1 97.25 146 SER B CA 1
ATOM 2852 C C . SER B 1 146 ? 14.398 -17.672 -15.398 1 97.25 146 SER B C 1
ATOM 2854 O O . SER B 1 146 ? 14.141 -18.844 -15.078 1 97.25 146 SER B O 1
ATOM 2856 N N . ARG B 1 147 ? 13.852 -17.109 -16.438 1 96.88 147 ARG B N 1
ATOM 2857 C CA . ARG B 1 147 ? 13.039 -17.875 -17.375 1 96.88 147 ARG B CA 1
ATOM 2858 C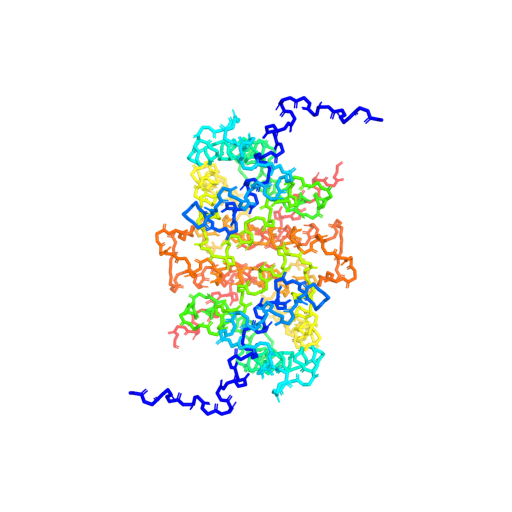 C . ARG B 1 147 ? 13.891 -18.859 -18.156 1 96.88 147 ARG B C 1
ATOM 2860 O O . ARG B 1 147 ? 13.5 -20.016 -18.359 1 96.88 147 ARG B O 1
ATOM 2867 N N . ALA B 1 148 ? 15.062 -18.406 -18.562 1 96.88 148 ALA B N 1
ATOM 2868 C CA . ALA B 1 148 ? 15.969 -19.234 -19.359 1 96.88 148 ALA B CA 1
ATOM 2869 C C . ALA B 1 148 ? 16.438 -20.453 -18.578 1 96.88 148 ALA B C 1
ATOM 2871 O O . ALA B 1 148 ? 16.609 -21.531 -19.141 1 96.88 148 ALA B O 1
ATOM 2872 N N . ASP B 1 149 ? 16.594 -20.312 -17.281 1 96 149 ASP B N 1
ATOM 2873 C CA . ASP B 1 149 ? 17.125 -21.422 -16.484 1 96 149 ASP B CA 1
ATOM 2874 C C . ASP B 1 149 ? 16 -22.266 -15.891 1 96 149 ASP B C 1
ATOM 2876 O O . ASP B 1 149 ? 16.25 -23.219 -15.148 1 96 149 ASP B O 1
ATOM 2880 N N . GLY B 1 150 ? 14.766 -21.828 -16.125 1 96.94 150 GLY B N 1
ATOM 2881 C CA . GLY B 1 150 ? 13.609 -22.625 -15.742 1 96.94 150 GLY B CA 1
ATOM 2882 C C . GLY B 1 150 ? 13.07 -22.266 -14.367 1 96.94 150 GLY B C 1
ATOM 2883 O O . GLY B 1 150 ? 12.078 -22.844 -13.914 1 96.94 150 GLY B O 1
ATOM 2884 N N . GLY B 1 151 ? 13.648 -21.312 -13.695 1 97.81 151 GLY B N 1
ATOM 2885 C CA . GLY B 1 151 ? 13.203 -20.891 -12.375 1 97.81 151 GLY B CA 1
ATOM 2886 C C . GLY B 1 151 ? 11.875 -20.172 -12.398 1 97.81 151 GLY B C 1
ATOM 2887 O O . GLY B 1 151 ? 11.141 -20.172 -11.414 1 97.81 151 GLY B O 1
ATOM 2888 N N . MET B 1 152 ? 11.633 -19.5 -13.5 1 96.94 152 MET B N 1
ATOM 2889 C CA . MET B 1 152 ? 10.344 -18.859 -13.734 1 96.94 152 MET B CA 1
ATOM 2890 C C . MET B 1 152 ? 9.625 -19.484 -14.922 1 96.94 152 MET B C 1
ATOM 2892 O O . MET B 1 152 ? 10.242 -19.766 -15.953 1 96.94 152 MET B O 1
ATOM 2896 N N . GLN B 1 153 ? 8.422 -19.703 -14.711 1 96.5 153 GLN B N 1
ATOM 2897 C CA . GLN B 1 153 ? 7.617 -20.344 -15.742 1 96.5 153 GLN B CA 1
ATOM 2898 C C . GLN B 1 153 ? 6.234 -19.703 -15.844 1 96.5 153 GLN B C 1
ATOM 2900 O O . GLN B 1 153 ? 5.906 -18.812 -15.07 1 96.5 153 GLN B O 1
ATOM 2905 N N . GLY B 1 154 ? 5.453 -20.109 -16.844 1 94.56 154 GLY B N 1
ATOM 2906 C CA . GLY B 1 154 ? 4.09 -19.641 -17.016 1 94.56 154 GLY B CA 1
ATOM 2907 C C . GLY B 1 154 ? 4 -18.312 -17.75 1 94.56 154 GLY B C 1
ATOM 2908 O O . GLY B 1 154 ? 4.992 -17.844 -18.312 1 94.56 154 GLY B O 1
ATOM 2909 N N . GLU B 1 155 ? 2.859 -17.734 -17.719 1 92.94 155 GLU B N 1
ATOM 2910 C CA . GLU B 1 155 ? 2.615 -16.484 -18.422 1 92.94 155 GLU B CA 1
ATOM 2911 C C . GLU B 1 155 ? 3.463 -15.352 -17.844 1 92.94 155 GLU B C 1
ATOM 2913 O O . GLU B 1 155 ? 3.484 -15.141 -16.641 1 92.94 155 GLU B O 1
ATOM 2918 N N . PRO B 1 156 ? 4.23 -14.734 -18.734 1 95.44 156 PRO B N 1
ATOM 2919 C CA . PRO B 1 156 ? 5.039 -13.625 -18.234 1 95.44 156 PRO B CA 1
ATOM 2920 C C . PRO B 1 156 ? 4.195 -12.422 -17.812 1 95.44 156 PRO B C 1
ATOM 2922 O O . PRO B 1 156 ? 3.186 -12.125 -18.453 1 95.44 156 PRO B O 1
ATOM 2925 N N . ILE B 1 157 ? 4.598 -11.773 -16.766 1 96.25 157 ILE B N 1
ATOM 2926 C CA . ILE B 1 157 ? 4.074 -10.484 -16.344 1 96.25 157 ILE B CA 1
ATOM 2927 C C . ILE B 1 157 ? 5.109 -9.391 -16.594 1 96.25 157 ILE B C 1
ATOM 2929 O O . ILE B 1 157 ? 6.316 -9.648 -16.547 1 96.25 157 ILE B O 1
ATOM 2933 N N . SER B 1 158 ? 4.598 -8.203 -16.922 1 97.12 158 SER B N 1
ATOM 2934 C CA . SER B 1 158 ? 5.48 -7.055 -17.141 1 97.12 158 SER B CA 1
ATOM 2935 C C . SER B 1 158 ? 6.484 -6.91 -16 1 97.12 158 SER B C 1
ATOM 2937 O O . SER B 1 158 ? 6.113 -6.969 -14.828 1 97.12 158 SER B O 1
ATOM 2939 N N . VAL B 1 159 ? 7.758 -6.715 -16.422 1 96.5 159 VAL B N 1
ATOM 2940 C CA . VAL B 1 159 ? 8.812 -6.574 -15.43 1 96.5 159 VAL B CA 1
ATOM 2941 C C . VAL B 1 159 ? 8.539 -5.344 -14.562 1 96.5 159 VAL B C 1
ATOM 2943 O O . VAL B 1 159 ? 8.648 -5.406 -13.336 1 96.5 159 VAL B O 1
ATOM 2946 N N . SER B 1 160 ? 8.148 -4.25 -15.195 1 95.94 160 SER B N 1
ATOM 2947 C CA . SER B 1 160 ? 7.848 -3.02 -14.469 1 95.94 160 SER B CA 1
ATOM 2948 C C . SER B 1 160 ? 6.672 -3.217 -13.516 1 95.94 160 SER B C 1
ATOM 2950 O O . SER B 1 160 ? 6.723 -2.785 -12.359 1 95.94 160 SER B O 1
ATOM 2952 N N . ALA B 1 161 ? 5.633 -3.871 -13.969 1 97.38 161 ALA B N 1
ATOM 2953 C CA . ALA B 1 161 ? 4.473 -4.129 -13.125 1 97.38 161 ALA B CA 1
ATOM 2954 C C . ALA B 1 161 ? 4.832 -5.047 -11.961 1 97.38 161 ALA B C 1
ATOM 2956 O O . ALA B 1 161 ? 4.43 -4.805 -10.82 1 97.38 161 ALA B O 1
ATOM 2957 N N . SER B 1 162 ? 5.617 -6.047 -12.289 1 97.75 162 SER B N 1
ATOM 2958 C CA . SER B 1 162 ? 6.062 -6.984 -11.258 1 97.75 162 SER B CA 1
ATOM 2959 C C . SER B 1 162 ? 6.801 -6.266 -10.133 1 97.75 162 SER B C 1
ATOM 2961 O O . SER B 1 162 ? 6.547 -6.516 -8.953 1 97.75 162 SER B O 1
ATOM 2963 N N . ALA B 1 163 ? 7.699 -5.426 -10.562 1 96.12 163 ALA B N 1
ATOM 2964 C CA . ALA B 1 163 ? 8.477 -4.668 -9.586 1 96.12 163 ALA B CA 1
ATOM 2965 C C . ALA B 1 163 ? 7.57 -3.836 -8.688 1 96.12 163 ALA B C 1
ATOM 2967 O O . ALA B 1 163 ? 7.773 -3.779 -7.473 1 96.12 163 ALA B O 1
ATOM 2968 N N . MET B 1 164 ? 6.582 -3.252 -9.25 1 96.88 164 MET B N 1
ATOM 2969 C CA . MET B 1 164 ? 5.668 -2.404 -8.492 1 96.88 164 MET B CA 1
ATOM 2970 C C . MET B 1 164 ? 4.785 -3.242 -7.57 1 96.88 164 MET B C 1
ATOM 2972 O O . MET B 1 164 ? 4.531 -2.859 -6.426 1 96.88 164 MET B O 1
ATOM 2976 N N . PHE B 1 165 ? 4.309 -4.395 -8.055 1 98.5 165 PHE B N 1
ATOM 2977 C CA . PHE B 1 165 ? 3.463 -5.242 -7.219 1 98.5 165 PHE B CA 1
ATOM 2978 C C . PHE B 1 165 ? 4.219 -5.715 -5.984 1 98.5 165 PHE B C 1
ATOM 2980 O O . PHE B 1 165 ? 3.67 -5.719 -4.879 1 98.5 165 PHE B O 1
ATOM 2987 N N . VAL B 1 166 ? 5.484 -6.074 -6.16 1 97.88 166 VAL B N 1
ATOM 2988 C CA . VAL B 1 166 ? 6.332 -6.465 -5.039 1 97.88 166 VAL B CA 1
ATOM 2989 C C . VAL B 1 166 ? 6.531 -5.277 -4.098 1 97.88 166 VAL B C 1
ATOM 2991 O O . VAL B 1 166 ? 6.43 -5.422 -2.879 1 97.88 166 VAL B O 1
ATOM 2994 N N . GLU B 1 167 ? 6.809 -4.133 -4.703 1 95.19 167 GLU B N 1
ATOM 2995 C CA . GLU B 1 167 ? 6.961 -2.898 -3.941 1 95.19 167 GLU B CA 1
ATOM 2996 C C . GLU B 1 167 ? 5.719 -2.617 -3.1 1 95.19 167 GLU B C 1
ATOM 2998 O O . GLU B 1 167 ? 5.828 -2.236 -1.931 1 95.19 167 GLU B O 1
ATOM 3003 N N . HIS B 1 168 ? 4.504 -2.783 -3.662 1 96.81 168 HIS B N 1
ATOM 3004 C CA . HIS B 1 168 ? 3.248 -2.539 -2.965 1 96.81 168 HIS B CA 1
ATOM 3005 C C . HIS B 1 168 ? 3.141 -3.4 -1.709 1 96.81 168 HIS B C 1
ATOM 3007 O O . HIS B 1 168 ? 2.82 -2.895 -0.631 1 96.81 168 HIS B O 1
ATOM 3013 N N . VAL B 1 169 ? 3.475 -4.652 -1.833 1 97.94 169 VAL B N 1
ATOM 3014 C CA . VAL B 1 169 ? 3.4 -5.586 -0.714 1 97.94 169 VAL B CA 1
ATOM 3015 C C . VAL B 1 169 ? 4.383 -5.164 0.376 1 97.94 169 VAL B C 1
ATOM 3017 O O . VAL B 1 169 ? 4.004 -5.02 1.541 1 97.94 169 VAL B O 1
ATOM 3020 N N . GLY B 1 170 ? 5.59 -4.895 -0.016 1 95.69 170 GLY B N 1
ATOM 3021 C CA . GLY B 1 170 ? 6.613 -4.539 0.955 1 95.69 170 GLY B CA 1
ATOM 3022 C C . GLY B 1 170 ? 6.34 -3.219 1.65 1 95.69 170 GLY B C 1
ATOM 3023 O O . GLY B 1 170 ? 6.484 -3.111 2.869 1 95.69 170 GLY B O 1
ATOM 3024 N N . SER B 1 171 ? 5.93 -2.25 0.886 1 93.25 171 SER B N 1
ATOM 3025 C CA . SER B 1 171 ? 5.707 -0.92 1.444 1 93.25 171 SER B CA 1
ATOM 3026 C C . SER B 1 171 ? 4.543 -0.925 2.432 1 93.25 171 SER B C 1
ATOM 3028 O O . SER B 1 171 ? 4.605 -0.273 3.477 1 93.25 171 SER B O 1
ATOM 3030 N N . MET B 1 172 ? 3.492 -1.649 2.082 1 95 172 MET B N 1
ATOM 3031 C CA . MET B 1 172 ? 2.342 -1.729 2.979 1 95 172 MET B CA 1
ATOM 3032 C C . MET B 1 172 ? 2.695 -2.492 4.25 1 95 172 MET B C 1
ATOM 3034 O O . MET B 1 172 ? 2.293 -2.098 5.348 1 95 172 MET B O 1
ATOM 3038 N N . ILE B 1 173 ? 3.465 -3.516 4.129 1 95.44 173 ILE B N 1
ATOM 3039 C CA . ILE B 1 173 ? 3.912 -4.258 5.305 1 95.44 173 ILE B CA 1
ATOM 3040 C C . ILE B 1 173 ? 4.73 -3.342 6.211 1 95.44 173 ILE B C 1
ATOM 3042 O O . ILE B 1 173 ? 4.531 -3.326 7.43 1 95.44 173 ILE B O 1
ATOM 3046 N N . ALA B 1 174 ? 5.641 -2.6 5.641 1 92.31 174 ALA B N 1
ATOM 3047 C CA . ALA B 1 174 ? 6.477 -1.696 6.422 1 92.31 174 ALA B CA 1
ATOM 3048 C C . ALA B 1 174 ? 5.629 -0.688 7.191 1 92.31 174 ALA B C 1
ATOM 3050 O O . ALA B 1 174 ? 5.879 -0.428 8.367 1 92.31 174 ALA B O 1
ATOM 3051 N N . ALA B 1 175 ? 4.645 -0.181 6.52 1 89.94 175 ALA B N 1
ATOM 3052 C CA . ALA B 1 175 ? 3.771 0.801 7.156 1 89.94 175 ALA B CA 1
ATOM 3053 C C . ALA B 1 175 ? 2.973 0.168 8.289 1 89.94 175 ALA B C 1
ATOM 3055 O O . ALA B 1 175 ? 2.82 0.767 9.359 1 89.94 175 ALA B O 1
ATOM 3056 N N . ILE B 1 176 ? 2.475 -0.979 8.07 1 91.88 176 ILE B N 1
ATOM 3057 C CA . ILE B 1 176 ? 1.631 -1.656 9.055 1 91.88 176 ILE B CA 1
ATOM 3058 C C . ILE B 1 176 ? 2.48 -2.121 10.234 1 91.88 176 ILE B C 1
ATOM 3060 O O . ILE B 1 176 ? 2.016 -2.123 11.375 1 91.88 176 ILE B O 1
ATOM 3064 N N . ARG B 1 177 ? 3.689 -2.455 9.977 1 89.94 177 ARG B N 1
ATOM 3065 C CA . ARG B 1 177 ? 4.59 -2.908 11.031 1 89.94 177 ARG B CA 1
ATOM 3066 C C . ARG B 1 177 ? 4.883 -1.783 12.023 1 89.94 177 ARG B C 1
ATOM 3068 O O . ARG B 1 177 ? 5.328 -2.035 13.141 1 89.94 177 ARG B O 1
ATOM 3075 N N . ALA B 1 178 ? 4.684 -0.584 11.617 1 82.69 178 ALA B N 1
ATOM 3076 C CA . ALA B 1 178 ? 4.891 0.558 12.5 1 82.69 178 ALA B CA 1
ATOM 3077 C C . ALA B 1 178 ? 3.75 0.682 13.508 1 82.69 178 ALA B C 1
ATOM 3079 O O . ALA B 1 178 ? 3.85 1.438 14.477 1 82.69 178 ALA B O 1
ATOM 3080 N N . LEU B 1 179 ? 2.693 -0.081 13.281 1 82.94 179 LEU B N 1
ATOM 3081 C CA . LEU B 1 179 ? 1.562 -0.108 14.203 1 82.94 179 LEU B CA 1
ATOM 3082 C C . LEU B 1 179 ? 1.849 -1.022 15.391 1 82.94 179 LEU B C 1
ATOM 3084 O O . LEU B 1 179 ? 2.74 -1.873 15.32 1 82.94 179 LEU B O 1
ATOM 3088 N N . PRO B 1 180 ? 1.033 -0.773 16.484 1 83.31 180 PRO B N 1
ATOM 3089 C CA . PRO B 1 180 ? 1.157 -1.738 17.578 1 83.31 180 PRO B CA 1
ATOM 3090 C C . PRO B 1 180 ? 0.91 -3.176 17.125 1 83.31 180 PRO B C 1
ATOM 3092 O O . PRO B 1 180 ? 0.074 -3.418 16.25 1 83.31 180 PRO B O 1
ATOM 3095 N N . GLN B 1 181 ? 1.697 -4.055 17.719 1 82.75 181 GLN B N 1
ATOM 3096 C CA . GLN B 1 181 ? 1.699 -5.457 17.312 1 82.75 181 GLN B CA 1
ATOM 3097 C C . GLN B 1 181 ? 0.279 -6.012 17.25 1 82.75 181 GLN B C 1
ATOM 3099 O O . GLN B 1 181 ? -0.07 -6.727 16.297 1 82.75 181 GLN B O 1
ATOM 3104 N N . GLY B 1 182 ? -0.551 -5.707 18.219 1 84.19 182 GLY B N 1
ATOM 3105 C CA . GLY B 1 182 ? -1.913 -6.211 18.281 1 84.19 182 GLY B CA 1
ATOM 3106 C C . GLY B 1 182 ? -2.787 -5.723 17.141 1 84.19 182 GLY B C 1
ATOM 3107 O O . GLY B 1 182 ? -3.852 -6.289 16.891 1 84.19 182 GLY B O 1
ATOM 3108 N N . ALA B 1 183 ? -2.316 -4.766 16.359 1 88.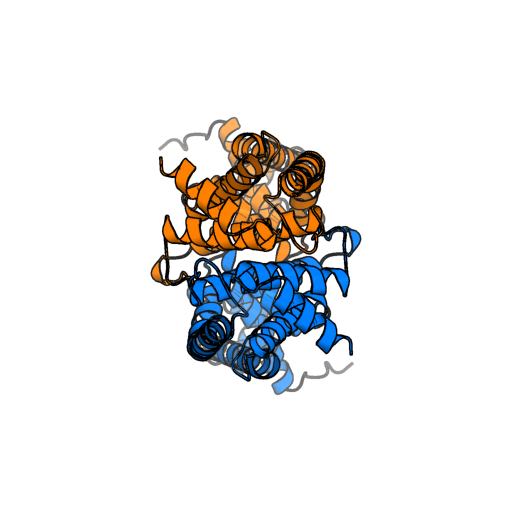12 183 ALA B N 1
ATOM 3109 C CA . ALA B 1 183 ? -3.105 -4.172 15.281 1 88.12 183 ALA B CA 1
ATOM 3110 C C . ALA B 1 183 ? -2.664 -4.699 13.922 1 88.12 183 ALA B C 1
ATOM 3112 O O . ALA B 1 183 ? -3.24 -4.336 12.891 1 88.12 183 ALA B O 1
ATOM 3113 N N . GLN B 1 184 ? -1.722 -5.547 13.883 1 91.62 184 GLN B N 1
ATOM 3114 C CA . GLN B 1 184 ? -1.22 -6.066 12.617 1 91.62 184 GLN B CA 1
ATOM 3115 C C . GLN B 1 184 ? -2.064 -7.238 12.133 1 91.62 184 GLN B C 1
ATOM 3117 O O . GLN B 1 184 ? -2.221 -8.234 12.836 1 91.62 184 GLN B O 1
ATOM 3122 N N . PRO B 1 185 ? -2.523 -7.191 10.938 1 94.31 185 PRO B N 1
ATOM 3123 C CA . PRO B 1 185 ? -3.617 -8.07 10.516 1 94.31 185 PRO B CA 1
ATOM 3124 C C . PRO B 1 185 ? -3.127 -9.297 9.742 1 94.31 185 PRO B C 1
ATOM 3126 O O . PRO B 1 185 ? -3.855 -9.836 8.906 1 94.31 185 PRO B O 1
ATOM 3129 N N . TYR B 1 186 ? -2.014 -9.844 10 1 95.25 186 TYR B N 1
ATOM 3130 C CA . TYR B 1 186 ? -1.468 -10.906 9.156 1 95.25 186 TYR B CA 1
ATOM 3131 C C . TYR B 1 186 ? -1.669 -12.273 9.797 1 95.25 186 TYR B C 1
ATOM 3133 O O . TYR B 1 186 ? -1.629 -13.297 9.109 1 95.25 186 TYR B O 1
ATOM 3141 N N . GLY B 1 187 ? -1.851 -12.352 11.117 1 94.06 187 GLY B N 1
ATOM 3142 C CA . GLY B 1 187 ? -1.965 -13.609 11.836 1 94.06 187 GLY B CA 1
ATOM 3143 C C . GLY B 1 187 ? -0.631 -14.305 12.047 1 94.06 187 GLY B C 1
ATOM 3144 O O . GLY B 1 187 ? -0.561 -15.344 12.703 1 94.06 187 GLY B O 1
ATOM 3145 N N . ILE B 1 188 ? 0.433 -13.82 11.398 1 95.44 188 ILE B N 1
ATOM 3146 C CA . ILE B 1 188 ? 1.811 -14.273 11.547 1 95.44 188 ILE B CA 1
ATOM 3147 C C . ILE B 1 188 ? 2.736 -13.07 11.727 1 95.44 188 ILE B C 1
ATOM 3149 O O . ILE B 1 188 ? 2.338 -11.93 11.484 1 95.44 188 ILE B O 1
ATOM 3153 N N . GLU B 1 189 ? 3.971 -13.344 12.172 1 93.69 189 GLU B N 1
ATOM 3154 C CA . GLU B 1 189 ? 4.875 -12.234 12.461 1 93.69 189 GLU B CA 1
ATOM 3155 C C . GLU B 1 189 ? 6.332 -12.641 12.242 1 93.69 189 GLU B C 1
ATOM 3157 O O . GLU B 1 189 ? 6.621 -13.805 11.969 1 93.69 189 GLU B O 1
ATOM 3162 N N . GLY B 1 190 ? 7.191 -11.656 12.289 1 93.38 190 GLY B N 1
ATOM 3163 C CA . GLY B 1 190 ? 8.625 -11.898 12.25 1 93.38 190 GLY B CA 1
ATOM 3164 C C . GLY B 1 190 ? 9.07 -12.664 11.016 1 93.38 190 GLY B C 1
ATOM 3165 O O . GLY B 1 190 ? 8.68 -12.32 9.891 1 93.38 190 GLY B O 1
ATOM 3166 N N . ASP B 1 191 ? 9.859 -13.68 11.219 1 95.81 191 ASP B N 1
ATOM 3167 C CA . ASP B 1 191 ? 10.484 -14.438 10.141 1 95.81 191 ASP B CA 1
ATOM 3168 C C . ASP B 1 191 ? 9.438 -15.18 9.312 1 95.81 191 ASP B C 1
ATOM 3170 O O . ASP B 1 191 ? 9.602 -15.359 8.102 1 95.81 191 ASP B O 1
ATOM 3174 N N . GLU B 1 192 ? 8.359 -15.555 9.992 1 97.19 192 GLU B N 1
ATOM 3175 C CA . GLU B 1 192 ? 7.301 -16.234 9.258 1 97.19 192 GLU B CA 1
ATOM 3176 C C . GLU B 1 192 ? 6.605 -15.289 8.281 1 97.19 192 GLU B C 1
ATOM 3178 O O . GLU B 1 192 ? 6.285 -15.68 7.156 1 97.19 192 GLU B O 1
ATOM 3183 N N . LEU B 1 193 ? 6.379 -14.047 8.672 1 97.44 193 LEU B N 1
ATOM 3184 C CA . LEU B 1 193 ? 5.816 -13.039 7.781 1 97.44 193 LEU B CA 1
ATOM 3185 C C . LEU B 1 193 ? 6.762 -12.758 6.617 1 97.44 193 LEU B C 1
ATOM 3187 O O . LEU B 1 193 ? 6.328 -12.68 5.465 1 97.44 193 LEU B O 1
ATOM 3191 N N . VAL B 1 194 ? 8.07 -12.688 6.91 1 97.75 194 VAL B N 1
ATOM 3192 C CA . VAL B 1 194 ? 9.062 -12.461 5.867 1 97.75 194 VAL B CA 1
ATOM 3193 C C . VAL B 1 194 ? 9.008 -13.602 4.848 1 97.75 194 VAL B C 1
ATOM 3195 O O . VAL B 1 194 ? 8.922 -13.359 3.643 1 97.75 194 VAL B O 1
ATOM 3198 N N . ARG B 1 195 ? 9.031 -14.766 5.355 1 98.38 195 ARG B N 1
ATOM 3199 C CA . ARG B 1 195 ? 9.086 -15.93 4.48 1 98.38 195 ARG B CA 1
ATOM 3200 C C . ARG B 1 195 ? 7.84 -16.016 3.602 1 98.38 195 ARG B C 1
ATOM 3202 O O . ARG B 1 195 ? 7.941 -16.172 2.383 1 98.38 195 ARG B O 1
ATOM 3209 N N . GLN B 1 196 ? 6.672 -15.844 4.176 1 98.69 196 GLN B N 1
ATOM 3210 C CA . GLN B 1 196 ? 5.441 -16.047 3.418 1 98.69 196 GLN B CA 1
ATOM 3211 C C . GLN B 1 196 ? 5.188 -14.875 2.467 1 98.69 196 GLN B C 1
ATOM 3213 O O . GLN B 1 196 ? 4.664 -15.07 1.367 1 98.69 196 GLN B O 1
ATOM 3218 N N . ALA B 1 197 ? 5.547 -13.672 2.877 1 98.81 197 ALA B N 1
ATOM 3219 C CA . ALA B 1 197 ? 5.441 -12.539 1.96 1 98.81 197 ALA B CA 1
ATOM 3220 C C . ALA B 1 197 ? 6.398 -12.703 0.782 1 98.81 197 ALA B C 1
ATOM 3222 O O . ALA B 1 197 ? 6.039 -12.406 -0.362 1 98.81 197 ALA B O 1
ATOM 3223 N N . THR B 1 198 ? 7.637 -13.148 1.077 1 98.75 198 THR B N 1
ATOM 3224 C CA . THR B 1 198 ? 8.602 -13.406 0.014 1 98.75 198 THR B CA 1
ATOM 3225 C C . THR B 1 198 ? 8.094 -14.484 -0.935 1 98.75 198 THR B C 1
ATOM 3227 O O . THR B 1 198 ? 8.164 -14.328 -2.156 1 98.75 198 THR B O 1
ATOM 3230 N N . TRP B 1 199 ? 7.602 -15.539 -0.385 1 98.81 199 TRP B N 1
ATOM 3231 C CA . TRP B 1 199 ? 7.07 -16.625 -1.187 1 98.81 199 TRP B CA 1
ATOM 3232 C C . TRP B 1 199 ? 5.941 -16.141 -2.094 1 98.81 199 TRP B C 1
ATOM 3234 O O . TRP B 1 199 ? 5.93 -16.438 -3.291 1 98.81 199 TRP B O 1
ATOM 3244 N N . PHE B 1 200 ? 5.02 -15.359 -1.549 1 98.81 200 PHE B N 1
ATOM 3245 C CA . PHE B 1 200 ? 3.91 -14.781 -2.299 1 98.81 200 PHE B CA 1
ATOM 3246 C C . PHE B 1 200 ? 4.422 -13.961 -3.48 1 98.81 200 PHE B C 1
ATOM 3248 O O . PHE B 1 200 ? 3.953 -14.133 -4.605 1 98.81 200 PHE B O 1
ATOM 3255 N N . CYS B 1 201 ? 5.352 -13.102 -3.238 1 98.88 201 CYS B N 1
ATOM 3256 C CA . CYS B 1 201 ? 5.871 -12.203 -4.262 1 98.88 201 CYS B CA 1
ATOM 3257 C C . CYS B 1 201 ? 6.613 -12.977 -5.344 1 98.88 201 CYS B C 1
ATOM 3259 O O . CYS B 1 201 ? 6.426 -12.727 -6.535 1 98.88 201 CYS B O 1
ATOM 3261 N N . LEU B 1 202 ? 7.453 -13.93 -4.902 1 98.62 202 LEU B N 1
ATOM 3262 C CA . LEU B 1 202 ? 8.219 -14.711 -5.867 1 98.62 202 LEU B CA 1
ATOM 3263 C C . LEU B 1 202 ? 7.297 -15.547 -6.746 1 98.62 202 LEU B C 1
ATOM 3265 O O . LEU B 1 202 ? 7.461 -15.586 -7.965 1 98.62 202 LEU B O 1
ATOM 3269 N N . ARG B 1 203 ? 6.324 -16.188 -6.133 1 98.31 203 ARG B N 1
ATOM 3270 C CA . ARG B 1 203 ? 5.328 -16.922 -6.91 1 98.31 203 ARG B CA 1
ATOM 3271 C C . ARG B 1 203 ? 4.598 -15.992 -7.875 1 98.31 203 ARG B C 1
ATOM 3273 O O . ARG B 1 203 ? 4.336 -16.359 -9.023 1 98.31 203 ARG B O 1
ATOM 3280 N N . GLY B 1 204 ? 4.23 -14.852 -7.34 1 98.56 204 GLY B N 1
ATOM 3281 C CA . GLY B 1 204 ? 3.471 -13.883 -8.117 1 98.56 204 GLY B CA 1
ATOM 3282 C C . GLY B 1 204 ? 4.156 -13.492 -9.414 1 98.56 204 GLY B C 1
ATOM 3283 O O . GLY B 1 204 ? 3.496 -13.227 -10.414 1 98.56 204 GLY B O 1
ATOM 3284 N N . ILE B 1 205 ? 5.469 -13.445 -9.391 1 98.19 205 ILE B N 1
ATOM 3285 C CA . ILE B 1 205 ? 6.184 -12.977 -10.57 1 98.19 205 ILE B CA 1
ATOM 3286 C C . ILE B 1 205 ? 6.496 -14.164 -11.484 1 98.19 205 ILE B C 1
ATOM 3288 O O . ILE B 1 205 ? 7.059 -13.992 -12.562 1 98.19 205 ILE B O 1
ATOM 3292 N N . GLY B 1 206 ? 6.199 -15.414 -11.031 1 97.75 206 GLY B N 1
ATOM 3293 C CA . GLY B 1 206 ? 6.289 -16.562 -11.922 1 97.75 206 GLY B CA 1
ATOM 3294 C C . GLY B 1 206 ? 7.363 -17.547 -11.508 1 97.75 206 GLY B C 1
ATOM 3295 O O . GLY B 1 206 ? 7.641 -18.516 -12.234 1 97.75 206 GLY B O 1
ATOM 3296 N N . MET B 1 207 ? 8.008 -17.297 -10.367 1 98.19 207 MET B N 1
ATOM 3297 C CA . MET B 1 207 ? 8.992 -18.266 -9.898 1 98.19 207 MET B CA 1
ATOM 3298 C C . MET B 1 207 ? 8.312 -19.531 -9.414 1 98.19 207 MET B C 1
ATOM 3300 O O . MET B 1 207 ? 7.281 -19.469 -8.742 1 98.19 207 MET B O 1
ATOM 3304 N N . THR B 1 208 ? 8.859 -20.656 -9.711 1 97.06 208 THR B N 1
ATOM 3305 C CA . THR B 1 208 ? 8.25 -21.938 -9.359 1 97.06 208 THR B CA 1
ATOM 3306 C C . THR B 1 208 ? 8.43 -22.219 -7.871 1 97.06 208 THR B C 1
ATOM 3308 O O . THR B 1 208 ? 9.406 -21.781 -7.262 1 97.06 208 THR B O 1
ATOM 3311 N N . ASP B 1 209 ? 7.508 -22.953 -7.277 1 96.94 209 ASP B N 1
ATOM 3312 C CA . ASP B 1 209 ? 7.621 -23.359 -5.879 1 96.94 209 ASP B CA 1
ATOM 3313 C C . ASP B 1 209 ? 8.93 -24.109 -5.621 1 96.94 209 ASP B C 1
ATOM 3315 O O . ASP B 1 209 ? 9.547 -23.938 -4.57 1 96.94 209 ASP B O 1
ATOM 3319 N N . ALA B 1 210 ? 9.289 -24.906 -6.59 1 96.88 210 ALA B N 1
ATOM 3320 C CA . ALA B 1 210 ? 10.531 -25.672 -6.453 1 96.88 210 ALA B CA 1
ATOM 3321 C C . ALA B 1 210 ? 11.727 -24.734 -6.352 1 96.88 210 ALA B C 1
ATOM 3323 O O . ALA B 1 210 ? 12.609 -24.938 -5.512 1 96.88 210 ALA B O 1
ATOM 3324 N N . ALA B 1 211 ? 11.781 -23.734 -7.191 1 97.94 211 ALA B N 1
ATOM 3325 C CA . ALA B 1 211 ? 12.875 -22.766 -7.16 1 97.94 211 ALA B CA 1
ATOM 3326 C C . ALA B 1 211 ? 12.883 -21.984 -5.848 1 97.94 211 ALA B C 1
ATOM 3328 O O . ALA B 1 211 ? 13.945 -21.734 -5.273 1 97.94 211 ALA B O 1
ATOM 3329 N N . ILE B 1 212 ? 11.75 -21.609 -5.316 1 98.44 212 ILE B N 1
ATOM 3330 C CA . ILE B 1 212 ? 11.633 -20.844 -4.074 1 98.44 212 ILE B CA 1
ATOM 3331 C C . ILE B 1 212 ? 12.094 -21.703 -2.9 1 98.44 212 ILE B C 1
ATOM 3333 O O . ILE B 1 212 ? 12.844 -21.234 -2.035 1 98.44 212 ILE B O 1
ATOM 3337 N N . ALA B 1 213 ? 11.641 -22.969 -2.924 1 97.75 213 ALA B N 1
ATOM 3338 C CA . ALA B 1 213 ? 12.062 -23.891 -1.878 1 97.75 213 ALA B CA 1
ATOM 3339 C C . ALA B 1 213 ? 13.586 -24.062 -1.876 1 97.75 213 ALA B C 1
ATOM 3341 O O . ALA B 1 213 ? 14.211 -24.094 -0.814 1 97.75 213 ALA B O 1
ATOM 3342 N N . THR B 1 214 ? 14.125 -24.203 -3.025 1 97.5 214 THR B N 1
ATOM 3343 C CA . THR B 1 214 ? 15.578 -24.328 -3.152 1 97.5 214 THR B CA 1
ATOM 3344 C C . THR B 1 214 ? 16.266 -23.094 -2.574 1 97.5 214 THR B C 1
ATOM 3346 O O . THR B 1 214 ? 17.266 -23.219 -1.858 1 97.5 214 THR B O 1
ATOM 3349 N N . TYR B 1 215 ? 15.766 -21.906 -2.877 1 97.88 215 TYR B N 1
ATOM 3350 C CA . TYR B 1 215 ? 16.344 -20.672 -2.352 1 97.88 215 TYR B CA 1
ATOM 3351 C C . TYR B 1 215 ? 16.344 -20.672 -0.828 1 97.88 215 TYR B C 1
ATOM 3353 O O . TYR B 1 215 ? 17.359 -20.406 -0.199 1 97.88 215 TYR B O 1
ATOM 3361 N N . PHE B 1 216 ? 15.188 -21 -0.212 1 97.12 216 PHE B N 1
ATOM 3362 C CA . PHE B 1 216 ? 15.078 -20.922 1.239 1 97.12 216 PHE B CA 1
ATOM 3363 C C . PHE B 1 216 ? 15.898 -22.016 1.906 1 97.12 216 PHE B C 1
ATOM 3365 O O . PHE B 1 216 ? 16.406 -21.828 3.018 1 97.12 216 PHE B O 1
ATOM 3372 N N . ALA B 1 217 ? 16 -23.172 1.219 1 96.38 217 ALA B N 1
ATOM 3373 C CA . ALA B 1 217 ? 16.859 -24.234 1.731 1 96.38 217 ALA B CA 1
ATOM 3374 C C . ALA B 1 217 ? 18.328 -23.781 1.777 1 96.38 217 ALA B C 1
ATOM 3376 O O . ALA B 1 217 ? 19.047 -24.078 2.73 1 96.38 217 ALA B O 1
ATOM 3377 N N . LYS B 1 218 ? 18.766 -23.047 0.788 1 94.12 218 LYS B N 1
ATOM 3378 C CA . LYS B 1 218 ? 20.141 -22.562 0.71 1 94.12 218 LYS B CA 1
ATOM 3379 C C . LYS B 1 218 ? 20.359 -21.406 1.689 1 94.12 218 LYS B C 1
ATOM 3381 O O . LYS B 1 218 ? 21.438 -21.281 2.27 1 94.12 218 LYS B O 1
ATOM 3386 N N . ALA B 1 219 ? 19.359 -20.547 1.879 1 88.19 219 ALA B N 1
ATOM 3387 C CA . ALA B 1 219 ? 19.469 -19.391 2.756 1 88.19 219 ALA B CA 1
ATOM 3388 C C . ALA B 1 219 ? 19.531 -19.812 4.223 1 88.19 219 ALA B C 1
ATOM 3390 O O . ALA B 1 219 ? 20.062 -19.094 5.059 1 88.19 219 ALA B O 1
ATOM 3391 N N . ALA B 1 220 ? 18.844 -20.938 4.543 1 85 220 ALA B N 1
ATOM 3392 C CA . ALA B 1 220 ? 18.8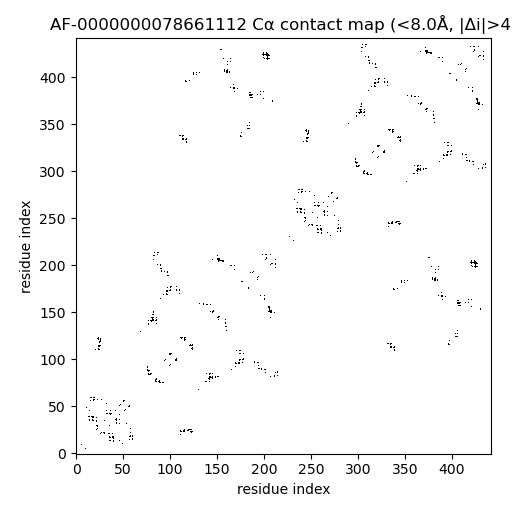44 -21.453 5.906 1 85 220 ALA B CA 1
ATOM 3393 C C . ALA B 1 220 ? 20.141 -22.188 6.215 1 85 220 ALA B C 1
ATOM 3395 O O . ALA B 1 220 ? 20.484 -22.422 7.379 1 85 220 ALA B O 1
ATOM 3396 N N . ALA B 1 221 ? 20.844 -22.672 5.246 1 74.56 221 ALA B N 1
ATOM 3397 C CA . ALA B 1 221 ? 22.109 -23.391 5.461 1 74.56 221 ALA B CA 1
ATOM 3398 C C . ALA B 1 221 ? 23.25 -22.422 5.754 1 74.56 221 ALA B C 1
ATOM 3400 O O . ALA B 1 221 ? 24.094 -22.688 6.602 1 74.56 221 ALA B O 1
#

Solvent-accessible surface area (backbone atoms only — not comparable to full-atom values): 22479 Å² total; per-residue (Å²): 131,78,78,75,74,70,55,69,67,58,47,51,52,43,43,40,55,24,36,42,56,41,32,21,45,42,27,76,86,64,41,49,67,62,57,27,14,58,65,45,72,48,54,53,69,58,50,43,71,77,25,88,39,73,65,55,44,48,50,50,32,50,50,52,52,52,52,52,50,51,52,48,40,73,72,34,43,67,84,48,68,21,45,64,33,45,50,49,20,50,38,46,46,30,40,45,23,62,63,38,43,74,37,66,71,56,43,47,50,45,25,35,35,33,26,1,42,41,48,79,26,58,46,34,36,51,52,52,51,52,50,45,71,72,40,45,65,58,48,48,49,18,52,51,39,10,41,74,73,61,30,27,52,74,78,84,60,58,62,50,34,45,52,47,46,46,47,29,36,28,46,46,44,24,37,46,51,64,38,61,76,93,57,47,76,35,91,60,55,70,70,60,39,32,49,48,53,32,50,23,44,43,27,26,66,21,34,36,65,68,48,52,51,52,46,54,56,57,70,74,98,130,78,79,76,76,70,56,69,67,60,47,52,51,44,44,40,56,24,36,42,55,42,33,19,43,44,26,76,86,64,42,48,67,63,58,27,16,58,65,44,70,48,52,52,68,57,49,42,73,77,27,87,38,71,65,54,44,48,50,51,32,51,50,51,51,51,51,53,50,51,52,46,42,72,73,35,45,68,83,49,67,21,46,62,32,45,50,49,21,51,38,48,45,31,40,43,21,61,64,39,44,73,37,67,70,56,42,47,51,45,24,34,35,32,26,1,43,42,48,79,26,58,45,34,36,52,53,51,52,50,51,45,71,72,40,44,66,58,48,48,50,17,53,53,40,10,41,73,73,60,30,26,52,75,78,84,59,58,62,51,34,45,54,46,45,47,46,28,35,29,45,46,44,24,37,46,51,63,38,61,74,92,57,47,75,36,92,60,54,71,69,59,38,32,51,47,52,31,49,24,46,45,26,25,66,20,34,37,65,67,49,53,50,51,46,54,55,59,73,72,103

Radius of gyration: 23.14 Å; Cα contacts (8 Å, |Δi|>4): 581; chains: 2; bounding box: 57×66×54 Å

pLDDT: mean 90.42, std 9.79, range [37.62, 98.88]

Foldseek 3Di:
DPPPPDPPVNLLVLLLLLLLLQCLQQNLVGGDLCSSCVSSVHHSVVVCVNPVDSVRSVVVNVVVVVVVVVVLCVVQAQDDAEDLSVLRSLLSLLLCLAPVLVPPVVLSVLVSQVSNVVHVNPVVVVVLVVNCVVHVVVQVRNLVRHVVVPQFDDDADDSSVLVVVSVVLSSVSSNLSNDPPVRRDDVDGDPVSSLVSSVVSSVVRGGDPVSSVVSVVVVVD/DPPPDDPPVNLLVLLLLLLLLQCLQQNLVGGDLCSSCVSSVHHSVVVCVNPVDSVRSVVVNVVVVVVVVVVLCVVQNQDDAEDLSVLRSLLSLLLCLAPVLVPPVVLSVLVSQVSNVVHVNPVVVVVLVVVCVVHVVVQVRNLVRHVVVPQFDDDADDSSVLVVVSVVLSSVSSNLSNDPPVRRDDVDGDPVSSLVSSVVSSVVRGGDPVSSVVSVVVVVD